Protein AF-A0A845U582-F1 (afdb_monomer_lite)

pLDDT: mean 78.58, std 17.5, range [29.16, 97.06]

Foldseek 3Di:
DDDDDDDDPDDQPVDPVLLQVLLVLLVVLVVLVVVLVVLLVVLLVVLVVVVVDDPPDDDDPVSVVCSVVSLVQVVVFLCVQCPPPPDDDDQVRDDATDSRRHVVSSVSNVSSVVSVVVSVVSQVVLQVSCVSPCLVVPPQVPAQLRDSSNVSLCSSQDDQAQFAFDQPPVRATDHGDDPPDPRGDGDRDALVNVCQQLQLDQDPVRHGQDPDQVNWDWHWDQDPVRDTDIDTDHRYDVVSNCCLLVRRLVSQQVRFKDWDFDDPVVQVPDDPLQWDFDFDADPVRHGTDTGITGIDTRGPLNVLLSVQLVCQCPPPVLHQDDLVRVVVVVVVVVVVVVVVVVPDDDDPDDDDDDDDDPDPVVVVSVVVSVVVSVVSSVRSSSNSSSRSSSVVSNVSSQSVCVSVVHDHDDHCCCVPVVDDDD

Structure (mmCIF, N/CA/C/O backbone):
data_AF-A0A845U582-F1
#
_entry.id   AF-A0A845U582-F1
#
loop_
_atom_site.group_PDB
_atom_site.id
_atom_site.type_symbol
_atom_site.label_atom_id
_atom_site.label_alt_id
_atom_site.label_comp_id
_atom_site.label_asym_id
_atom_site.label_entity_id
_atom_site.label_seq_id
_atom_site.pdbx_PDB_ins_code
_atom_site.Cartn_x
_atom_site.Cartn_y
_atom_site.Cartn_z
_atom_site.occupancy
_atom_site.B_iso_or_equiv
_atom_site.auth_seq_id
_atom_site.auth_comp_id
_atom_site.auth_asym_id
_atom_site.auth_atom_id
_atom_site.pdbx_PDB_model_num
ATOM 1 N N . MET A 1 1 ? -33.604 -33.352 -33.952 1.00 34.06 1 MET A N 1
ATOM 2 C CA . MET A 1 1 ? -32.662 -34.425 -33.578 1.00 34.06 1 MET A CA 1
ATOM 3 C C . MET A 1 1 ? -31.256 -33.858 -33.660 1.00 34.06 1 MET A C 1
ATOM 5 O O . MET A 1 1 ? -30.927 -33.343 -34.713 1.00 34.06 1 MET A O 1
ATOM 9 N N . VAL A 1 2 ? -30.521 -33.950 -32.542 1.00 32.34 2 VAL A N 1
ATOM 10 C CA . VAL A 1 2 ? -29.047 -33.913 -32.387 1.00 32.34 2 VAL A CA 1
ATOM 11 C C . VAL A 1 2 ? -28.350 -32.605 -32.817 1.00 32.34 2 VAL A C 1
ATOM 13 O O . VAL A 1 2 ? -28.302 -32.277 -33.992 1.00 32.34 2 VAL A O 1
ATOM 16 N N . SER A 1 3 ? -28.036 -31.706 -31.874 1.00 29.16 3 SER A N 1
ATOM 17 C CA . SER A 1 3 ? -26.790 -31.623 -31.065 1.00 29.16 3 SER A CA 1
ATOM 18 C C . SER A 1 3 ? -25.578 -31.179 -31.908 1.00 29.16 3 SER A C 1
ATOM 20 O O . SER A 1 3 ? -25.230 -31.793 -32.903 1.00 29.16 3 SER A O 1
ATOM 22 N N . SER A 1 4 ? -25.067 -29.967 -31.690 1.00 33.59 4 SER A N 1
ATOM 23 C CA . SER A 1 4 ? -24.079 -29.575 -30.669 1.00 33.59 4 SER A CA 1
ATOM 24 C C . SER A 1 4 ? -22.667 -29.539 -31.253 1.00 33.59 4 SER A C 1
ATOM 26 O O . SER A 1 4 ? -22.035 -30.582 -31.377 1.00 33.59 4 SER A O 1
ATOM 28 N N . VAL A 1 5 ? -22.137 -28.338 -31.468 1.00 31.39 5 VAL A N 1
ATOM 29 C CA . VAL A 1 5 ? -20.762 -28.026 -31.069 1.00 31.39 5 VAL A CA 1
ATOM 30 C C . VAL A 1 5 ? -20.796 -26.616 -30.487 1.00 31.39 5 VAL A C 1
ATOM 32 O O . VAL A 1 5 ? -20.926 -25.631 -31.204 1.00 31.39 5 VAL A O 1
ATOM 35 N N . ASN A 1 6 ? -20.771 -26.546 -29.156 1.00 33.72 6 ASN A N 1
ATOM 36 C CA . ASN A 1 6 ? -20.372 -25.341 -28.446 1.00 33.72 6 ASN A CA 1
ATOM 37 C C . ASN A 1 6 ? -18.894 -25.124 -28.767 1.00 33.72 6 ASN A C 1
ATOM 39 O O . ASN A 1 6 ? -18.046 -25.865 -28.268 1.00 33.72 6 ASN A O 1
ATOM 43 N N . GLU A 1 7 ? -18.590 -24.137 -29.601 1.00 29.42 7 GLU A N 1
ATOM 44 C CA . GLU A 1 7 ? -17.230 -23.627 -29.709 1.00 29.42 7 GLU A CA 1
ATOM 45 C C . GLU A 1 7 ? -16.875 -22.946 -28.385 1.00 29.42 7 GLU A C 1
ATOM 47 O O . GLU A 1 7 ? -17.523 -22.002 -27.932 1.00 29.42 7 GLU A O 1
ATOM 52 N N . ILE A 1 8 ? -15.867 -23.501 -27.721 1.00 33.78 8 ILE A N 1
ATOM 53 C CA . ILE A 1 8 ? -15.236 -22.926 -26.540 1.00 33.78 8 ILE A CA 1
ATOM 54 C C . ILE A 1 8 ? -14.456 -21.699 -27.034 1.00 33.78 8 ILE A C 1
ATOM 56 O O . ILE A 1 8 ? -13.541 -21.886 -27.837 1.00 33.78 8 ILE A O 1
ATOM 60 N N . PRO A 1 9 ? -14.751 -20.460 -26.595 1.00 33.69 9 PRO A N 1
ATOM 61 C CA . PRO A 1 9 ? -13.971 -19.312 -27.026 1.00 33.69 9 PRO A CA 1
ATOM 62 C C . PRO A 1 9 ? -12.655 -19.305 -26.246 1.00 33.69 9 PRO A C 1
ATOM 64 O O . PRO A 1 9 ? -12.564 -18.803 -25.126 1.00 33.69 9 PRO A O 1
ATOM 67 N N . GLY A 1 10 ? -11.644 -19.930 -26.841 1.00 39.19 10 GLY A N 1
ATOM 68 C CA . GLY A 1 10 ? -10.267 -19.939 -26.382 1.00 39.19 10 GLY A CA 1
ATOM 69 C C . GLY A 1 10 ? -9.347 -19.422 -27.477 1.00 39.19 10 GLY A C 1
ATOM 70 O O . GLY A 1 10 ? -8.819 -20.215 -28.235 1.00 39.19 10 GLY A O 1
ATOM 71 N N . GLU A 1 11 ? -9.150 -18.104 -27.523 1.00 32.94 11 GLU A N 1
ATOM 72 C CA . GLU A 1 11 ? -7.884 -17.463 -27.901 1.00 32.94 11 GLU A CA 1
ATOM 73 C C . GLU A 1 11 ? -7.946 -15.991 -27.467 1.00 32.94 11 GLU A C 1
ATOM 75 O O . GLU A 1 11 ? -8.769 -15.198 -27.924 1.00 32.94 11 GLU A O 1
ATOM 80 N N . ALA A 1 12 ? -7.143 -15.650 -26.460 1.00 39.28 12 ALA A N 1
ATOM 81 C CA . ALA A 1 12 ? -7.207 -14.377 -25.760 1.00 39.28 12 ALA A CA 1
ATOM 82 C C . ALA A 1 12 ? -6.540 -13.262 -26.575 1.00 39.28 12 ALA A C 1
ATOM 84 O O . ALA A 1 12 ? -5.388 -12.910 -26.337 1.00 39.28 12 ALA A O 1
ATOM 85 N N . VAL A 1 13 ? -7.291 -12.639 -27.483 1.00 41.00 13 VAL A N 1
ATOM 86 C CA . VAL A 1 13 ? -6.974 -11.280 -27.935 1.00 41.00 13 VAL A CA 1
ATOM 87 C C . VAL A 1 13 ? -7.420 -10.332 -26.824 1.00 41.00 13 VAL A C 1
ATOM 89 O O . VAL A 1 13 ? -8.566 -9.880 -26.780 1.00 41.00 13 VAL A O 1
ATOM 92 N N . VAL A 1 14 ? -6.534 -10.046 -25.866 1.00 45.84 14 VAL A N 1
ATOM 93 C CA . VAL A 1 14 ? -6.767 -8.956 -24.910 1.00 45.84 14 VAL A CA 1
ATOM 94 C C . VAL A 1 14 ? -6.616 -7.646 -25.681 1.00 45.84 14 VAL A C 1
ATOM 96 O O . VAL A 1 14 ? -5.551 -7.037 -25.682 1.00 45.84 14 VAL A O 1
ATOM 99 N N . HIS A 1 15 ? -7.680 -7.231 -26.375 1.00 52.16 15 HIS A N 1
ATOM 100 C CA . HIS A 1 15 ? -7.737 -5.947 -27.068 1.00 52.16 15 HIS A CA 1
ATOM 101 C C . HIS A 1 15 ? -7.297 -4.828 -26.113 1.00 52.16 15 HIS A C 1
ATOM 103 O O . HIS A 1 15 ? -7.729 -4.781 -24.958 1.00 52.16 15 HIS A O 1
ATOM 109 N N . GLU A 1 16 ? -6.456 -3.911 -26.595 1.00 53.25 16 GLU A N 1
ATOM 110 C CA . GLU A 1 16 ? -5.956 -2.754 -25.840 1.00 53.25 16 GLU A CA 1
ATOM 111 C C . GLU A 1 16 ? -7.089 -1.937 -25.174 1.00 53.25 16 GLU A C 1
ATOM 113 O O . GLU A 1 16 ? -6.919 -1.394 -24.077 1.00 53.25 16 GLU A O 1
ATOM 118 N N . ASP A 1 17 ? -8.280 -1.973 -25.776 1.00 59.66 17 ASP A N 1
ATOM 119 C CA . ASP A 1 17 ? -9.541 -1.422 -25.269 1.00 59.66 17 ASP A CA 1
ATOM 120 C C . ASP A 1 17 ? -9.938 -1.983 -23.879 1.00 59.66 17 ASP A C 1
ATOM 122 O O . ASP A 1 17 ? -10.326 -1.248 -22.965 1.00 59.66 17 ASP A O 1
ATOM 126 N N . MET A 1 18 ? -9.703 -3.276 -23.622 1.00 72.50 18 MET A N 1
ATOM 127 C CA . MET A 1 18 ? -10.060 -3.913 -22.347 1.00 72.50 18 MET A CA 1
ATOM 128 C C . MET A 1 18 ? -9.206 -3.434 -21.165 1.00 72.50 18 MET A C 1
ATOM 130 O O . MET A 1 18 ? -9.697 -3.366 -20.035 1.00 72.50 18 MET A O 1
ATOM 134 N N . ARG A 1 19 ? -7.935 -3.056 -21.376 1.00 78.06 19 ARG A N 1
ATOM 135 C CA . ARG A 1 19 ? -7.091 -2.508 -20.290 1.00 78.06 19 ARG A CA 1
ATOM 136 C C . ARG A 1 19 ? -7.520 -1.096 -19.895 1.00 78.06 19 ARG A C 1
ATOM 138 O O . ARG A 1 19 ? -7.453 -0.754 -18.712 1.00 78.06 19 ARG A O 1
ATOM 145 N N . GLY A 1 20 ? -7.979 -0.293 -20.858 1.00 83.88 20 GLY A N 1
ATOM 146 C CA . GLY A 1 20 ? -8.562 1.025 -20.601 1.00 83.88 20 GLY A CA 1
ATOM 147 C C . GLY A 1 20 ? -9.798 0.928 -19.705 1.00 83.88 20 GLY A C 1
ATOM 148 O O . GLY A 1 20 ? -9.878 1.612 -18.680 1.00 83.88 20 GLY A O 1
ATOM 149 N N . ILE A 1 21 ? -10.697 -0.005 -20.027 1.00 89.12 21 ILE A N 1
ATOM 150 C CA . ILE A 1 21 ? -11.889 -0.307 -19.223 1.00 89.12 21 ILE A CA 1
ATOM 151 C C . ILE A 1 21 ? -11.496 -0.805 -17.824 1.00 89.12 21 ILE A C 1
ATOM 153 O O . ILE A 1 21 ? -12.000 -0.288 -16.824 1.00 89.12 21 ILE A O 1
ATOM 157 N N . LEU A 1 22 ? -10.544 -1.742 -17.718 1.00 91.38 22 LEU A N 1
ATOM 158 C CA . LEU A 1 22 ? -10.053 -2.220 -16.420 1.00 91.38 22 LEU A CA 1
ATOM 159 C C . LEU A 1 22 ? -9.498 -1.070 -15.570 1.00 91.38 22 LEU A C 1
ATOM 161 O O . LEU A 1 22 ? -9.798 -0.983 -14.379 1.00 91.38 22 LEU A O 1
ATOM 165 N N . ARG A 1 23 ? -8.722 -0.157 -16.168 1.00 91.25 23 ARG A N 1
ATOM 166 C CA . ARG A 1 23 ? -8.194 1.027 -15.475 1.00 91.25 23 ARG A CA 1
ATOM 167 C C . ARG A 1 23 ? -9.311 1.917 -14.948 1.00 91.25 23 ARG A C 1
ATOM 169 O O . ARG A 1 23 ? -9.229 2.353 -13.800 1.00 91.25 23 ARG A O 1
ATOM 176 N N . ALA A 1 24 ? -10.348 2.164 -15.748 1.00 92.00 24 ALA A N 1
ATOM 177 C CA . ALA A 1 24 ? -11.504 2.949 -15.325 1.00 92.00 24 ALA A CA 1
ATOM 178 C C . ALA A 1 24 ? -12.217 2.301 -14.126 1.00 92.00 24 ALA A C 1
ATOM 180 O O . ALA A 1 24 ? -12.477 2.976 -13.130 1.00 92.00 24 ALA A O 1
ATOM 181 N N . ILE A 1 25 ? -12.441 0.983 -14.167 1.00 92.81 25 ILE A N 1
ATOM 182 C CA . ILE A 1 25 ? -13.074 0.227 -13.075 1.00 92.81 25 ILE A CA 1
ATOM 183 C C . ILE A 1 25 ? -12.220 0.269 -11.803 1.00 92.81 25 ILE A C 1
ATOM 185 O O . ILE A 1 25 ? -12.724 0.570 -10.717 1.00 92.81 25 ILE A O 1
ATOM 189 N N . VAL A 1 26 ? -10.920 -0.012 -11.921 1.00 94.44 26 VAL A N 1
ATOM 190 C CA . VAL A 1 26 ? -9.996 -0.028 -10.781 1.00 94.44 26 VAL A CA 1
ATOM 191 C C . VAL A 1 26 ? -9.922 1.358 -10.144 1.00 94.44 26 VAL A C 1
ATOM 193 O O . VAL A 1 26 ? -10.087 1.476 -8.927 1.00 94.44 26 VAL A O 1
ATOM 196 N N . ARG A 1 27 ? -9.709 2.417 -10.937 1.00 93.81 27 ARG A N 1
ATOM 197 C CA . ARG A 1 27 ? -9.632 3.788 -10.411 1.00 93.81 27 ARG A CA 1
ATOM 198 C C . ARG A 1 27 ? -10.957 4.237 -9.804 1.00 93.81 27 ARG A C 1
ATOM 200 O O . ARG A 1 27 ? -10.939 4.687 -8.664 1.00 93.81 27 ARG A O 1
ATOM 207 N N . GLY A 1 28 ? -12.082 3.989 -10.476 1.00 93.88 28 GLY A N 1
ATOM 208 C CA . GLY A 1 28 ? -13.412 4.308 -9.953 1.00 93.88 28 GLY A CA 1
ATOM 209 C C . GLY A 1 28 ? -13.705 3.620 -8.616 1.00 93.88 28 GLY A C 1
ATOM 210 O O . GLY A 1 28 ? -14.186 4.254 -7.680 1.00 93.88 28 GLY A O 1
ATOM 211 N N . THR A 1 29 ? -13.318 2.351 -8.460 1.00 93.69 29 THR A N 1
ATOM 212 C CA . THR A 1 29 ? -13.487 1.633 -7.183 1.00 93.69 29 THR A CA 1
ATOM 213 C C . THR A 1 29 ? -12.600 2.222 -6.076 1.00 93.69 29 THR A C 1
ATOM 215 O O . THR A 1 29 ? -13.022 2.347 -4.925 1.00 93.69 29 THR A O 1
ATOM 218 N N . TYR A 1 30 ? -11.375 2.645 -6.402 1.00 94.75 30 TYR A N 1
ATOM 219 C CA . TYR A 1 30 ? -10.512 3.346 -5.446 1.00 94.75 30 TYR A CA 1
ATOM 220 C C . TYR A 1 30 ? -10.984 4.770 -5.123 1.00 94.75 30 TYR A C 1
ATOM 222 O O . TYR A 1 30 ? -10.719 5.248 -4.017 1.00 94.75 30 TYR A O 1
ATOM 230 N N . ASP A 1 31 ? -11.686 5.437 -6.035 1.00 94.38 31 ASP A N 1
ATOM 231 C CA . ASP A 1 31 ? -12.311 6.734 -5.777 1.00 94.38 31 ASP A CA 1
ATOM 232 C C . ASP A 1 31 ? -13.492 6.592 -4.806 1.00 94.38 31 ASP A C 1
ATOM 234 O O . ASP A 1 31 ? -13.591 7.378 -3.861 1.00 94.38 31 ASP A O 1
ATOM 238 N N . LEU A 1 32 ? -14.302 5.529 -4.929 1.00 94.56 32 LEU A N 1
ATOM 239 C CA . LEU A 1 32 ? -15.316 5.175 -3.922 1.00 94.56 32 LEU A CA 1
ATOM 240 C C . LEU A 1 32 ? -14.685 4.947 -2.544 1.00 94.56 32 LEU A C 1
ATOM 242 O O . LEU A 1 32 ? -15.136 5.520 -1.552 1.00 94.56 32 LEU A O 1
ATOM 246 N N . GLN A 1 33 ? -13.585 4.187 -2.481 1.00 93.50 33 GLN A N 1
ATOM 247 C CA . GLN A 1 33 ? -12.838 3.991 -1.235 1.00 93.50 33 GLN A CA 1
ATOM 248 C C . GLN A 1 33 ? -12.341 5.322 -0.653 1.00 93.50 33 GLN A C 1
ATOM 250 O O . GLN A 1 33 ? -12.413 5.543 0.558 1.00 93.50 33 GLN A O 1
ATOM 255 N N . LYS A 1 34 ? -11.835 6.226 -1.498 1.00 94.06 34 LYS A N 1
ATOM 256 C CA . LYS A 1 34 ? -11.371 7.551 -1.071 1.00 94.06 34 LYS A CA 1
ATOM 257 C C . LYS A 1 34 ? -12.519 8.372 -0.485 1.00 94.06 34 LYS A C 1
ATOM 259 O O . LYS A 1 34 ? -12.344 8.951 0.587 1.00 94.06 34 LYS A O 1
ATOM 264 N N . LEU A 1 35 ? -13.680 8.394 -1.139 1.00 95.25 35 LEU A N 1
ATOM 265 C CA . LEU A 1 35 ? -14.878 9.065 -0.630 1.00 95.25 35 LEU A CA 1
ATOM 266 C C . LEU A 1 35 ? -15.332 8.461 0.703 1.00 95.25 35 LEU A C 1
ATOM 268 O O . LEU A 1 35 ? -15.565 9.207 1.653 1.00 95.25 35 LEU A O 1
ATOM 272 N N . ARG A 1 36 ? -15.358 7.127 0.824 1.00 94.44 36 ARG A N 1
ATOM 273 C CA . ARG A 1 36 ? -15.706 6.443 2.078 1.00 94.44 36 ARG A CA 1
ATOM 274 C C . ARG A 1 36 ? -14.771 6.840 3.216 1.00 94.44 36 ARG A C 1
ATOM 276 O O . ARG A 1 36 ? -15.239 7.166 4.302 1.00 94.44 36 ARG A O 1
ATOM 283 N N . ILE A 1 37 ? -13.457 6.848 2.978 1.00 92.12 37 ILE A N 1
ATOM 284 C CA . ILE A 1 37 ? -12.464 7.265 3.981 1.00 92.12 37 ILE A CA 1
ATOM 285 C C . ILE A 1 37 ? -12.693 8.725 4.389 1.00 92.12 37 ILE A C 1
ATOM 287 O O . ILE A 1 37 ? -12.657 9.039 5.575 1.00 92.12 37 ILE A O 1
ATOM 291 N N . GLN A 1 38 ? -12.981 9.616 3.435 1.00 92.25 38 GLN A N 1
ATOM 292 C CA . GLN A 1 38 ? -13.287 11.013 3.743 1.00 92.25 38 GLN A CA 1
ATOM 293 C C . GLN A 1 38 ? -14.552 11.157 4.597 1.00 92.25 38 GLN A C 1
ATOM 295 O O . GLN A 1 38 ? -14.546 11.930 5.550 1.00 92.25 38 GLN A O 1
ATOM 300 N N . ILE A 1 39 ? -15.625 10.419 4.294 1.00 91.88 39 ILE A N 1
ATOM 301 C CA . ILE A 1 39 ? -16.837 10.413 5.128 1.00 91.88 39 ILE A CA 1
ATOM 302 C C . ILE A 1 39 ? -16.541 9.825 6.512 1.00 91.88 39 ILE A C 1
ATOM 304 O O . ILE A 1 39 ? -16.935 10.416 7.511 1.00 91.88 39 ILE A O 1
ATOM 308 N N . GLY A 1 40 ? -15.778 8.733 6.598 1.00 90.25 40 GLY A N 1
ATOM 309 C CA . GLY A 1 40 ? -15.359 8.150 7.876 1.00 90.25 40 GLY A CA 1
ATOM 310 C C . GLY A 1 40 ? -14.594 9.145 8.749 1.00 90.25 40 GLY A C 1
ATOM 311 O O . GLY A 1 40 ? -14.907 9.301 9.926 1.00 90.25 40 GLY A O 1
ATOM 312 N N . ASN A 1 41 ? -13.660 9.895 8.160 1.00 89.94 41 ASN A N 1
ATOM 313 C CA . ASN A 1 41 ? -12.930 10.946 8.869 1.00 89.94 41 ASN A CA 1
ATOM 314 C C . ASN A 1 41 ? -13.857 12.077 9.347 1.00 89.94 41 ASN A C 1
ATOM 316 O O . ASN A 1 41 ? -13.635 12.617 10.428 1.00 89.94 41 ASN A O 1
ATOM 320 N N . ARG A 1 42 ? -14.913 12.414 8.590 1.00 89.56 42 ARG A N 1
ATOM 321 C CA . ARG A 1 42 ? -15.941 13.379 9.027 1.00 89.56 42 ARG A CA 1
ATOM 322 C C . ARG A 1 42 ? -16.757 12.845 10.209 1.00 89.56 42 ARG A C 1
ATOM 324 O O . ARG A 1 42 ? -16.983 13.590 11.154 1.00 89.56 42 ARG A O 1
ATOM 331 N N . ILE A 1 43 ? -17.143 11.567 10.193 1.00 88.88 43 ILE A N 1
ATOM 332 C CA . ILE A 1 43 ? -17.864 10.917 11.304 1.00 88.88 43 ILE A CA 1
ATOM 333 C C . ILE A 1 43 ? -17.014 10.940 12.579 1.00 88.88 43 ILE A C 1
ATOM 335 O O . ILE A 1 43 ? -17.475 11.400 13.622 1.00 88.88 43 ILE A O 1
ATOM 339 N N . VAL A 1 44 ? -15.752 10.509 12.485 1.00 87.56 44 VAL A N 1
ATOM 340 C CA . VAL A 1 44 ? -14.816 10.523 13.621 1.00 87.56 44 VAL A CA 1
ATOM 341 C C . VAL A 1 44 ? -14.576 11.953 14.114 1.00 87.56 44 VAL A C 1
ATOM 343 O O . VAL A 1 44 ? -14.570 12.187 15.319 1.00 87.56 44 VAL A O 1
ATOM 346 N N . GLY A 1 45 ? -14.437 12.923 13.205 1.00 85.81 45 GLY A N 1
ATOM 347 C CA . GLY A 1 45 ? -14.315 14.341 13.550 1.00 85.81 45 GLY A CA 1
ATOM 348 C C . GLY A 1 45 ? -15.520 14.873 14.331 1.00 85.81 45 GLY A C 1
ATOM 349 O O . GLY A 1 45 ? -15.341 15.502 15.371 1.00 85.81 45 GLY A O 1
ATOM 350 N N . ASN A 1 46 ? -16.742 14.560 13.892 1.00 85.62 46 ASN A N 1
ATOM 351 C CA . ASN A 1 46 ? -17.964 14.948 14.603 1.00 85.62 46 ASN A CA 1
ATOM 352 C C . ASN A 1 46 ? -18.039 14.313 15.996 1.00 85.62 46 ASN A C 1
ATOM 354 O O . ASN A 1 46 ? -18.404 14.980 16.961 1.00 85.62 46 ASN A O 1
ATOM 358 N N . PHE A 1 47 ? -17.657 13.042 16.122 1.00 84.50 47 PHE A N 1
ATOM 359 C CA . PHE A 1 47 ? -17.632 12.363 17.416 1.00 84.50 47 PHE A CA 1
ATOM 360 C C . PHE A 1 47 ? -16.600 12.970 18.374 1.00 84.50 47 PHE A C 1
ATOM 362 O O . PHE A 1 47 ? -16.893 13.185 19.546 1.00 84.50 47 PHE A O 1
ATOM 369 N N . ARG A 1 48 ? -15.417 13.333 17.873 1.00 83.19 48 ARG A N 1
ATOM 370 C CA . ARG A 1 48 ? -14.387 14.029 18.657 1.00 83.19 48 ARG A CA 1
ATOM 371 C C . ARG A 1 48 ? -14.877 15.368 19.205 1.00 83.19 48 ARG A C 1
ATOM 373 O O . ARG A 1 48 ? -14.614 15.682 20.362 1.00 83.19 48 ARG A O 1
ATOM 380 N N . ILE A 1 49 ? -15.641 16.121 18.412 1.00 84.56 49 ILE A N 1
ATOM 381 C CA . ILE A 1 49 ? -16.264 17.372 18.868 1.00 84.56 49 ILE A CA 1
ATOM 382 C C . ILE A 1 49 ? -17.237 17.107 20.024 1.00 84.56 49 ILE A C 1
ATOM 384 O O . ILE A 1 49 ? -17.229 17.850 21.003 1.00 84.56 49 ILE A O 1
ATOM 388 N N . LYS A 1 50 ? -18.021 16.020 19.969 1.00 83.06 50 LYS A N 1
ATOM 389 C CA . LYS A 1 50 ? -18.908 15.632 21.082 1.00 83.06 50 LYS A CA 1
ATOM 390 C C . LYS A 1 50 ? -18.153 15.281 22.362 1.00 83.06 50 LYS A C 1
ATOM 392 O O . LYS A 1 50 ? -18.651 15.563 23.444 1.00 83.06 50 LYS A O 1
ATOM 397 N N . LEU A 1 51 ? -16.960 14.701 22.243 1.00 82.00 51 LEU A N 1
ATOM 398 C CA . LEU A 1 51 ? -16.067 14.438 23.377 1.00 82.00 51 LEU A CA 1
ATOM 399 C C . LEU A 1 51 ? -15.347 15.702 23.887 1.00 82.00 51 LEU A C 1
ATOM 401 O O . LEU A 1 51 ? -14.483 15.609 24.753 1.00 82.00 51 LEU A O 1
ATOM 405 N N . GLY A 1 52 ? -15.684 16.885 23.363 1.00 79.75 52 GLY A N 1
ATOM 406 C CA . GLY A 1 52 ? -15.137 18.166 23.806 1.00 79.75 52 GLY A CA 1
ATOM 407 C C . GLY A 1 52 ? -13.876 18.615 23.063 1.00 79.75 52 GLY A C 1
ATOM 408 O O . GLY A 1 52 ? -13.298 19.646 23.416 1.00 79.75 52 GLY A O 1
ATOM 409 N N . GLN A 1 53 ? -13.438 17.903 22.016 1.00 80.06 53 GLN A N 1
ATOM 410 C CA . GLN A 1 53 ? -12.300 18.349 21.212 1.00 80.06 53 GLN A CA 1
ATOM 411 C C . GLN A 1 53 ? -12.684 19.579 20.380 1.00 80.06 53 GLN A C 1
ATOM 413 O O . GLN A 1 53 ? -13.615 19.550 19.573 1.00 80.06 53 GLN A O 1
ATOM 418 N N . ARG A 1 54 ? -11.929 20.672 20.536 1.00 75.62 54 ARG A N 1
ATOM 419 C CA . ARG A 1 54 ? -12.133 21.879 19.726 1.00 75.62 54 ARG A CA 1
ATOM 420 C C . ARG A 1 54 ? -11.788 21.616 18.250 1.00 75.62 54 ARG A C 1
ATOM 422 O O . ARG A 1 54 ? -10.763 20.979 17.981 1.00 75.62 54 ARG A O 1
ATOM 429 N N . PRO A 1 55 ? -12.571 22.149 17.293 1.00 74.38 55 PRO A N 1
ATOM 430 C CA . PRO A 1 55 ? -12.244 22.074 15.873 1.00 74.38 55 PRO A CA 1
ATOM 431 C C . PRO A 1 55 ? -10.837 22.613 15.579 1.00 74.38 55 PRO A C 1
ATOM 433 O O . PRO A 1 55 ? -10.420 23.622 16.143 1.00 74.38 55 PRO A O 1
ATOM 436 N N . GLY A 1 56 ? -10.101 21.939 14.693 1.00 71.50 56 GLY A N 1
ATOM 437 C CA . GLY A 1 56 ? -8.787 22.389 14.217 1.00 71.50 56 GLY A CA 1
ATOM 438 C C . GLY A 1 56 ? -7.589 22.043 15.108 1.00 71.50 56 GLY A C 1
ATOM 439 O O . GLY A 1 56 ? -6.460 22.177 14.644 1.00 71.50 56 GLY A O 1
ATOM 440 N N . LYS A 1 57 ? -7.784 21.545 16.339 1.00 71.00 57 LYS A N 1
ATOM 441 C CA . LYS A 1 57 ? -6.666 21.025 17.143 1.00 71.00 57 LYS A CA 1
ATOM 442 C C . LYS A 1 57 ? -6.314 19.588 16.737 1.00 71.00 57 LYS A C 1
ATOM 444 O O . LYS A 1 57 ? -7.237 18.778 16.592 1.00 71.00 57 LYS A O 1
ATOM 449 N N . PRO A 1 58 ? -5.018 19.242 16.593 1.00 64.25 58 PRO A N 1
ATOM 450 C CA . PRO A 1 58 ? -4.611 17.853 16.420 1.00 64.25 58 PRO A CA 1
ATOM 451 C C . PRO A 1 58 ? -5.120 17.019 17.601 1.00 64.25 58 PRO A C 1
ATOM 453 O O . PRO A 1 58 ? -5.189 17.497 18.734 1.00 64.25 58 PRO A O 1
ATOM 456 N N . ALA A 1 59 ? -5.547 15.793 17.313 1.00 59.16 59 ALA A N 1
ATOM 457 C CA . ALA A 1 59 ? -5.958 14.852 18.345 1.00 59.16 59 ALA A CA 1
ATOM 458 C C . ALA A 1 59 ? -4.736 14.412 19.165 1.00 59.16 59 ALA A C 1
ATOM 460 O O . ALA A 1 59 ? -3.634 14.325 18.621 1.00 59.16 59 ALA A O 1
ATOM 461 N N . SER A 1 60 ? -4.925 14.142 20.460 1.00 58.19 60 SER A N 1
ATOM 462 C CA . SER A 1 60 ? -3.903 13.460 21.261 1.00 58.19 60 SER A CA 1
ATOM 463 C C . SER A 1 60 ? -3.634 12.063 20.684 1.00 58.19 60 SER A C 1
ATOM 465 O O . SER A 1 60 ? -4.497 11.491 20.012 1.00 58.19 60 SER A O 1
ATOM 467 N N . GLU A 1 61 ? -2.452 11.492 20.945 1.00 57.66 61 GLU A N 1
ATOM 468 C CA . GLU A 1 61 ? -2.092 10.153 20.443 1.00 57.66 61 GLU A CA 1
ATOM 469 C C . GLU A 1 61 ? -3.115 9.072 20.857 1.00 57.66 61 GLU A C 1
ATOM 471 O O . GLU A 1 61 ? -3.406 8.161 20.079 1.00 57.66 61 GLU A O 1
ATOM 476 N N . GLU A 1 62 ? -3.735 9.218 22.032 1.00 56.38 62 GLU A N 1
ATOM 477 C CA . GLU A 1 62 ? -4.808 8.343 22.524 1.00 56.38 62 GLU A CA 1
ATOM 478 C C . GLU A 1 62 ? -6.083 8.428 21.664 1.00 56.38 62 GLU A C 1
ATOM 480 O O . GLU A 1 62 ? -6.645 7.405 21.272 1.00 56.38 62 GLU A O 1
ATOM 485 N N . LEU A 1 63 ? -6.500 9.638 21.273 1.00 56.41 63 LEU A N 1
ATOM 486 C CA . LEU A 1 63 ? -7.696 9.872 20.449 1.00 56.41 63 LEU A CA 1
ATOM 487 C C . LEU A 1 63 ? -7.536 9.388 18.994 1.00 56.41 63 LEU A C 1
ATOM 489 O O . LEU A 1 63 ? -8.533 9.172 18.293 1.00 56.41 63 LEU A O 1
ATOM 493 N N . ASP A 1 64 ? -6.302 9.224 18.512 1.00 58.75 64 ASP A N 1
ATOM 494 C CA . ASP A 1 64 ? -5.995 8.704 17.173 1.00 58.75 64 ASP A CA 1
ATOM 495 C C . ASP A 1 64 ? -5.996 7.167 17.105 1.00 58.75 64 ASP A C 1
ATOM 497 O O . ASP A 1 64 ? -6.377 6.598 16.075 1.00 58.75 64 ASP A O 1
ATOM 501 N N . ALA A 1 65 ? -5.677 6.478 18.206 1.00 58.50 65 ALA A N 1
ATOM 502 C CA . ALA A 1 65 ? -5.738 5.017 18.289 1.00 58.50 65 ALA A CA 1
ATOM 503 C C . ALA A 1 65 ? -7.180 4.458 18.253 1.00 58.50 65 ALA A C 1
ATOM 505 O O . ALA A 1 65 ? -7.388 3.302 17.866 1.00 58.50 65 ALA A O 1
ATOM 506 N N . ASP A 1 66 ? -8.182 5.281 18.579 1.00 68.75 66 ASP A N 1
ATOM 507 C CA . ASP A 1 66 ? -9.579 4.858 18.747 1.00 68.75 66 ASP A CA 1
ATOM 508 C C . ASP A 1 66 ? -10.490 5.080 17.528 1.00 68.75 66 ASP A C 1
ATOM 510 O O . ASP A 1 66 ? -11.612 4.574 17.497 1.00 68.75 66 ASP A O 1
ATOM 514 N N . GLY A 1 67 ? -10.024 5.748 16.466 1.00 72.12 67 GLY A N 1
ATOM 515 C CA . GLY A 1 67 ? -10.866 6.094 15.307 1.00 72.12 67 GLY A CA 1
ATOM 516 C C . GLY A 1 67 ? -11.570 4.902 14.637 1.00 72.12 67 GLY A C 1
ATOM 517 O O . GLY A 1 67 ? -12.721 5.011 14.215 1.00 72.12 67 GLY A O 1
ATOM 518 N N . LYS A 1 68 ? -10.911 3.737 14.566 1.00 77.56 68 LYS A N 1
ATOM 519 C CA . LYS A 1 68 ? -11.527 2.510 14.024 1.00 77.56 68 LYS A CA 1
ATOM 520 C C . LYS A 1 68 ? -12.598 1.937 14.943 1.00 77.56 68 LYS A C 1
ATOM 522 O O . LYS A 1 68 ? -13.656 1.568 14.445 1.00 77.56 68 LYS A O 1
ATOM 527 N N . LYS A 1 69 ? -12.336 1.908 16.254 1.00 84.75 69 LYS A N 1
ATOM 528 C CA . LYS A 1 69 ? -13.299 1.425 17.250 1.00 84.75 69 LYS A CA 1
ATOM 529 C C . LYS A 1 69 ? -14.547 2.297 17.243 1.00 84.75 69 LYS A C 1
ATOM 531 O O . LYS A 1 69 ? -15.647 1.773 17.215 1.00 84.75 69 LYS A O 1
ATOM 536 N N . ILE A 1 70 ? -14.367 3.618 17.154 1.00 84.12 70 ILE A N 1
ATOM 537 C CA . ILE A 1 70 ? -15.466 4.580 17.028 1.00 84.12 70 ILE A CA 1
ATOM 538 C C . ILE A 1 70 ? -16.347 4.220 15.828 1.00 84.12 70 ILE A C 1
ATOM 540 O O . ILE A 1 70 ? -17.553 4.051 15.982 1.00 84.12 70 ILE A O 1
ATOM 544 N N . ILE A 1 71 ? -15.758 4.053 14.638 1.00 84.81 71 ILE A N 1
ATOM 545 C CA . ILE A 1 71 ? -16.515 3.674 13.435 1.00 84.81 71 ILE A CA 1
ATOM 546 C C . ILE A 1 71 ? -17.233 2.329 13.626 1.00 84.81 71 ILE A C 1
ATOM 548 O O . ILE A 1 71 ? -18.377 2.201 13.201 1.00 84.81 71 ILE A O 1
ATOM 552 N N . GLU A 1 72 ? -16.597 1.335 14.247 1.00 88.62 72 GLU A N 1
ATOM 553 C CA . GLU A 1 72 ? -17.223 0.039 14.546 1.00 88.62 72 GLU A CA 1
ATOM 554 C C . GLU A 1 72 ? -18.433 0.190 15.478 1.00 88.62 72 GLU A C 1
ATOM 556 O O . GLU A 1 72 ? -19.504 -0.316 15.151 1.00 88.62 72 GLU A O 1
ATOM 561 N N . THR A 1 73 ? -18.319 0.976 16.551 1.00 88.69 73 THR A N 1
ATOM 562 C CA . THR A 1 73 ? -19.443 1.291 17.447 1.00 88.69 73 THR A CA 1
ATOM 563 C C . THR A 1 73 ? -20.585 1.982 16.700 1.00 88.69 73 THR A C 1
ATOM 565 O O . THR A 1 73 ? -21.737 1.569 16.813 1.00 88.69 73 THR A O 1
ATOM 568 N N . PHE A 1 74 ? -20.278 2.977 15.859 1.00 87.62 74 PHE A N 1
ATOM 569 C CA . PHE A 1 74 ? -21.284 3.627 15.014 1.00 87.62 74 PHE A CA 1
ATOM 570 C C . PHE A 1 74 ? -21.988 2.620 14.097 1.00 87.62 74 PHE A C 1
ATOM 572 O O . PHE A 1 74 ? -23.211 2.643 13.983 1.00 87.62 74 PHE A O 1
ATOM 579 N N . LYS A 1 75 ? -21.246 1.710 13.458 1.00 89.94 75 LYS A N 1
ATOM 580 C CA . LYS A 1 75 ? -21.826 0.673 12.592 1.00 89.94 75 LYS A CA 1
ATOM 581 C C . LYS A 1 75 ? -22.743 -0.278 13.349 1.00 89.94 75 LYS A C 1
ATOM 583 O O . LYS A 1 75 ? -23.766 -0.682 12.803 1.00 89.94 75 LYS A O 1
ATOM 588 N N . GLU A 1 76 ? -22.369 -0.678 14.558 1.00 90.44 76 GLU A N 1
ATOM 589 C CA . GLU A 1 76 ? -23.200 -1.538 15.402 1.00 90.44 76 GLU A CA 1
ATOM 590 C C . GLU A 1 76 ? -24.504 -0.845 15.779 1.00 90.44 76 GLU A C 1
ATOM 592 O O . GLU A 1 76 ? -25.574 -1.427 15.606 1.00 90.44 76 GLU A O 1
ATOM 597 N N . ASP A 1 77 ? -24.436 0.410 16.217 1.00 87.44 77 ASP A N 1
ATOM 598 C CA . ASP A 1 77 ? -25.630 1.175 16.567 1.00 87.44 77 ASP A CA 1
ATOM 599 C C . ASP A 1 77 ? -26.504 1.448 15.340 1.00 87.44 77 ASP A C 1
ATOM 601 O O . ASP A 1 77 ? -27.718 1.272 15.406 1.00 87.44 77 ASP A O 1
ATOM 605 N N . TYR A 1 78 ? -25.907 1.740 14.180 1.00 88.50 78 TYR A N 1
ATOM 606 C CA . TYR A 1 78 ? -26.636 1.830 12.914 1.00 88.50 78 TYR A CA 1
ATOM 607 C C . TYR A 1 78 ? -27.370 0.534 12.576 1.00 88.50 78 TYR A C 1
ATOM 609 O O . TYR A 1 78 ? -28.544 0.569 12.217 1.00 88.50 78 TYR A O 1
ATOM 617 N N . LYS A 1 79 ? -26.706 -0.621 12.710 1.00 88.88 79 LYS A N 1
ATOM 618 C CA . LYS A 1 79 ? -27.336 -1.925 12.466 1.00 88.88 79 LYS A CA 1
ATOM 619 C C . LYS A 1 79 ? -28.515 -2.159 13.404 1.00 88.88 79 LYS A C 1
ATOM 621 O O . LYS A 1 79 ? -29.560 -2.568 12.921 1.00 88.88 79 LYS A O 1
ATOM 626 N N . LYS A 1 80 ? -28.376 -1.850 14.699 1.00 87.75 80 LYS A N 1
ATOM 627 C CA . LYS A 1 80 ? -29.479 -1.948 15.673 1.00 87.75 80 LYS A CA 1
ATOM 628 C C . LYS A 1 80 ? -30.643 -1.025 15.306 1.00 87.75 80 LYS A C 1
ATOM 630 O O . LYS A 1 80 ? -31.792 -1.421 15.429 1.00 87.75 80 LYS A O 1
ATOM 635 N N . MET A 1 81 ? -30.356 0.195 14.845 1.00 84.31 81 MET A N 1
ATOM 636 C CA . MET A 1 81 ? -31.390 1.144 14.414 1.00 84.31 81 MET A CA 1
ATOM 637 C C . MET A 1 81 ? -32.127 0.690 13.153 1.00 84.31 81 MET A C 1
ATOM 639 O O . MET A 1 81 ? -33.306 0.994 13.002 1.00 84.31 81 MET A O 1
ATOM 643 N N . MET A 1 82 ? -31.431 -0.003 12.252 1.00 83.62 82 MET A N 1
ATOM 644 C CA . MET A 1 82 ? -31.978 -0.508 10.990 1.00 83.62 82 MET A CA 1
ATOM 645 C C . MET A 1 82 ? -32.590 -1.909 11.105 1.00 83.62 82 MET A C 1
ATOM 647 O O . MET A 1 82 ? -33.168 -2.395 10.132 1.00 83.62 82 MET A O 1
ATOM 651 N N . ASP A 1 83 ? -32.461 -2.567 12.256 1.00 84.12 83 ASP A N 1
ATOM 652 C CA . ASP A 1 83 ? -32.944 -3.928 12.453 1.00 84.12 83 ASP A CA 1
ATOM 653 C C . ASP A 1 83 ? -34.472 -3.998 12.284 1.00 84.12 83 ASP A C 1
ATOM 655 O O . ASP A 1 83 ? -35.219 -3.179 12.820 1.00 84.12 83 ASP A O 1
ATOM 659 N N . GLY A 1 84 ? -34.940 -4.943 11.468 1.00 72.00 84 GLY A N 1
ATOM 660 C CA . GLY A 1 84 ? -36.357 -5.087 11.116 1.00 72.00 84 GLY A CA 1
ATOM 661 C C . GLY A 1 84 ? -36.934 -4.035 10.151 1.00 72.00 84 GLY A C 1
ATOM 662 O O . GLY A 1 84 ? -38.131 -4.084 9.861 1.00 72.00 84 GLY A O 1
ATOM 663 N N . LEU A 1 85 ? -36.131 -3.104 9.614 1.00 78.38 85 LEU A N 1
ATOM 664 C CA . LEU A 1 85 ? -36.581 -2.102 8.637 1.00 78.38 85 LEU A CA 1
ATOM 665 C C . LEU A 1 85 ? -36.205 -2.486 7.196 1.00 78.38 85 LEU A C 1
ATOM 667 O O . LEU A 1 85 ? -35.056 -2.784 6.887 1.00 78.38 85 LEU A O 1
ATOM 671 N N . LEU A 1 86 ? -37.172 -2.401 6.276 1.00 63.91 86 LEU A N 1
ATOM 672 C CA . LEU A 1 86 ? -36.990 -2.691 4.841 1.00 63.91 86 LEU A CA 1
ATOM 673 C C . LEU A 1 86 ? -36.556 -1.467 3.999 1.00 63.91 86 LEU A C 1
ATOM 675 O O . LEU A 1 86 ? -36.670 -1.487 2.776 1.00 63.91 86 LEU A O 1
ATOM 679 N N . GLY A 1 87 ? -36.062 -0.387 4.616 1.00 72.19 87 GLY A N 1
ATOM 680 C CA . GLY A 1 87 ? -35.671 0.837 3.905 1.00 72.19 87 GLY A CA 1
ATOM 681 C C . GLY A 1 87 ? -35.131 1.938 4.820 1.00 72.19 87 GLY A C 1
ATOM 682 O O . GLY A 1 87 ? -34.874 1.700 5.996 1.00 72.19 87 GLY A O 1
ATOM 683 N N . THR A 1 88 ? -34.963 3.148 4.283 1.00 75.94 88 THR A N 1
ATOM 684 C CA . THR A 1 88 ? -34.390 4.296 5.006 1.00 75.94 88 THR A CA 1
ATOM 685 C C . THR A 1 88 ? -35.324 4.836 6.094 1.00 75.94 88 THR A C 1
ATOM 687 O O . THR A 1 88 ? -36.543 4.940 5.921 1.00 75.94 88 THR A O 1
ATOM 690 N N . ILE A 1 89 ? -34.743 5.239 7.225 1.00 82.81 89 ILE A N 1
ATOM 691 C CA . ILE A 1 89 ? -35.458 5.919 8.306 1.00 82.81 89 ILE A CA 1
ATOM 692 C C . ILE A 1 89 ? -35.722 7.369 7.896 1.00 82.81 89 ILE A C 1
ATOM 694 O O . ILE A 1 89 ? -34.798 8.126 7.633 1.00 82.81 89 ILE A O 1
ATOM 698 N N . SER A 1 90 ? -36.987 7.791 7.892 1.00 84.62 90 SER A N 1
ATOM 699 C CA . SER A 1 90 ? -37.343 9.209 7.728 1.00 84.62 90 SER A CA 1
ATOM 700 C C . SER A 1 90 ? -37.086 10.008 9.011 1.00 84.62 90 SER A C 1
ATOM 702 O O . SER A 1 90 ? -37.283 9.468 10.101 1.00 84.62 90 SER A O 1
ATOM 704 N N . TYR A 1 91 ? -36.833 11.316 8.898 1.00 87.75 91 TYR A N 1
ATOM 705 C CA . TYR A 1 91 ? -36.659 12.227 10.043 1.00 87.75 91 TYR A CA 1
ATOM 706 C C . TYR A 1 91 ? -37.715 12.058 11.152 1.00 87.75 91 TYR A C 1
ATOM 708 O O . TYR A 1 91 ? -37.378 11.956 12.325 1.00 87.75 91 TYR A O 1
ATOM 716 N N . LYS A 1 92 ? -39.004 11.941 10.799 1.00 88.25 92 LYS A N 1
ATOM 717 C CA . LYS A 1 92 ? -40.105 11.803 11.779 1.00 88.25 92 LYS A CA 1
ATOM 718 C C . LYS A 1 92 ? -40.039 10.504 12.597 1.00 88.25 92 LYS A C 1
ATOM 720 O O . LYS A 1 92 ? -40.471 10.458 13.751 1.00 88.25 92 LYS A O 1
ATOM 725 N N . LYS A 1 93 ? -39.522 9.440 11.982 1.00 86.19 93 LYS A N 1
ATOM 726 C CA . LYS A 1 93 ? -39.402 8.099 12.574 1.00 86.19 93 LYS A CA 1
ATOM 727 C C . LYS A 1 93 ? -38.061 7.888 13.273 1.00 86.19 93 LYS A C 1
ATOM 729 O O . LYS A 1 93 ? -37.905 6.898 13.976 1.00 86.19 93 LYS A O 1
ATOM 734 N N . PHE A 1 94 ? -37.117 8.811 13.104 1.00 89.50 94 PHE A N 1
ATOM 735 C CA . PHE A 1 94 ? -35.820 8.733 13.752 1.00 89.50 94 PHE A CA 1
ATOM 736 C C . PHE A 1 94 ? -35.963 8.786 15.274 1.00 89.50 94 PHE A C 1
ATOM 738 O O . PHE A 1 94 ? -36.713 9.597 15.828 1.00 89.50 94 PHE A O 1
ATOM 745 N N . ARG A 1 95 ? -35.226 7.908 15.947 1.00 86.88 95 ARG A N 1
ATOM 746 C CA . ARG A 1 95 ? -35.057 7.882 17.397 1.00 86.88 95 ARG A CA 1
ATOM 747 C C . ARG A 1 95 ? -33.569 7.726 17.667 1.00 86.88 95 ARG A C 1
ATOM 749 O O . ARG A 1 95 ? -32.943 6.858 17.070 1.00 86.88 95 ARG A O 1
ATOM 756 N N . ALA A 1 96 ? -33.016 8.588 18.515 1.00 87.38 96 ALA A N 1
ATOM 757 C CA . ALA A 1 96 ? -31.614 8.503 18.902 1.00 87.38 96 ALA A CA 1
ATOM 758 C C . ALA A 1 96 ? -31.320 7.141 19.550 1.00 87.38 96 ALA A C 1
ATOM 760 O O . ALA A 1 96 ? -32.158 6.607 20.279 1.00 87.38 96 ALA A O 1
ATOM 761 N N . SER A 1 97 ? -30.141 6.588 19.275 1.00 83.38 97 SER A N 1
ATOM 762 C CA . SER A 1 97 ? -29.711 5.295 19.805 1.00 83.38 97 SER A CA 1
ATOM 763 C C . SER A 1 97 ? -28.192 5.258 19.936 1.00 83.38 97 SER A C 1
ATOM 765 O O . SER A 1 97 ? -27.473 5.574 18.986 1.00 83.38 97 SER A O 1
ATOM 767 N N . GLY A 1 98 ? -27.713 4.876 21.122 1.00 85.69 98 GLY A N 1
ATOM 768 C CA . GLY A 1 98 ? -26.286 4.761 21.416 1.00 85.69 98 GLY A CA 1
ATOM 769 C C . GLY A 1 98 ? -25.518 6.049 21.107 1.00 85.69 98 GLY A C 1
ATOM 770 O O . GLY A 1 98 ? -25.870 7.121 21.602 1.00 85.69 98 GLY A O 1
ATOM 771 N N . VAL A 1 99 ? -24.474 5.954 20.279 1.00 85.06 99 VAL A N 1
ATOM 772 C CA . VAL A 1 99 ? -23.643 7.118 19.903 1.00 85.06 99 VAL A CA 1
ATOM 773 C C . VAL A 1 99 ? -24.281 8.032 18.845 1.00 85.06 99 VAL A C 1
ATOM 775 O O . VAL A 1 99 ? -23.823 9.166 18.644 1.00 85.06 99 VAL A O 1
ATOM 778 N N . ILE A 1 100 ? -25.338 7.561 18.174 1.00 87.94 100 ILE A N 1
ATOM 779 C CA . ILE A 1 100 ? -26.063 8.285 17.125 1.00 87.94 100 ILE A CA 1
ATOM 780 C C . ILE A 1 100 ? -27.171 9.108 17.786 1.00 87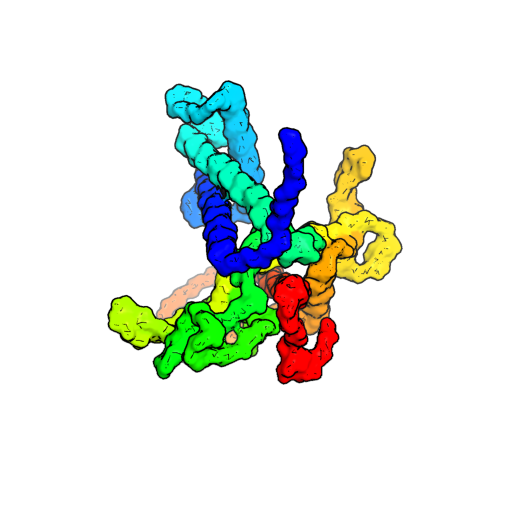.94 100 ILE A C 1
ATOM 782 O O . ILE A 1 100 ? -28.255 8.608 18.097 1.00 87.94 100 ILE A O 1
ATOM 786 N N . SER A 1 101 ? -26.904 10.396 17.994 1.00 89.88 101 SER A N 1
ATOM 787 C CA . SER A 1 101 ? -27.802 11.285 18.742 1.00 89.88 101 SER A CA 1
ATOM 788 C C . SER A 1 101 ? -28.620 12.221 17.855 1.00 89.88 101 SER A C 1
ATOM 790 O O . SER A 1 101 ? -29.585 12.814 18.331 1.00 89.88 101 SER A O 1
ATOM 792 N N . SER A 1 102 ? -28.267 12.372 16.575 1.00 90.69 102 SER A N 1
ATOM 793 C CA . SER A 1 102 ? -28.990 13.241 15.640 1.00 90.69 102 SER A CA 1
ATOM 794 C C . SER A 1 102 ? -29.265 12.564 14.298 1.00 90.69 102 SER A C 1
ATOM 796 O O . SER A 1 102 ? -28.504 11.717 13.830 1.00 90.69 102 SER A O 1
ATOM 798 N N . TYR A 1 103 ? -30.343 12.984 13.632 1.00 89.00 103 TYR A N 1
ATOM 799 C CA . TYR A 1 103 ? -30.668 12.492 12.290 1.00 89.00 103 TYR A CA 1
ATOM 800 C C . TYR A 1 103 ? -29.585 12.844 11.256 1.00 89.00 103 TYR A C 1
ATOM 802 O O . TYR A 1 103 ? -29.365 12.102 10.299 1.00 89.00 103 TYR A O 1
ATOM 810 N N . ALA A 1 104 ? -28.877 13.959 11.457 1.00 89.44 104 ALA A N 1
ATOM 811 C CA . ALA A 1 104 ? -27.765 14.361 10.601 1.00 89.44 104 ALA A CA 1
ATOM 812 C C . ALA A 1 104 ? -26.604 13.352 10.666 1.00 89.44 104 ALA A C 1
ATOM 814 O O . ALA A 1 104 ? -26.055 12.974 9.633 1.00 89.44 104 ALA A O 1
ATOM 815 N N . GLU A 1 105 ? -26.266 12.861 11.861 1.00 88.62 105 GLU A N 1
ATOM 816 C CA . GLU A 1 105 ? -25.258 11.806 12.035 1.00 88.62 105 GLU A CA 1
ATOM 817 C C . GLU A 1 105 ? -25.702 10.487 11.425 1.00 88.62 105 GLU A C 1
ATOM 819 O O . GLU A 1 105 ? -24.912 9.833 10.747 1.00 88.62 105 GLU A O 1
ATOM 824 N N . PHE A 1 106 ? -26.970 10.126 11.628 1.00 90.38 106 PHE A N 1
ATOM 825 C CA . PHE A 1 106 ? -27.552 8.943 11.009 1.00 90.38 106 PHE A CA 1
ATOM 826 C C . PHE A 1 106 ? -27.444 9.002 9.482 1.00 90.38 106 PHE A C 1
ATOM 828 O O . PHE A 1 106 ? -26.973 8.052 8.866 1.00 90.38 106 PHE A O 1
ATOM 835 N N . THR A 1 107 ? -27.788 10.142 8.878 1.00 90.06 107 THR A N 1
ATOM 836 C CA . THR A 1 107 ? -27.700 10.349 7.423 1.00 90.06 107 THR A CA 1
ATOM 837 C C . THR A 1 107 ? -26.255 10.235 6.925 1.00 90.06 107 THR A C 1
ATOM 839 O O . THR A 1 107 ? -25.988 9.602 5.904 1.00 90.06 107 THR A O 1
ATOM 842 N N . LEU A 1 108 ? -25.293 10.814 7.651 1.00 90.25 108 LEU A N 1
ATOM 843 C CA . LEU A 1 108 ? -23.873 10.718 7.300 1.00 90.25 108 LEU A CA 1
ATOM 844 C C . LEU A 1 108 ? -23.363 9.269 7.374 1.00 90.25 108 LEU A C 1
ATOM 846 O O . LEU A 1 108 ? -22.548 8.842 6.553 1.00 90.25 108 LEU A O 1
ATOM 850 N N . LEU A 1 109 ? -23.853 8.506 8.349 1.00 90.56 109 LEU A N 1
ATOM 851 C CA . LEU A 1 109 ? -23.510 7.103 8.522 1.00 90.56 109 LEU A CA 1
ATOM 852 C C . LEU A 1 109 ? -24.182 6.208 7.477 1.00 90.56 109 LEU A C 1
ATOM 854 O O . LEU A 1 109 ? -23.529 5.311 6.955 1.00 90.56 109 LEU A O 1
ATOM 858 N N . GLU A 1 110 ? -25.428 6.483 7.091 1.00 90.81 110 GLU A N 1
ATOM 859 C CA . GLU A 1 110 ? -26.092 5.809 5.970 1.00 90.81 110 GLU A CA 1
ATOM 860 C C . GLU A 1 110 ? -25.279 5.974 4.676 1.00 90.81 110 GLU A C 1
ATOM 862 O O . GLU A 1 110 ? -24.991 4.989 3.993 1.00 90.81 110 GLU A O 1
ATOM 867 N N . GLN A 1 111 ? -24.804 7.192 4.383 1.00 91.88 111 GLN A N 1
ATOM 868 C CA . GLN A 1 111 ? -23.910 7.446 3.244 1.00 91.88 111 GLN A CA 1
ATOM 869 C C . GLN A 1 111 ? -22.609 6.639 3.340 1.00 91.88 111 GLN A C 1
ATOM 871 O O . GLN A 1 111 ? -22.158 6.061 2.349 1.00 91.88 111 GLN A O 1
ATOM 876 N N . TYR A 1 112 ? -22.006 6.573 4.530 1.00 93.62 112 TYR A N 1
ATOM 877 C CA . TYR A 1 112 ? -20.816 5.759 4.764 1.00 93.62 112 TYR A CA 1
ATOM 878 C C . TYR A 1 112 ? -21.078 4.272 4.479 1.00 93.62 112 TYR A C 1
ATOM 880 O O . TYR A 1 112 ? -20.295 3.638 3.771 1.00 93.62 112 TYR A O 1
ATOM 888 N N . MET A 1 113 ? -22.179 3.725 5.002 1.00 92.50 113 MET A N 1
ATOM 889 C CA . MET A 1 113 ? -22.566 2.321 4.831 1.00 92.50 113 MET A CA 1
ATOM 890 C C . MET A 1 113 ? -22.864 1.994 3.363 1.00 92.50 113 MET A C 1
ATOM 892 O O . MET A 1 113 ? -22.455 0.944 2.865 1.00 92.50 113 MET A O 1
ATOM 896 N N . ALA A 1 114 ? -23.517 2.910 2.643 1.00 92.62 114 ALA A N 1
ATOM 897 C CA . ALA A 1 114 ? -23.772 2.773 1.214 1.00 92.62 114 ALA A CA 1
ATOM 898 C C . ALA A 1 114 ? -22.467 2.724 0.400 1.00 92.62 114 ALA A C 1
ATOM 900 O O . ALA A 1 114 ? -22.300 1.830 -0.433 1.00 92.62 114 ALA A O 1
ATOM 901 N N . LEU A 1 115 ? -21.519 3.630 0.672 1.00 94.62 115 LEU A N 1
ATOM 902 C CA . LEU A 1 115 ? -20.207 3.627 0.016 1.00 94.62 115 LEU A CA 1
ATOM 903 C C . LEU A 1 115 ? -19.394 2.375 0.349 1.00 94.62 115 LEU A C 1
ATOM 905 O O . LEU A 1 115 ? -18.734 1.834 -0.532 1.00 94.62 115 LEU A O 1
ATOM 909 N N . GLU A 1 116 ? -19.438 1.901 1.595 1.00 93.62 116 GLU A N 1
ATOM 910 C CA . GLU A 1 116 ? -18.762 0.664 1.996 1.00 93.62 116 GLU A CA 1
ATOM 911 C C . GLU A 1 116 ? -19.285 -0.547 1.224 1.00 93.62 116 GLU A C 1
ATOM 913 O O . GLU A 1 116 ? -18.491 -1.301 0.658 1.00 93.62 116 GLU A O 1
ATOM 918 N N . LYS A 1 117 ? -20.610 -0.681 1.112 1.00 93.56 117 LYS A N 1
ATOM 919 C CA . LYS A 1 117 ? -21.239 -1.744 0.322 1.00 93.56 117 LYS A CA 1
ATOM 920 C C . LYS A 1 117 ? -20.862 -1.652 -1.159 1.00 93.56 117 LYS A C 1
ATOM 922 O O . LYS A 1 117 ? -20.560 -2.667 -1.782 1.00 93.56 117 LYS A O 1
ATOM 927 N N . GLN A 1 118 ? -20.869 -0.452 -1.742 1.00 93.50 118 GLN A N 1
ATOM 928 C CA . GLN A 1 118 ? -20.480 -0.255 -3.143 1.00 93.50 118 GLN A CA 1
ATOM 929 C C . GLN A 1 118 ? -18.996 -0.562 -3.387 1.00 93.50 118 GLN A C 1
ATOM 931 O O . GLN A 1 118 ? -18.667 -1.204 -4.384 1.00 93.50 118 GLN A O 1
ATOM 936 N N . GLU A 1 119 ? -18.107 -0.150 -2.477 1.00 93.19 119 GLU A N 1
ATOM 937 C CA . GLU A 1 119 ? -16.677 -0.477 -2.519 1.00 93.19 119 GLU A CA 1
ATOM 938 C C . GLU A 1 119 ? -16.462 -1.999 -2.485 1.00 93.19 119 GLU A C 1
ATOM 940 O O . GLU A 1 119 ? -15.695 -2.536 -3.288 1.00 93.19 119 GLU A O 1
ATOM 945 N N . GLU A 1 120 ? -17.146 -2.701 -1.577 1.00 91.94 120 GLU A N 1
ATOM 946 C CA . GLU A 1 120 ? -17.058 -4.156 -1.443 1.00 91.94 120 GLU A CA 1
ATOM 947 C C . GLU A 1 120 ? -17.514 -4.872 -2.718 1.00 91.94 120 GLU A C 1
ATOM 949 O O . GLU A 1 120 ? -16.780 -5.709 -3.248 1.00 91.94 120 GLU A O 1
ATOM 954 N N . VAL A 1 121 ? -18.673 -4.488 -3.264 1.00 92.38 121 VAL A N 1
ATOM 955 C CA . VAL A 1 121 ? -19.191 -5.039 -4.526 1.00 92.38 121 VAL A CA 1
ATOM 956 C C . VAL A 1 121 ? -18.233 -4.757 -5.687 1.00 92.38 121 VAL A C 1
ATOM 958 O O . VAL A 1 121 ? -17.953 -5.658 -6.481 1.00 92.38 121 VAL A O 1
ATOM 961 N N . GLY A 1 122 ? -17.702 -3.535 -5.783 1.00 90.19 122 GLY A N 1
ATOM 962 C CA . GLY A 1 122 ? -16.756 -3.144 -6.831 1.00 90.19 122 GLY A CA 1
ATOM 963 C C . GLY A 1 122 ? -15.483 -3.990 -6.808 1.00 90.19 122 GLY A C 1
ATOM 964 O O . GLY A 1 122 ? -15.096 -4.568 -7.826 1.00 90.19 122 GLY A O 1
ATOM 965 N N . PHE A 1 123 ? -14.865 -4.151 -5.634 1.00 89.75 123 PHE A N 1
ATOM 966 C CA . PHE A 1 123 ? -13.673 -4.990 -5.501 1.00 89.75 123 PHE A CA 1
ATOM 967 C C . PHE A 1 123 ? -13.960 -6.491 -5.619 1.00 89.75 123 PHE A C 1
ATOM 969 O O . PHE A 1 123 ? -13.077 -7.222 -6.066 1.00 89.75 123 PHE A O 1
ATOM 976 N N . GLY A 1 124 ? -15.153 -6.957 -5.240 1.00 89.69 124 GLY A N 1
ATOM 977 C CA . GLY A 1 124 ? -15.566 -8.349 -5.428 1.00 89.69 124 GLY A CA 1
ATOM 978 C C . GLY A 1 124 ? -15.635 -8.727 -6.908 1.00 89.69 124 GLY A C 1
ATOM 979 O O . GLY A 1 124 ? -15.053 -9.728 -7.320 1.00 89.69 124 GLY A O 1
ATOM 980 N N . ARG A 1 125 ? -16.253 -7.871 -7.734 1.00 90.31 125 ARG A N 1
ATOM 981 C CA . ARG A 1 125 ? -16.355 -8.071 -9.193 1.00 90.31 125 ARG A CA 1
ATOM 982 C C . ARG A 1 125 ? -15.003 -8.053 -9.901 1.00 90.31 125 ARG A C 1
ATOM 984 O O . ARG A 1 125 ? -14.830 -8.747 -10.899 1.00 90.31 125 ARG A O 1
ATOM 991 N N . LEU A 1 126 ? -14.036 -7.297 -9.376 1.00 90.31 126 LEU A N 1
ATOM 992 C CA . LEU A 1 126 ? -12.696 -7.212 -9.954 1.00 90.31 126 LEU A CA 1
ATOM 993 C C . LEU A 1 126 ? -12.026 -8.592 -10.052 1.00 90.31 126 LEU A C 1
ATOM 995 O O . LEU A 1 126 ? -11.373 -8.864 -11.048 1.00 90.31 126 LEU A O 1
ATOM 999 N N . GLY A 1 127 ? -12.230 -9.488 -9.079 1.00 87.44 127 GLY A N 1
ATOM 1000 C CA . GLY A 1 127 ? -11.680 -10.849 -9.138 1.00 87.44 127 GLY A CA 1
ATOM 1001 C C . GLY A 1 127 ? -12.137 -11.630 -10.370 1.00 87.44 127 GLY A C 1
ATOM 1002 O O . GLY A 1 127 ? -11.304 -12.218 -11.053 1.00 87.44 127 GLY A O 1
ATOM 1003 N N . SER A 1 128 ? -13.429 -11.572 -10.694 1.00 89.88 128 SER A N 1
ATOM 1004 C CA . SER A 1 128 ? -13.995 -12.248 -11.866 1.00 89.88 128 SER A CA 1
ATOM 1005 C C . SER A 1 128 ? -13.574 -11.606 -13.185 1.00 89.88 128 SER A C 1
ATOM 1007 O O . SER A 1 128 ? -13.427 -12.306 -14.172 1.00 89.88 128 SER A O 1
ATOM 1009 N N . ILE A 1 129 ? -13.358 -10.288 -13.220 1.00 91.62 129 ILE A N 1
ATOM 1010 C CA . ILE A 1 129 ? -12.840 -9.615 -14.425 1.00 91.62 129 ILE A CA 1
ATOM 1011 C C . ILE A 1 129 ? -11.398 -10.058 -14.694 1.00 91.62 129 ILE A C 1
ATOM 1013 O O . ILE A 1 129 ? -10.998 -10.278 -15.835 1.00 91.62 129 ILE A O 1
ATOM 1017 N N . LEU A 1 130 ? -10.604 -10.200 -13.632 1.00 93.31 130 LEU A N 1
ATOM 1018 C CA . LEU A 1 130 ? -9.189 -10.517 -13.753 1.00 93.31 130 LEU A CA 1
ATOM 1019 C C . LEU A 1 130 ? -8.910 -11.942 -14.231 1.00 93.31 130 LEU A C 1
ATOM 1021 O O . LEU A 1 130 ? -7.825 -12.177 -14.756 1.00 93.31 130 LEU A O 1
ATOM 1025 N N . THR A 1 131 ? -9.858 -12.877 -14.121 1.00 91.62 131 THR A N 1
ATOM 1026 C CA . THR A 1 131 ? -9.680 -14.234 -14.668 1.00 91.62 131 THR A CA 1
ATOM 1027 C C . THR A 1 131 ? -9.500 -14.238 -16.187 1.00 91.62 131 THR A C 1
ATOM 1029 O O . THR A 1 131 ? -8.869 -15.154 -16.706 1.00 91.62 131 THR A O 1
ATOM 1032 N N . GLY A 1 132 ? -9.962 -13.194 -16.885 1.00 90.25 132 GLY A N 1
ATOM 1033 C CA . GLY A 1 132 ? -9.720 -12.993 -18.315 1.00 90.25 132 GLY A CA 1
ATOM 1034 C C . GLY A 1 132 ? -8.283 -12.596 -18.678 1.00 90.25 132 GLY A C 1
ATOM 1035 O O . GLY A 1 132 ? -7.965 -12.510 -19.859 1.00 90.25 132 GLY A O 1
ATOM 1036 N N . TYR A 1 133 ? -7.404 -12.350 -17.698 1.00 91.69 133 TYR A N 1
ATOM 1037 C CA . TYR A 1 133 ? -6.012 -11.961 -17.934 1.00 91.69 133 TYR A CA 1
ATOM 1038 C C . TYR A 1 133 ? -5.057 -13.111 -17.565 1.00 91.69 133 TYR A C 1
ATOM 1040 O O . TYR A 1 133 ? -4.939 -13.440 -16.381 1.00 91.69 133 TYR A O 1
ATOM 1048 N N . PRO A 1 134 ? -4.306 -13.685 -18.527 1.00 93.56 134 PRO A N 1
ATOM 1049 C CA . PRO A 1 134 ? -3.379 -14.796 -18.275 1.00 93.56 134 PRO A CA 1
ATOM 1050 C C . PRO A 1 134 ? -2.345 -14.517 -17.176 1.00 93.56 134 PRO A C 1
ATOM 1052 O O . PRO A 1 134 ? -2.087 -15.360 -16.322 1.00 93.56 134 PRO A O 1
ATOM 1055 N N . ILE A 1 135 ? -1.811 -13.293 -17.115 1.00 94.50 135 ILE A N 1
ATOM 1056 C CA . ILE A 1 135 ? -0.880 -12.888 -16.051 1.00 94.50 135 ILE A CA 1
ATOM 1057 C C . ILE A 1 135 ? -1.493 -12.983 -14.645 1.00 94.50 135 ILE A C 1
ATOM 1059 O O . ILE A 1 135 ? -0.786 -13.237 -13.665 1.00 94.50 135 ILE A O 1
ATOM 1063 N N . PHE A 1 136 ? -2.808 -12.785 -14.520 1.00 95.62 136 PHE A N 1
ATOM 1064 C CA . PHE A 1 136 ? -3.483 -12.936 -13.241 1.00 95.62 136 PHE A CA 1
ATOM 1065 C C . PHE A 1 136 ? -3.578 -14.402 -12.847 1.00 95.62 136 PHE A C 1
ATOM 1067 O O . PHE A 1 136 ? -3.168 -14.765 -11.747 1.00 95.62 136 PHE A O 1
ATOM 1074 N N . THR A 1 137 ? -4.103 -15.231 -13.747 1.00 95.56 137 THR A N 1
ATOM 1075 C CA . THR A 1 137 ? -4.391 -16.642 -13.476 1.00 95.56 137 THR A CA 1
ATOM 1076 C C . THR A 1 137 ? -3.122 -17.468 -13.298 1.00 95.56 137 THR A C 1
ATOM 1078 O O . THR A 1 137 ? -3.090 -18.309 -12.404 1.00 95.56 137 THR A O 1
ATOM 1081 N N . GLN A 1 138 ? -2.072 -17.189 -14.074 1.00 96.44 138 GLN A N 1
ATOM 1082 C CA . GLN A 1 138 ? -0.842 -17.985 -14.097 1.00 96.44 138 GLN A CA 1
ATOM 1083 C C . GLN A 1 138 ? 0.247 -17.505 -13.125 1.00 96.44 138 GLN A C 1
ATOM 1085 O O . GLN A 1 138 ? 1.125 -18.287 -12.773 1.00 96.44 138 GLN A O 1
ATOM 1090 N N . PHE A 1 139 ? 0.221 -16.239 -12.686 1.00 96.81 139 PHE A N 1
ATOM 1091 C CA . PHE A 1 139 ? 1.265 -15.686 -11.812 1.00 96.81 139 PHE A CA 1
ATOM 1092 C C . PHE A 1 139 ? 0.701 -14.945 -10.599 1.00 96.81 139 PHE A C 1
ATOM 1094 O O . PHE A 1 139 ? 0.918 -15.369 -9.466 1.00 96.81 139 PHE A O 1
ATOM 1101 N N . LEU A 1 140 ? -0.025 -13.838 -10.802 1.00 96.94 140 LEU A N 1
ATOM 1102 C CA . LEU A 1 140 ? -0.376 -12.933 -9.696 1.00 96.94 140 LEU A CA 1
ATOM 1103 C C . LEU A 1 140 ? -1.269 -13.588 -8.634 1.00 96.94 140 LEU A C 1
ATOM 1105 O O . LEU A 1 140 ? -1.110 -13.277 -7.457 1.00 96.94 140 LEU A O 1
ATOM 1109 N N . SER A 1 141 ? -2.177 -14.485 -9.029 1.00 95.38 141 SER A N 1
ATOM 1110 C CA . SER A 1 141 ? -3.069 -15.221 -8.121 1.00 95.38 141 SER A CA 1
ATOM 1111 C C . SER A 1 141 ? -2.309 -16.092 -7.108 1.00 95.38 141 SER A C 1
ATOM 1113 O O . SER A 1 141 ? -2.763 -16.252 -5.976 1.00 95.38 141 SER A O 1
ATOM 1115 N N . GLY A 1 142 ? -1.139 -16.614 -7.494 1.00 95.12 142 GLY A N 1
ATOM 1116 C CA . GLY A 1 142 ? -0.267 -17.433 -6.649 1.00 95.12 142 GLY A CA 1
ATOM 1117 C C . GLY A 1 142 ? 0.664 -16.621 -5.746 1.00 95.12 142 GLY A C 1
ATOM 1118 O O . GLY A 1 142 ? 1.301 -17.176 -4.850 1.00 95.12 142 GLY A O 1
ATOM 1119 N N . VAL A 1 143 ? 0.752 -15.302 -5.939 1.00 96.62 143 VAL A N 1
ATOM 1120 C CA . VAL A 1 143 ? 1.641 -14.450 -5.146 1.00 96.62 143 VAL A CA 1
ATOM 1121 C C . VAL A 1 143 ? 0.992 -14.108 -3.805 1.00 96.62 143 VAL A C 1
ATOM 1123 O O . VAL A 1 143 ? 0.077 -13.286 -3.711 1.00 96.62 143 VAL A O 1
ATOM 1126 N N . LEU A 1 144 ? 1.525 -14.684 -2.724 1.00 95.44 144 LEU A N 1
ATOM 1127 C CA . LEU A 1 144 ? 1.048 -14.439 -1.363 1.00 95.44 144 LEU A CA 1
ATOM 1128 C C . LEU A 1 144 ? 1.120 -12.945 -0.998 1.00 95.44 144 LEU A C 1
ATOM 1130 O O . LEU A 1 144 ? 2.197 -12.358 -0.894 1.00 95.44 144 LEU A O 1
ATOM 1134 N N . GLY A 1 145 ? -0.050 -12.341 -0.770 1.00 93.31 145 GLY A N 1
ATOM 1135 C CA . GLY A 1 145 ? -0.213 -10.911 -0.487 1.00 93.31 145 GLY A CA 1
ATOM 1136 C C . GLY A 1 145 ? -0.558 -10.047 -1.711 1.00 93.31 145 GLY A C 1
ATOM 1137 O O . GLY A 1 145 ? -0.838 -8.859 -1.531 1.00 93.31 145 GLY A O 1
ATOM 1138 N N . CYS A 1 146 ? -0.618 -10.610 -2.924 1.00 95.62 146 CYS A N 1
ATOM 1139 C CA . CYS A 1 146 ? -1.134 -9.951 -4.129 1.00 95.62 146 CYS A CA 1
ATOM 1140 C C . CYS A 1 146 ? -2.549 -10.456 -4.465 1.00 95.62 146 CYS A C 1
ATOM 1142 O O . CYS A 1 146 ? -2.736 -11.372 -5.252 1.00 95.62 146 CYS A O 1
ATOM 1144 N N . GLY A 1 147 ? -3.571 -9.871 -3.837 1.00 92.88 147 GLY A N 1
ATOM 1145 C CA . GLY A 1 147 ? -4.965 -10.209 -4.150 1.00 92.88 147 GLY A CA 1
ATOM 1146 C C . GLY A 1 147 ? -5.509 -9.473 -5.386 1.00 92.88 147 GLY A C 1
ATOM 1147 O O . GLY A 1 147 ? -4.873 -8.525 -5.859 1.00 92.88 147 GLY A O 1
ATOM 1148 N N . PRO A 1 148 ? -6.748 -9.786 -5.821 1.00 94.06 148 PRO A N 1
ATOM 1149 C CA . PRO A 1 148 ? -7.391 -9.187 -6.997 1.00 94.06 148 PRO A CA 1
ATOM 1150 C C . PRO A 1 148 ? -7.324 -7.657 -7.058 1.00 94.06 148 PRO A C 1
ATOM 1152 O O . PRO A 1 148 ? -7.098 -7.076 -8.113 1.00 94.06 148 PRO A O 1
ATOM 1155 N N . ARG A 1 149 ? -7.448 -6.976 -5.911 1.00 94.31 149 ARG A N 1
ATOM 1156 C CA . ARG A 1 149 ? -7.348 -5.508 -5.836 1.00 94.31 149 ARG A CA 1
ATOM 1157 C C . ARG A 1 149 ? -6.003 -4.994 -6.345 1.00 94.31 149 ARG A C 1
ATOM 1159 O O . ARG A 1 149 ? -5.962 -4.062 -7.141 1.00 94.31 149 ARG A O 1
ATOM 1166 N N . MET A 1 150 ? -4.909 -5.609 -5.896 1.00 95.50 150 MET A N 1
ATOM 1167 C CA . MET A 1 150 ? -3.566 -5.209 -6.310 1.00 95.50 150 MET A CA 1
ATOM 1168 C C . MET A 1 150 ? -3.220 -5.719 -7.702 1.00 95.50 150 MET A C 1
ATOM 1170 O O . MET A 1 150 ? -2.592 -4.988 -8.465 1.00 95.50 150 MET A O 1
ATOM 1174 N N . SER A 1 151 ? -3.672 -6.919 -8.060 1.00 95.94 151 SER A N 1
ATOM 1175 C CA . SER A 1 151 ? -3.524 -7.440 -9.416 1.00 95.94 151 SER A CA 1
ATOM 1176 C C . SER A 1 151 ? -4.200 -6.527 -10.442 1.00 95.94 151 SER A C 1
ATOM 1178 O O . SER A 1 151 ? -3.597 -6.219 -11.463 1.00 95.94 151 SER A O 1
ATOM 1180 N N . GLY A 1 152 ? -5.388 -5.992 -10.139 1.00 95.06 152 GLY A N 1
ATOM 1181 C CA . GLY A 1 152 ? -6.073 -5.028 -11.001 1.00 95.06 152 GLY A CA 1
ATOM 1182 C C . GLY A 1 152 ? -5.300 -3.726 -11.190 1.00 95.06 152 GLY A C 1
ATOM 1183 O O . GLY A 1 152 ? -5.200 -3.233 -12.310 1.00 95.06 152 GLY A O 1
ATOM 1184 N N . VAL A 1 153 ? -4.677 -3.195 -10.131 1.00 94.94 153 VAL A N 1
ATOM 1185 C CA . VAL A 1 153 ? -3.774 -2.032 -10.243 1.00 94.94 153 VAL A CA 1
ATOM 1186 C C . VAL A 1 153 ? -2.602 -2.341 -11.174 1.00 94.94 153 VAL A C 1
ATOM 1188 O O . VAL A 1 153 ? -2.287 -1.546 -12.051 1.00 94.94 153 VAL A O 1
ATOM 1191 N N . ILE A 1 154 ? -1.964 -3.496 -10.990 1.00 94.38 154 ILE A N 1
ATOM 1192 C CA . ILE A 1 154 ? -0.803 -3.911 -11.783 1.00 94.38 154 ILE A CA 1
ATOM 1193 C C . ILE A 1 154 ? -1.191 -4.054 -13.257 1.00 94.38 154 ILE A C 1
ATOM 1195 O O . ILE A 1 154 ? -0.546 -3.458 -14.111 1.00 94.38 154 ILE A O 1
ATOM 1199 N N . ILE A 1 155 ? -2.267 -4.786 -13.546 1.00 92.69 155 ILE A N 1
ATOM 1200 C CA . ILE A 1 155 ? -2.706 -5.090 -14.913 1.00 92.69 155 ILE A CA 1
ATOM 1201 C C . ILE A 1 155 ? -3.202 -3.842 -15.651 1.00 92.69 155 ILE A C 1
ATOM 1203 O O . ILE A 1 155 ? -2.966 -3.699 -16.849 1.00 92.69 155 ILE A O 1
ATOM 1207 N N . SER A 1 156 ? -3.856 -2.919 -14.943 1.00 91.19 156 SER A N 1
ATOM 1208 C CA . SER A 1 156 ? -4.371 -1.687 -15.551 1.00 91.19 156 SER A CA 1
ATOM 1209 C C . SER A 1 156 ? -3.315 -0.608 -15.784 1.00 91.19 156 SER A C 1
ATOM 1211 O O . SER A 1 156 ? -3.492 0.232 -16.670 1.00 91.19 156 SER A O 1
ATOM 1213 N N . GLU A 1 157 ? -2.241 -0.572 -14.996 1.00 88.19 157 GLU A N 1
ATOM 1214 C CA . GLU A 1 157 ? -1.234 0.493 -15.078 1.00 88.19 157 GLU A CA 1
ATOM 1215 C C . GLU A 1 157 ? 0.060 0.048 -15.765 1.00 88.19 157 GLU A C 1
ATOM 1217 O O . GLU A 1 157 ? 0.750 0.895 -16.325 1.00 88.19 157 GLU A O 1
ATOM 1222 N N . PHE A 1 158 ? 0.393 -1.246 -15.746 1.00 86.75 158 PHE A N 1
ATOM 1223 C CA . PHE A 1 158 ? 1.543 -1.773 -16.474 1.00 86.75 158 PHE A CA 1
ATOM 1224 C C . PHE A 1 158 ? 1.136 -2.423 -17.792 1.00 86.75 158 PHE A C 1
ATOM 1226 O O . PHE A 1 158 ? 0.108 -3.094 -17.904 1.00 86.75 158 PHE A O 1
ATOM 1233 N N . ASN A 1 159 ? 2.017 -2.281 -18.774 1.00 78.19 159 ASN A N 1
ATOM 1234 C CA . ASN A 1 159 ? 1.949 -2.994 -20.032 1.00 78.19 159 ASN A CA 1
ATOM 1235 C C . ASN A 1 159 ? 3.331 -3.612 -20.320 1.00 78.19 159 ASN A C 1
ATOM 1237 O O . ASN A 1 159 ? 4.323 -2.877 -20.310 1.00 78.19 159 ASN A O 1
ATOM 1241 N N . PRO A 1 160 ? 3.430 -4.936 -20.539 1.00 72.38 160 PRO A N 1
ATOM 1242 C CA . PRO A 1 160 ? 4.692 -5.581 -20.915 1.00 72.38 160 PRO A CA 1
ATOM 1243 C C . PRO A 1 160 ? 5.197 -5.156 -22.304 1.00 72.38 160 PRO A C 1
ATOM 1245 O O . PRO A 1 160 ? 6.395 -5.299 -22.576 1.00 72.38 160 PRO A O 1
ATOM 1248 N N . GLU A 1 161 ? 4.305 -4.631 -23.149 1.00 65.88 161 GLU A N 1
ATOM 1249 C CA . GLU A 1 161 ? 4.597 -4.193 -24.512 1.00 65.88 161 GLU A CA 1
ATOM 1250 C C . GLU A 1 161 ? 4.857 -2.694 -24.636 1.00 65.88 161 GLU A C 1
ATOM 1252 O O . GLU A 1 161 ? 5.578 -2.341 -25.562 1.00 65.88 161 GLU A O 1
ATOM 1257 N N . ASP A 1 162 ? 4.312 -1.845 -23.735 1.00 60.66 162 ASP A N 1
ATOM 1258 C CA . ASP A 1 162 ? 4.152 -0.385 -23.936 1.00 60.66 162 ASP A CA 1
ATOM 1259 C C . ASP A 1 162 ? 5.326 0.210 -24.729 1.00 60.66 162 ASP A C 1
ATOM 1261 O O . ASP A 1 162 ? 6.447 0.384 -24.241 1.00 60.66 162 ASP A O 1
ATOM 1265 N N . TYR A 1 163 ? 5.038 0.488 -25.996 1.00 51.81 163 TYR A N 1
ATOM 1266 C CA . TYR A 1 163 ? 5.996 0.969 -26.965 1.00 51.81 163 TYR A CA 1
ATOM 1267 C C . TYR A 1 163 ? 6.065 2.504 -26.905 1.00 51.81 163 TYR A C 1
ATOM 1269 O O . TYR A 1 163 ? 5.064 3.204 -26.987 1.00 51.81 163 TYR A O 1
ATOM 1277 N N . TYR A 1 164 ? 7.291 2.988 -26.719 1.00 48.09 164 TYR A N 1
ATOM 1278 C CA . TYR A 1 164 ? 7.851 4.305 -27.051 1.00 48.09 164 TYR A CA 1
ATOM 1279 C C . TYR A 1 164 ? 7.162 5.579 -26.556 1.00 48.09 164 TYR A C 1
ATOM 1281 O O . TYR A 1 164 ? 6.024 5.917 -26.857 1.00 48.09 164 TYR A O 1
ATOM 1289 N N . TRP A 1 165 ? 7.984 6.393 -25.898 1.00 48.88 165 TRP A N 1
ATOM 1290 C CA . TRP A 1 165 ? 7.841 7.837 -25.943 1.00 48.88 165 TRP A CA 1
ATOM 1291 C C . TRP A 1 165 ? 8.402 8.315 -27.278 1.00 48.88 165 TRP A C 1
ATOM 1293 O O . TRP A 1 165 ? 9.579 8.084 -27.562 1.00 48.88 165 TRP A O 1
ATOM 1303 N N . THR A 1 166 ? 7.599 9.004 -28.080 1.00 45.78 166 THR A N 1
ATOM 1304 C CA . THR A 1 166 ? 8.129 9.773 -29.209 1.00 45.78 166 THR A CA 1
ATOM 1305 C C . THR A 1 166 ? 8.203 11.229 -28.781 1.00 45.78 166 THR A C 1
ATOM 1307 O O . THR A 1 166 ? 7.195 11.802 -28.357 1.00 45.78 166 THR A O 1
ATOM 1310 N N . ALA A 1 167 ? 9.380 11.833 -28.883 1.00 52.97 167 ALA A N 1
ATOM 1311 C CA . ALA A 1 167 ? 9.471 13.281 -28.899 1.00 52.97 167 ALA A CA 1
ATOM 1312 C C . ALA A 1 167 ? 9.195 13.740 -30.331 1.00 52.97 167 ALA A C 1
ATOM 1314 O O . ALA A 1 167 ? 9.728 13.155 -31.273 1.00 52.97 167 ALA A O 1
ATOM 1315 N N . ASP A 1 168 ? 8.361 14.757 -30.509 1.00 60.81 168 ASP A N 1
ATOM 1316 C CA . ASP A 1 168 ? 8.304 15.413 -31.811 1.00 60.81 168 ASP A CA 1
ATOM 1317 C C . ASP A 1 168 ? 9.591 16.212 -32.091 1.00 60.81 168 ASP A C 1
ATOM 1319 O O . ASP A 1 168 ? 10.485 16.317 -31.246 1.00 60.81 168 ASP A O 1
ATOM 1323 N N . LYS A 1 169 ? 9.677 16.813 -33.283 1.00 62.88 169 LYS A N 1
ATOM 1324 C CA . LYS A 1 169 ? 10.808 17.655 -33.712 1.00 62.88 169 LYS A CA 1
ATOM 1325 C C . LYS A 1 169 ? 11.153 18.808 -32.753 1.00 62.88 169 LYS A C 1
ATOM 1327 O O . LYS A 1 169 ? 12.252 19.341 -32.832 1.00 62.88 169 LYS A O 1
ATOM 1332 N N . ASN A 1 170 ? 10.243 19.177 -31.849 1.00 56.56 170 ASN A N 1
ATOM 1333 C CA . ASN A 1 170 ? 10.419 20.251 -30.872 1.00 56.56 170 ASN A CA 1
ATOM 1334 C C . ASN A 1 170 ? 10.784 19.727 -29.467 1.00 56.56 170 ASN A C 1
ATOM 1336 O O . ASN A 1 170 ? 10.905 20.512 -28.522 1.00 56.56 170 ASN A O 1
ATOM 1340 N N . GLY A 1 171 ? 10.956 18.410 -29.306 1.00 58.47 171 GLY A N 1
ATOM 1341 C CA . GLY A 1 171 ? 11.256 17.775 -28.025 1.00 58.47 171 GLY A CA 1
ATOM 1342 C C . GLY A 1 171 ? 10.033 17.573 -27.125 1.00 58.47 171 GLY A C 1
ATOM 1343 O O . GLY A 1 171 ? 10.204 17.241 -25.952 1.00 58.47 171 GLY A O 1
ATOM 1344 N N . VAL A 1 172 ? 8.807 17.774 -27.628 1.00 61.31 172 VAL A N 1
ATOM 1345 C CA . VAL A 1 172 ? 7.586 17.538 -26.845 1.00 61.31 172 VAL A CA 1
ATOM 1346 C C . VAL A 1 172 ? 7.293 16.046 -26.826 1.00 61.31 172 VAL A C 1
ATOM 1348 O O . VAL A 1 172 ? 7.091 15.416 -27.865 1.00 61.31 172 VAL A O 1
ATOM 1351 N N . ILE A 1 173 ? 7.261 15.481 -25.621 1.00 57.44 173 ILE A N 1
ATOM 1352 C CA . ILE A 1 173 ? 6.975 14.069 -25.398 1.00 57.44 173 ILE A CA 1
ATOM 1353 C C . ILE A 1 173 ? 5.485 13.804 -25.665 1.00 57.44 173 ILE A C 1
ATOM 1355 O O . ILE A 1 173 ? 4.622 14.255 -24.909 1.00 57.44 173 ILE A O 1
ATOM 1359 N N . LYS A 1 174 ? 5.179 13.036 -26.714 1.00 52.47 174 LYS A N 1
ATOM 1360 C CA . LYS A 1 174 ? 3.835 12.507 -26.976 1.00 52.47 174 LYS A CA 1
ATOM 1361 C C . LYS A 1 174 ? 3.702 11.131 -26.313 1.00 52.47 174 LYS A C 1
ATOM 1363 O O . LYS A 1 174 ? 4.569 10.271 -26.464 1.00 52.47 174 LYS A O 1
ATOM 1368 N N . ASN A 1 175 ? 2.643 10.947 -25.522 1.00 46.91 175 ASN A N 1
ATOM 1369 C CA . ASN A 1 175 ? 2.311 9.657 -24.912 1.00 46.91 175 ASN A CA 1
ATOM 1370 C C . ASN A 1 175 ? 1.736 8.717 -25.973 1.00 46.91 175 ASN A C 1
ATOM 1372 O O . ASN A 1 175 ? 0.824 9.142 -26.674 1.00 46.91 175 ASN A O 1
ATOM 1376 N N . ARG A 1 176 ? 2.203 7.457 -25.981 1.00 47.91 176 ARG A N 1
ATOM 1377 C CA . ARG A 1 176 ? 1.675 6.320 -26.759 1.00 47.91 176 ARG A CA 1
ATOM 1378 C C . ARG A 1 176 ? 1.519 6.607 -28.249 1.00 47.91 176 ARG A C 1
ATOM 1380 O O . ARG A 1 176 ? 0.510 7.154 -28.683 1.00 47.91 176 ARG A O 1
ATOM 1387 N N . VAL A 1 177 ? 2.490 6.169 -29.038 1.00 39.66 177 VAL A N 1
ATOM 1388 C CA . VAL A 1 177 ? 2.345 6.146 -30.496 1.00 39.66 177 VAL A CA 1
ATOM 1389 C C . VAL A 1 177 ? 2.565 4.728 -30.992 1.00 39.66 177 VAL A C 1
ATOM 1391 O O . VAL A 1 177 ? 3.334 3.978 -30.390 1.00 39.66 177 VAL A O 1
ATOM 1394 N N . SER A 1 178 ? 1.859 4.372 -32.067 1.00 38.78 178 SER A N 1
ATOM 1395 C CA . SER A 1 178 ? 1.993 3.076 -32.730 1.00 38.78 178 SER A CA 1
ATOM 1396 C C . SER A 1 178 ? 3.467 2.781 -33.055 1.00 38.78 178 SER A C 1
ATOM 1398 O O . SER A 1 178 ? 4.197 3.720 -33.398 1.00 38.78 178 SER A O 1
ATOM 1400 N N . PRO A 1 179 ? 3.928 1.517 -32.992 1.00 42.53 179 PRO A N 1
ATOM 1401 C CA . PRO A 1 179 ? 5.291 1.130 -33.363 1.00 42.53 179 PRO A CA 1
ATOM 1402 C C . PRO A 1 179 ? 5.712 1.573 -34.772 1.00 42.53 179 PRO A C 1
ATOM 1404 O O . PRO A 1 179 ? 6.910 1.664 -35.032 1.00 42.53 179 PRO A O 1
ATOM 1407 N N . GLU A 1 180 ? 4.754 1.866 -35.660 1.00 45.12 180 GLU A N 1
ATOM 1408 C CA . GLU A 1 180 ? 5.007 2.359 -37.020 1.00 45.12 180 GLU A CA 1
ATOM 1409 C C . GLU A 1 180 ? 5.235 3.882 -37.117 1.00 45.12 180 GLU A C 1
ATOM 1411 O O . GLU A 1 180 ? 5.444 4.400 -38.212 1.00 45.12 180 GLU A O 1
ATOM 1416 N N . ALA A 1 181 ? 5.188 4.629 -36.008 1.00 50.88 181 ALA A N 1
ATOM 1417 C CA . ALA A 1 181 ? 5.364 6.078 -36.044 1.00 50.88 181 ALA A CA 1
ATOM 1418 C C . ALA A 1 181 ? 6.797 6.481 -36.431 1.00 50.88 181 ALA A C 1
ATOM 1420 O O . ALA A 1 181 ? 7.780 6.073 -35.807 1.00 50.88 181 ALA A O 1
ATOM 1421 N N . GLU A 1 182 ? 6.907 7.340 -37.443 1.00 40.44 182 GLU A N 1
ATOM 1422 C CA . GLU A 1 182 ? 8.174 7.848 -37.968 1.00 40.44 182 GLU A CA 1
ATOM 1423 C C . GLU A 1 182 ? 9.014 8.509 -36.853 1.00 40.44 182 GLU A C 1
ATOM 1425 O O . GLU A 1 182 ? 8.575 9.447 -36.184 1.00 40.44 182 GLU A O 1
ATOM 1430 N N . GLY A 1 183 ? 10.225 7.992 -36.609 1.00 49.31 183 GLY A N 1
ATOM 1431 C CA . GLY A 1 183 ? 11.125 8.468 -35.546 1.00 49.31 183 GLY A CA 1
ATOM 1432 C C . GLY A 1 183 ? 10.958 7.797 -34.171 1.00 49.31 183 GLY A C 1
ATOM 1433 O O . GLY A 1 183 ? 11.689 8.143 -33.236 1.00 49.31 183 GLY A O 1
ATOM 1434 N N . ALA A 1 184 ? 10.056 6.818 -34.018 1.00 44.47 184 ALA A N 1
ATOM 1435 C CA . ALA A 1 184 ? 9.928 6.044 -32.784 1.00 44.47 184 ALA A CA 1
ATOM 1436 C C . ALA A 1 184 ? 11.170 5.163 -32.540 1.00 44.47 184 ALA A C 1
ATOM 1438 O O . ALA A 1 184 ? 11.425 4.180 -33.235 1.00 44.47 184 ALA A O 1
ATOM 1439 N N . LYS A 1 185 ? 11.974 5.495 -31.520 1.00 47.34 185 LYS A N 1
ATOM 1440 C CA . LYS A 1 185 ? 13.112 4.654 -31.115 1.00 47.34 185 LYS A CA 1
ATOM 1441 C C . LYS A 1 185 ? 12.623 3.429 -30.367 1.00 47.34 185 LYS A C 1
ATOM 1443 O O . LYS A 1 185 ? 12.075 3.591 -29.281 1.00 47.34 185 LYS A O 1
ATOM 1448 N N . LYS A 1 186 ? 12.946 2.235 -30.882 1.00 47.09 186 LYS A N 1
ATOM 1449 C CA . LYS A 1 186 ? 12.558 0.925 -30.339 1.00 47.09 186 LYS A CA 1
ATOM 1450 C C . LYS A 1 186 ? 13.137 0.612 -28.927 1.00 47.09 186 LYS A C 1
ATOM 1452 O O . LYS A 1 186 ? 13.933 -0.300 -28.766 1.00 47.09 186 LYS A O 1
ATOM 1457 N N . HIS A 1 187 ? 12.782 1.355 -27.877 1.00 53.09 187 HIS A N 1
ATOM 1458 C CA . HIS A 1 187 ? 13.084 1.077 -26.461 1.00 53.09 187 HIS A CA 1
ATOM 1459 C C . HIS A 1 187 ? 12.235 -0.055 -25.828 1.00 53.09 187 HIS A C 1
ATOM 1461 O O . HIS A 1 187 ? 11.247 0.183 -25.137 1.00 53.09 187 HIS A O 1
ATOM 1467 N N . THR A 1 188 ? 12.594 -1.311 -26.046 1.00 54.38 188 THR A N 1
ATOM 1468 C CA . THR A 1 188 ? 12.054 -2.449 -25.269 1.00 54.38 188 THR A CA 1
ATOM 1469 C C . THR A 1 188 ? 12.188 -2.221 -23.759 1.00 54.38 188 THR A C 1
ATOM 1471 O O . THR A 1 188 ? 13.280 -1.901 -23.280 1.00 54.38 188 THR A O 1
ATOM 1474 N N . LEU A 1 189 ? 11.093 -2.383 -23.007 1.00 65.25 189 LEU A N 1
ATOM 1475 C CA . LEU A 1 189 ? 11.110 -2.244 -21.549 1.00 65.25 189 LEU A CA 1
ATOM 1476 C C . LEU A 1 189 ? 12.019 -3.295 -20.907 1.00 65.25 189 LEU A C 1
ATOM 1478 O O . LEU A 1 189 ? 11.972 -4.474 -21.257 1.00 65.25 189 LEU A O 1
ATOM 1482 N N . SER A 1 190 ? 12.795 -2.860 -19.920 1.00 76.31 190 SER A N 1
ATOM 1483 C CA . SER A 1 190 ? 13.478 -3.716 -18.951 1.00 76.31 190 SER A CA 1
ATOM 1484 C C . SER A 1 190 ? 12.781 -3.596 -17.585 1.00 76.31 190 SER A C 1
ATOM 1486 O O . SER A 1 190 ? 11.985 -2.669 -17.375 1.00 76.31 190 SER A O 1
ATOM 1488 N N . PRO A 1 191 ? 13.097 -4.458 -16.602 1.00 81.25 191 PRO A N 1
ATOM 1489 C CA . PRO A 1 191 ? 12.569 -4.307 -15.244 1.00 81.25 191 PRO A CA 1
ATOM 1490 C C . PRO A 1 191 ? 12.835 -2.921 -14.628 1.00 81.25 191 PRO A C 1
ATOM 1492 O O . PRO A 1 191 ? 12.013 -2.394 -13.878 1.00 81.25 191 PRO A O 1
ATOM 1495 N N . SER A 1 192 ? 13.950 -2.267 -14.978 1.00 80.44 192 SER A N 1
ATOM 1496 C CA . SER A 1 192 ? 14.258 -0.924 -14.472 1.00 80.44 192 SER A CA 1
ATOM 1497 C C . SER A 1 192 ? 13.343 0.161 -15.049 1.00 80.44 192 SER A C 1
ATOM 1499 O O . SER A 1 192 ? 13.076 1.155 -14.367 1.00 80.44 192 SER A O 1
ATOM 1501 N N . SER A 1 193 ? 12.780 -0.045 -16.245 1.00 78.12 193 SER A N 1
ATOM 1502 C CA . SER A 1 193 ? 11.731 0.818 -16.799 1.00 78.12 193 SER A CA 1
ATOM 1503 C C . SER A 1 193 ? 10.461 0.770 -15.942 1.00 78.12 193 SER A C 1
ATOM 1505 O O . SER A 1 193 ? 9.914 1.828 -15.622 1.00 78.12 193 SER A O 1
ATOM 1507 N N . PHE A 1 194 ? 10.051 -0.422 -15.479 1.00 82.06 194 PHE A N 1
ATOM 1508 C CA . PHE A 1 194 ? 8.933 -0.575 -14.536 1.00 82.06 194 PHE A CA 1
ATOM 1509 C C . PHE A 1 194 ? 9.214 0.193 -13.245 1.00 82.06 194 PHE A C 1
ATOM 1511 O O . PHE A 1 194 ? 8.350 0.913 -12.751 1.00 82.06 194 PHE A O 1
ATOM 1518 N N . TRP A 1 195 ? 10.436 0.097 -12.714 1.00 87.88 195 TRP A N 1
ATOM 1519 C CA . TRP A 1 195 ? 10.813 0.804 -11.490 1.00 87.88 195 TRP A CA 1
ATOM 1520 C C . TRP A 1 195 ? 10.758 2.319 -11.644 1.00 87.88 195 TRP A C 1
ATOM 1522 O O . TRP A 1 195 ? 10.237 2.993 -10.757 1.00 87.88 195 TRP A O 1
ATOM 1532 N N . LYS A 1 196 ? 11.280 2.859 -12.751 1.00 83.50 196 LYS A N 1
ATOM 1533 C CA . LYS A 1 196 ? 11.257 4.301 -13.024 1.00 83.50 196 LYS A CA 1
ATOM 1534 C C . LYS A 1 196 ? 9.823 4.802 -13.181 1.00 83.50 196 LYS A C 1
ATOM 1536 O O . LYS A 1 196 ? 9.454 5.786 -12.547 1.00 83.50 196 LYS A O 1
ATOM 1541 N N . TYR A 1 197 ? 8.994 4.086 -13.943 1.00 84.75 197 TYR A N 1
ATOM 1542 C CA . TYR A 1 197 ? 7.582 4.430 -14.119 1.00 84.75 197 TYR A CA 1
ATOM 1543 C C . TYR A 1 197 ? 6.789 4.347 -12.805 1.00 84.75 197 TYR A C 1
ATOM 1545 O O . TYR A 1 197 ? 5.962 5.211 -12.515 1.00 84.75 197 TYR A O 1
ATOM 1553 N N . ALA A 1 198 ? 7.082 3.354 -11.965 1.00 87.56 198 ALA A N 1
ATOM 1554 C CA . ALA A 1 198 ? 6.456 3.154 -10.660 1.00 87.56 198 ALA A CA 1
ATOM 1555 C C . ALA A 1 198 ? 7.017 4.050 -9.540 1.00 87.56 198 ALA A C 1
ATOM 1557 O O . ALA A 1 198 ? 6.562 3.956 -8.399 1.00 87.56 198 ALA A O 1
ATOM 1558 N N . GLY A 1 199 ? 8.016 4.896 -9.813 1.00 87.69 199 GLY A N 1
ATOM 1559 C CA . GLY A 1 199 ? 8.601 5.786 -8.806 1.00 87.69 199 GLY A CA 1
ATOM 1560 C C . GLY A 1 199 ? 9.461 5.070 -7.759 1.00 87.69 199 GLY A C 1
ATOM 1561 O O . GLY A 1 199 ? 9.556 5.521 -6.613 1.00 87.69 199 GLY A O 1
ATOM 1562 N N . LEU A 1 200 ? 10.029 3.919 -8.123 1.00 90.56 200 LEU A N 1
ATOM 1563 C CA . LEU A 1 200 ? 10.888 3.075 -7.287 1.00 90.56 200 LEU A CA 1
ATOM 1564 C C . LEU A 1 200 ? 12.379 3.305 -7.557 1.00 90.56 200 LEU A C 1
ATOM 1566 O O . LEU A 1 200 ? 13.215 2.744 -6.842 1.00 90.56 200 LEU A O 1
ATOM 1570 N N . ALA A 1 201 ? 12.732 4.091 -8.576 1.00 86.62 201 ALA A N 1
ATOM 1571 C CA . ALA A 1 201 ? 14.121 4.415 -8.874 1.00 86.62 201 ALA A CA 1
ATOM 1572 C C . ALA A 1 201 ? 14.798 5.136 -7.694 1.00 86.62 201 ALA A C 1
ATOM 1574 O O . ALA A 1 201 ? 14.141 5.745 -6.846 1.00 86.62 201 ALA A O 1
ATOM 1575 N N . VAL A 1 202 ? 16.121 5.008 -7.630 1.00 86.50 202 VAL A N 1
ATOM 1576 C CA . VAL A 1 202 ? 16.969 5.797 -6.731 1.00 86.50 202 VAL A CA 1
ATOM 1577 C C . VAL A 1 202 ? 17.586 6.899 -7.583 1.00 86.50 202 VAL A C 1
ATOM 1579 O O . VAL A 1 202 ? 18.012 6.622 -8.703 1.00 86.50 202 VAL A O 1
ATOM 1582 N N . MET A 1 203 ? 17.539 8.128 -7.090 1.00 85.44 203 MET A N 1
ATOM 1583 C CA . MET A 1 203 ? 18.030 9.316 -7.779 1.00 85.44 203 MET A CA 1
ATOM 1584 C C . MET A 1 203 ? 19.516 9.547 -7.440 1.00 85.44 203 MET A C 1
ATOM 1586 O O . MET A 1 203 ? 20.044 8.854 -6.565 1.00 85.44 203 MET A O 1
ATOM 1590 N N . PRO A 1 204 ? 20.230 10.442 -8.152 1.00 82.12 204 PRO A N 1
ATOM 1591 C CA . PRO A 1 204 ? 21.672 10.649 -7.955 1.00 82.12 204 PRO A CA 1
ATOM 1592 C C . PRO A 1 204 ? 22.078 11.047 -6.528 1.00 82.12 204 PRO A C 1
ATOM 1594 O O . PRO A 1 204 ? 23.181 10.733 -6.097 1.00 82.12 204 PRO A O 1
ATOM 1597 N N . ASP A 1 205 ? 21.168 11.672 -5.781 1.00 81.62 205 ASP A N 1
ATOM 1598 C CA . ASP A 1 205 ? 21.304 12.018 -4.360 1.00 81.62 205 ASP A CA 1
ATOM 1599 C C . ASP A 1 205 ? 21.262 10.794 -3.413 1.00 81.62 205 ASP A C 1
ATOM 1601 O O . ASP A 1 205 ? 21.440 10.910 -2.200 1.00 81.62 205 ASP A O 1
ATOM 1605 N N . GLY A 1 206 ? 21.009 9.596 -3.949 1.00 79.56 206 GLY A N 1
ATOM 1606 C CA . GLY A 1 206 ? 20.849 8.360 -3.188 1.00 79.56 206 GLY A CA 1
ATOM 1607 C C . GLY A 1 206 ? 19.462 8.188 -2.558 1.00 79.56 206 GLY A C 1
ATOM 1608 O O . GLY A 1 206 ? 19.209 7.165 -1.909 1.00 79.56 206 GLY A O 1
ATOM 1609 N N . LEU A 1 207 ? 18.534 9.129 -2.760 1.00 82.25 207 LEU A N 1
ATOM 1610 C CA . LEU A 1 207 ? 17.169 9.044 -2.256 1.00 82.25 207 LEU A CA 1
ATOM 1611 C C . LEU A 1 207 ? 16.249 8.336 -3.254 1.00 82.25 207 LEU A C 1
ATOM 1613 O O . LEU A 1 207 ? 16.501 8.206 -4.450 1.00 82.25 207 LEU A O 1
ATOM 1617 N N . GLY A 1 208 ? 15.128 7.822 -2.746 1.00 84.38 208 GLY A N 1
ATOM 1618 C CA . GLY A 1 208 ? 14.089 7.283 -3.619 1.00 84.38 208 GLY A CA 1
ATOM 1619 C C . GLY A 1 208 ? 13.419 8.408 -4.411 1.00 84.38 208 GLY A C 1
ATOM 1620 O O . GLY A 1 208 ? 13.002 9.401 -3.817 1.00 84.38 208 GLY A O 1
ATOM 1621 N N . GLN A 1 209 ? 13.232 8.203 -5.715 1.00 85.06 209 GLN A N 1
ATOM 1622 C CA . GLN A 1 209 ? 12.551 9.124 -6.630 1.00 85.06 209 GLN A CA 1
ATOM 1623 C C . GLN A 1 209 ? 11.255 9.659 -6.018 1.00 85.06 209 GLN A C 1
ATOM 1625 O O . GLN A 1 209 ? 10.402 8.888 -5.582 1.00 85.06 209 GLN A O 1
ATOM 1630 N N . SER A 1 210 ? 11.091 10.974 -5.948 1.00 87.69 210 SER A N 1
ATOM 1631 C CA . SER A 1 210 ? 10.028 11.626 -5.172 1.00 87.69 210 SER A CA 1
ATOM 1632 C C . SER A 1 210 ? 9.565 12.923 -5.846 1.00 87.69 210 SER A C 1
ATOM 1634 O O . SER A 1 210 ? 9.834 13.137 -7.022 1.00 87.69 210 SER A O 1
ATOM 1636 N N . ARG A 1 211 ? 8.821 13.764 -5.119 1.00 88.19 211 ARG A N 1
ATOM 1637 C CA . ARG A 1 211 ? 8.365 15.086 -5.581 1.00 88.19 211 ARG A CA 1
ATOM 1638 C C . ARG A 1 211 ? 9.306 16.224 -5.159 1.00 88.19 211 ARG A C 1
ATOM 1640 O O . ARG A 1 211 ? 8.890 17.376 -5.175 1.00 88.19 211 ARG A O 1
ATOM 1647 N N . LEU A 1 212 ? 10.528 15.901 -4.731 1.00 86.19 212 LEU A N 1
ATOM 1648 C CA . LEU A 1 212 ? 11.555 16.903 -4.445 1.00 86.19 212 LEU A CA 1
ATOM 1649 C C . LEU A 1 212 ? 11.892 17.677 -5.719 1.00 86.19 212 LEU A C 1
ATOM 1651 O O . LEU A 1 212 ? 11.871 17.099 -6.805 1.00 86.19 212 LEU A O 1
ATOM 1655 N N . ALA A 1 213 ? 12.214 18.962 -5.575 1.00 85.88 213 ALA A N 1
ATOM 1656 C CA . ALA A 1 213 ? 12.527 19.836 -6.703 1.00 85.88 213 ALA A CA 1
ATOM 1657 C C . ALA A 1 213 ? 13.675 19.282 -7.567 1.00 85.88 213 ALA A C 1
ATOM 1659 O O . ALA A 1 213 ? 13.595 19.343 -8.789 1.00 85.88 213 ALA A O 1
ATOM 1660 N N . GLU A 1 214 ? 14.673 18.664 -6.931 1.00 87.25 214 GLU A N 1
ATOM 1661 C CA . GLU A 1 214 ? 15.834 18.014 -7.559 1.00 87.25 214 GLU A CA 1
ATOM 1662 C C . GLU A 1 214 ? 15.472 16.777 -8.398 1.00 87.25 214 GLU A C 1
ATOM 1664 O O . GLU A 1 214 ? 16.229 16.355 -9.266 1.00 87.25 214 GLU A O 1
ATOM 1669 N N . HIS A 1 215 ? 14.303 16.179 -8.156 1.00 83.81 215 HIS A N 1
ATOM 1670 C CA . HIS A 1 215 ? 13.825 15.000 -8.882 1.00 83.81 215 HIS A CA 1
ATOM 1671 C C . HIS A 1 215 ? 12.921 15.341 -10.069 1.00 83.81 215 HIS A C 1
ATOM 1673 O O . HIS A 1 215 ? 12.533 14.442 -10.826 1.00 83.81 215 HIS A O 1
ATOM 1679 N N . LEU A 1 216 ? 12.523 16.608 -10.199 1.00 85.25 216 LEU A N 1
ATOM 1680 C CA . LEU A 1 216 ? 11.668 17.065 -11.284 1.00 85.25 216 LEU A CA 1
ATOM 1681 C C . LEU A 1 216 ? 12.497 17.247 -12.551 1.00 85.25 216 LEU A C 1
ATOM 1683 O O . LEU A 1 216 ? 13.642 17.684 -12.498 1.00 85.25 216 LEU A O 1
ATOM 1687 N N . ILE A 1 217 ? 1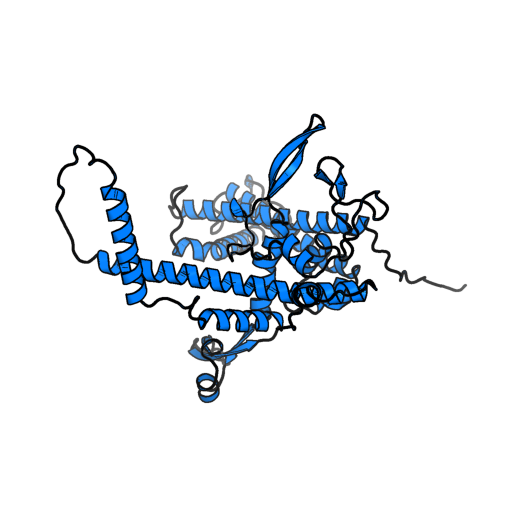1.890 16.930 -13.690 1.00 81.25 217 ILE A N 1
ATOM 1688 C CA . ILE A 1 217 ? 12.468 17.232 -15.000 1.00 81.25 217 ILE A CA 1
ATOM 1689 C C . ILE A 1 217 ? 11.660 18.336 -15.665 1.00 81.25 217 ILE A C 1
ATOM 1691 O O . ILE A 1 217 ? 10.444 18.435 -15.453 1.00 81.25 217 ILE A O 1
ATOM 1695 N N . ASP A 1 218 ? 12.318 19.113 -16.512 1.00 81.31 218 ASP A N 1
ATOM 1696 C CA . ASP A 1 218 ? 11.642 20.070 -17.372 1.00 81.31 218 ASP A CA 1
ATOM 1697 C C . ASP A 1 218 ? 10.997 19.321 -18.547 1.00 81.31 218 ASP A C 1
ATOM 1699 O O . ASP A 1 218 ? 11.660 18.649 -19.338 1.00 81.31 218 ASP A O 1
ATOM 1703 N N . LEU A 1 219 ? 9.665 19.381 -18.622 1.00 75.81 219 LEU A N 1
ATOM 1704 C CA . LEU A 1 219 ? 8.875 18.829 -19.719 1.00 75.81 219 LEU A CA 1
ATOM 1705 C C . LEU A 1 219 ? 8.336 19.956 -20.589 1.00 75.81 219 LEU A C 1
ATOM 1707 O O . LEU A 1 219 ? 7.611 20.832 -20.109 1.00 75.81 219 LEU A O 1
ATOM 1711 N N . LYS A 1 220 ? 8.622 19.858 -21.887 1.00 79.94 220 LYS A N 1
ATOM 1712 C CA . LYS A 1 220 ? 7.980 20.665 -22.922 1.00 79.94 220 LYS A CA 1
ATOM 1713 C C . LYS A 1 220 ? 6.584 20.121 -23.213 1.00 79.94 220 LYS A C 1
ATOM 1715 O O . LYS A 1 220 ? 6.413 18.912 -23.370 1.00 79.94 220 LYS A O 1
ATOM 1720 N N . TYR A 1 221 ? 5.594 21.002 -23.291 1.00 78.94 221 TYR A N 1
ATOM 1721 C CA . TYR A 1 221 ? 4.218 20.674 -23.658 1.00 78.94 221 TYR A CA 1
ATOM 1722 C C . TYR A 1 221 ? 3.611 21.769 -24.540 1.00 78.94 221 TYR A C 1
ATOM 1724 O O . TYR A 1 221 ? 4.085 22.906 -24.549 1.00 78.94 221 TYR A O 1
ATOM 1732 N N . TYR A 1 222 ? 2.572 21.410 -25.294 1.00 80.69 222 TYR A N 1
ATOM 1733 C CA . TYR A 1 222 ? 1.758 22.373 -26.031 1.00 80.69 222 TYR A CA 1
ATOM 1734 C C . TYR A 1 222 ? 0.700 22.959 -25.099 1.00 80.69 222 TYR A C 1
ATOM 1736 O O . TYR A 1 222 ? -0.053 22.212 -24.468 1.00 80.69 222 TYR A O 1
ATOM 1744 N N . ASP A 1 223 ? 0.652 24.284 -25.000 1.00 81.62 223 ASP A N 1
ATOM 1745 C CA . ASP A 1 223 ? -0.436 24.976 -24.315 1.00 81.62 223 ASP A CA 1
ATOM 1746 C C . ASP A 1 223 ? -1.729 24.960 -25.156 1.00 81.62 223 ASP A C 1
ATOM 1748 O O . ASP A 1 223 ? -1.757 24.495 -26.298 1.00 81.62 223 ASP A O 1
ATOM 1752 N N . ALA A 1 224 ? -2.823 25.496 -24.607 1.00 84.44 224 ALA A N 1
ATOM 1753 C CA . ALA A 1 224 ? -4.105 25.595 -25.315 1.00 84.44 224 ALA A CA 1
ATOM 1754 C C . ALA A 1 224 ? -4.036 26.419 -26.622 1.00 84.44 224 ALA A C 1
ATOM 1756 O O . ALA A 1 224 ? -4.971 26.384 -27.417 1.00 84.44 224 ALA A O 1
ATOM 1757 N N . LYS A 1 225 ? -2.945 27.163 -26.848 1.00 87.69 225 LYS A N 1
ATOM 1758 C CA . LYS A 1 225 ? -2.679 27.978 -28.039 1.00 87.69 225 LYS A CA 1
ATOM 1759 C C . LYS A 1 225 ? -1.654 27.314 -28.974 1.00 87.69 225 LYS A C 1
ATOM 1761 O O . LYS A 1 225 ? -1.135 27.981 -29.865 1.00 87.69 225 LYS A O 1
ATOM 1766 N N . ASN A 1 226 ? -1.360 26.021 -28.786 1.00 81.69 226 ASN A N 1
ATOM 1767 C CA . ASN A 1 226 ? -0.347 25.253 -29.521 1.00 81.69 226 ASN A CA 1
ATOM 1768 C C . ASN A 1 226 ? 1.080 25.828 -29.437 1.00 81.69 226 ASN A C 1
ATOM 1770 O O . ASN A 1 226 ? 1.929 25.521 -30.276 1.00 81.69 226 ASN A O 1
ATOM 1774 N N . LYS A 1 227 ? 1.387 26.628 -28.412 1.00 85.31 227 LYS A N 1
ATOM 1775 C CA . LYS A 1 227 ? 2.738 27.129 -28.157 1.00 85.31 227 LYS A CA 1
ATOM 1776 C C . LYS A 1 227 ? 3.493 26.161 -27.250 1.00 85.31 227 LYS A C 1
ATOM 1778 O O . LYS A 1 227 ? 2.959 25.664 -26.258 1.00 85.31 227 LYS A O 1
ATOM 1783 N N . VAL A 1 228 ? 4.762 25.918 -27.577 1.00 84.81 228 VAL A N 1
ATOM 1784 C CA . VAL A 1 228 ? 5.658 25.115 -26.738 1.00 84.81 228 VAL A CA 1
ATOM 1785 C C . VAL A 1 228 ? 5.991 25.901 -25.471 1.00 84.81 228 VAL A C 1
ATOM 1787 O O . VAL A 1 228 ? 6.525 27.009 -25.536 1.00 84.81 228 VAL A O 1
ATOM 1790 N N . THR A 1 229 ? 5.667 25.324 -24.322 1.00 83.62 229 THR A N 1
ATOM 1791 C CA . THR A 1 229 ? 5.986 25.848 -22.989 1.00 83.62 229 THR A CA 1
ATOM 1792 C C . THR A 1 229 ? 6.634 24.765 -22.138 1.00 83.62 229 THR A C 1
ATOM 1794 O O . THR A 1 229 ? 6.483 23.574 -22.408 1.00 83.62 229 THR A O 1
ATOM 1797 N N . GLU A 1 230 ? 7.386 25.174 -21.118 1.00 86.38 230 GLU A N 1
ATOM 1798 C CA . GLU A 1 230 ? 8.103 24.273 -20.214 1.00 86.38 230 GLU A CA 1
ATOM 1799 C C . GLU A 1 230 ? 7.454 24.263 -18.831 1.00 86.38 230 GLU A C 1
ATOM 1801 O O . GLU A 1 230 ? 6.973 25.283 -18.336 1.00 86.38 230 GLU A O 1
ATOM 1806 N N . ARG A 1 231 ? 7.423 23.089 -18.199 1.00 84.31 231 ARG A N 1
ATOM 1807 C CA . ARG A 1 231 ? 7.035 22.942 -16.794 1.00 84.31 231 ARG A CA 1
ATOM 1808 C C . ARG A 1 231 ? 7.890 21.891 -16.106 1.00 84.31 231 ARG A C 1
ATOM 1810 O O . ARG A 1 231 ? 8.164 20.839 -16.682 1.00 84.31 231 ARG A O 1
ATOM 1817 N N . LYS A 1 232 ? 8.188 22.116 -14.828 1.00 84.38 232 LYS A N 1
ATOM 1818 C CA . LYS A 1 232 ? 8.737 21.072 -13.960 1.00 84.38 232 LYS A CA 1
ATOM 1819 C C . LYS A 1 232 ? 7.680 20.007 -13.701 1.00 84.38 232 LYS A C 1
ATOM 1821 O O . LYS A 1 232 ? 6.565 20.315 -13.278 1.00 84.38 232 LYS A O 1
ATOM 1826 N N . SER A 1 233 ? 8.020 18.749 -13.950 1.00 80.00 233 SER A N 1
ATOM 1827 C CA . SER A 1 233 ? 7.099 17.626 -13.800 1.00 80.00 233 SER A CA 1
ATOM 1828 C C . SER A 1 233 ? 7.774 16.407 -13.190 1.00 80.00 233 SER A C 1
ATOM 1830 O O . SER A 1 233 ? 8.975 16.176 -13.329 1.00 80.00 233 SER A O 1
ATOM 1832 N N . ILE A 1 234 ? 6.957 15.584 -12.536 1.00 84.12 234 ILE A N 1
ATOM 1833 C CA . ILE A 1 234 ? 7.357 14.253 -12.088 1.00 84.12 234 ILE A CA 1
ATOM 1834 C C . ILE A 1 234 ? 7.500 13.301 -13.279 1.00 84.12 234 ILE A C 1
ATOM 1836 O O . ILE A 1 234 ? 6.812 13.435 -14.291 1.00 84.12 234 ILE A O 1
ATOM 1840 N N . THR A 1 235 ? 8.364 12.303 -13.113 1.00 78.81 235 THR A N 1
ATOM 1841 C CA . THR A 1 235 ? 8.729 11.303 -14.134 1.00 78.81 235 THR A CA 1
ATOM 1842 C C . THR A 1 235 ? 8.139 9.915 -13.888 1.00 78.81 235 THR A C 1
ATOM 1844 O O . THR A 1 235 ? 8.517 8.951 -14.550 1.00 78.81 235 THR A O 1
ATOM 1847 N N . PHE A 1 236 ? 7.235 9.793 -12.917 1.00 82.56 236 PHE A N 1
ATOM 1848 C CA . PHE A 1 236 ? 6.642 8.528 -12.495 1.00 82.56 236 PHE A CA 1
ATOM 1849 C C . PHE A 1 236 ? 5.149 8.686 -12.221 1.00 82.56 236 PHE A C 1
ATOM 1851 O O . PHE A 1 236 ? 4.664 9.795 -11.997 1.00 82.56 236 PHE A O 1
ATOM 1858 N N . ASN A 1 237 ? 4.429 7.567 -12.182 1.00 86.31 237 ASN A N 1
ATOM 1859 C CA . ASN A 1 237 ? 3.022 7.514 -11.816 1.00 86.31 237 ASN A CA 1
ATOM 1860 C C . ASN A 1 237 ? 2.883 7.515 -10.278 1.00 86.31 237 ASN A C 1
ATOM 1862 O O . ASN A 1 237 ? 3.167 6.505 -9.620 1.00 86.31 237 ASN A O 1
ATOM 1866 N N . PRO A 1 238 ? 2.446 8.630 -9.660 1.00 89.44 238 PRO A N 1
ATOM 1867 C CA . PRO A 1 238 ? 2.426 8.751 -8.206 1.00 89.44 238 PRO A CA 1
ATOM 1868 C C . PRO A 1 238 ? 1.344 7.893 -7.553 1.00 89.44 238 PRO A C 1
ATOM 1870 O O . PRO A 1 238 ? 1.496 7.465 -6.405 1.00 89.44 238 PRO A O 1
ATOM 1873 N N . TRP A 1 239 ? 0.254 7.637 -8.274 1.00 90.94 239 TRP A N 1
ATOM 1874 C CA . TRP A 1 239 ? -0.824 6.791 -7.790 1.00 90.94 239 TRP A CA 1
ATOM 1875 C C . TRP A 1 239 ? -0.367 5.335 -7.735 1.00 90.94 239 TRP A C 1
ATOM 1877 O O . TRP A 1 239 ? -0.451 4.714 -6.675 1.00 90.94 239 TRP A O 1
ATOM 1887 N N . LEU A 1 240 ? 0.236 4.838 -8.819 1.00 91.06 240 LEU A N 1
ATOM 1888 C CA . LEU A 1 240 ? 0.825 3.502 -8.870 1.00 91.06 240 LEU A CA 1
ATOM 1889 C C . LEU A 1 240 ? 1.885 3.315 -7.780 1.00 91.06 240 LEU A C 1
ATOM 1891 O O . LEU A 1 240 ? 1.826 2.337 -7.035 1.00 91.06 240 LEU A O 1
ATOM 1895 N N . LYS A 1 241 ? 2.789 4.291 -7.601 1.00 92.50 241 LYS A N 1
ATOM 1896 C CA . LYS A 1 241 ? 3.774 4.268 -6.508 1.00 92.50 241 LYS A CA 1
ATOM 1897 C C . LYS A 1 241 ? 3.106 4.087 -5.144 1.00 92.50 241 LYS A C 1
ATOM 1899 O O . LYS A 1 241 ? 3.542 3.268 -4.337 1.00 92.50 241 LYS A O 1
ATOM 1904 N N . THR A 1 242 ? 2.042 4.848 -4.889 1.00 93.88 242 THR A N 1
ATOM 1905 C CA . THR A 1 242 ? 1.297 4.796 -3.623 1.00 93.88 242 THR A CA 1
ATOM 1906 C C . THR A 1 242 ? 0.644 3.431 -3.419 1.00 93.88 242 THR A C 1
ATOM 1908 O O . THR A 1 242 ? 0.652 2.922 -2.303 1.00 93.88 242 THR A O 1
ATOM 1911 N N . LYS A 1 243 ? 0.118 2.796 -4.471 1.00 95.50 243 LYS A N 1
ATOM 1912 C CA . LYS A 1 243 ? -0.451 1.443 -4.369 1.00 95.50 243 LYS A CA 1
ATOM 1913 C C . LYS A 1 243 ? 0.623 0.378 -4.156 1.00 95.50 243 LYS A C 1
ATOM 1915 O O . LYS A 1 243 ? 0.462 -0.473 -3.288 1.00 95.50 243 LYS A O 1
ATOM 1920 N N . LEU A 1 244 ? 1.747 0.450 -4.863 1.00 95.94 244 LEU A N 1
ATOM 1921 C CA . LEU A 1 244 ? 2.825 -0.529 -4.719 1.00 95.94 244 LEU A CA 1
ATOM 1922 C C . LEU A 1 244 ? 3.530 -0.4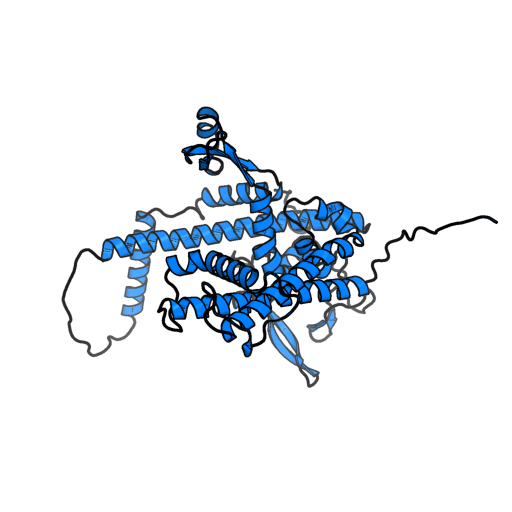33 -3.355 1.00 95.94 244 LEU A C 1
ATOM 1924 O O . LEU A 1 244 ? 3.734 -1.445 -2.690 1.00 95.94 244 LEU A O 1
ATOM 1928 N N . ILE A 1 245 ? 3.864 0.774 -2.896 1.00 94.88 245 ILE A N 1
ATOM 1929 C CA . ILE A 1 245 ? 4.569 0.964 -1.619 1.00 94.88 245 ILE A CA 1
ATOM 1930 C C . ILE A 1 245 ? 3.611 1.036 -0.430 1.00 94.88 245 ILE A C 1
ATOM 1932 O O . ILE A 1 245 ? 3.898 0.471 0.617 1.00 94.88 245 ILE A O 1
ATOM 1936 N N . GLY A 1 246 ? 2.483 1.727 -0.563 1.00 92.75 246 GLY A N 1
ATOM 1937 C CA . GLY A 1 246 ? 1.553 1.956 0.545 1.00 92.75 246 GLY A CA 1
ATOM 1938 C C . GLY A 1 246 ? 0.564 0.816 0.786 1.00 92.75 246 GLY A C 1
ATOM 1939 O O . GLY A 1 246 ? 0.019 0.723 1.883 1.00 92.75 246 GLY A O 1
ATOM 1940 N N . VAL A 1 247 ? 0.321 -0.049 -0.208 1.00 94.88 247 VAL A N 1
ATOM 1941 C CA . VAL A 1 247 ? -0.669 -1.137 -0.106 1.00 94.88 247 VAL A CA 1
ATOM 1942 C C . VAL A 1 247 ? -0.025 -2.505 -0.323 1.00 94.88 247 VAL A C 1
ATOM 1944 O O . VAL A 1 247 ? -0.068 -3.338 0.583 1.00 94.88 247 VAL A O 1
ATOM 1947 N N . LEU A 1 248 ? 0.608 -2.738 -1.478 1.00 97.06 248 LEU A N 1
ATOM 1948 C CA . LEU A 1 248 ? 1.167 -4.050 -1.827 1.00 97.06 248 LEU A CA 1
ATOM 1949 C C . LEU A 1 248 ? 2.315 -4.464 -0.903 1.00 97.06 248 LEU A C 1
ATOM 1951 O O . LEU A 1 248 ? 2.284 -5.565 -0.364 1.00 97.06 248 LEU A O 1
ATOM 1955 N N . ALA A 1 249 ? 3.296 -3.588 -0.668 1.00 96.88 249 ALA A N 1
ATOM 1956 C CA . ALA A 1 249 ? 4.429 -3.915 0.197 1.00 96.88 249 ALA A CA 1
ATOM 1957 C C . ALA A 1 249 ? 4.000 -4.309 1.630 1.00 96.88 249 ALA A C 1
ATOM 1959 O O . ALA A 1 249 ? 4.381 -5.389 2.090 1.00 96.88 249 ALA A O 1
ATOM 1960 N N . PRO A 1 250 ? 3.151 -3.533 2.335 1.00 96.38 250 PRO A N 1
ATOM 1961 C CA . PRO A 1 250 ? 2.596 -3.971 3.611 1.00 96.38 250 PRO A CA 1
ATOM 1962 C C . PRO A 1 250 ? 1.807 -5.280 3.519 1.00 96.38 250 PRO A C 1
ATOM 1964 O O . PRO A 1 250 ? 1.835 -6.056 4.471 1.00 96.38 250 PRO A O 1
ATOM 1967 N N . SER A 1 251 ? 1.107 -5.530 2.408 1.00 96.31 251 SER A N 1
ATOM 1968 C CA . SER A 1 251 ? 0.366 -6.777 2.184 1.00 96.31 251 SER A CA 1
ATOM 1969 C C . SER A 1 251 ? 1.298 -7.991 2.120 1.00 96.31 251 SER A C 1
ATOM 1971 O O . SER A 1 251 ? 1.054 -8.971 2.821 1.00 96.31 251 SER A O 1
ATOM 1973 N N . PHE A 1 252 ? 2.413 -7.902 1.384 1.00 96.69 252 PHE A N 1
ATOM 1974 C CA . PHE A 1 252 ? 3.438 -8.954 1.347 1.00 96.69 252 PHE A CA 1
ATOM 1975 C C . PHE A 1 252 ? 3.997 -9.271 2.726 1.00 96.69 252 PHE A C 1
ATOM 1977 O O . PHE A 1 252 ? 4.110 -10.438 3.086 1.00 96.69 252 PHE A O 1
ATOM 1984 N N . ILE A 1 253 ? 4.294 -8.247 3.525 1.00 95.00 253 ILE A N 1
ATOM 1985 C CA . ILE A 1 253 ? 4.824 -8.455 4.873 1.00 95.00 253 ILE A CA 1
ATOM 1986 C C . ILE A 1 253 ? 3.756 -9.108 5.756 1.00 95.00 253 ILE A C 1
ATOM 1988 O O . ILE A 1 253 ? 4.023 -10.124 6.384 1.00 95.00 253 ILE A O 1
ATOM 1992 N N . LYS A 1 254 ? 2.533 -8.564 5.788 1.00 94.00 254 LYS A N 1
ATOM 1993 C CA . LYS A 1 254 ? 1.454 -9.060 6.662 1.00 94.00 254 LYS A CA 1
ATOM 1994 C C . LYS A 1 254 ? 1.012 -10.481 6.322 1.00 94.00 254 LYS A C 1
ATOM 1996 O O . LYS A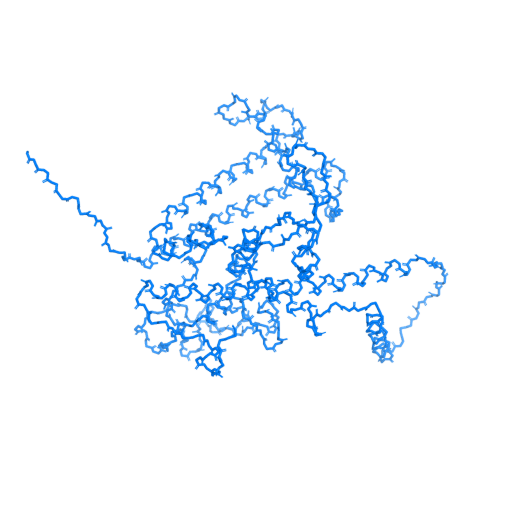 1 254 ? 0.718 -11.247 7.232 1.00 94.00 254 LYS A O 1
ATOM 2001 N N . ALA A 1 255 ? 0.943 -10.823 5.038 1.00 94.75 255 ALA A N 1
ATOM 2002 C CA . ALA A 1 255 ? 0.579 -12.165 4.596 1.00 94.75 255 ALA A CA 1
ATOM 2003 C C . ALA A 1 255 ? 1.762 -13.142 4.691 1.00 94.75 255 ALA A C 1
ATOM 2005 O O . ALA A 1 255 ? 1.573 -14.324 4.972 1.00 94.75 255 ALA A O 1
ATOM 2006 N N . GLY A 1 256 ? 2.976 -12.640 4.460 1.00 93.62 256 GLY A N 1
ATOM 2007 C CA . GLY A 1 256 ? 4.185 -13.431 4.290 1.00 93.62 256 GLY A CA 1
ATOM 2008 C C . GLY A 1 256 ? 4.995 -13.687 5.552 1.00 93.62 256 GLY A C 1
ATOM 2009 O O . GLY A 1 256 ? 5.997 -14.383 5.450 1.00 93.62 256 GLY A O 1
ATOM 2010 N N . VAL A 1 257 ? 4.618 -13.162 6.723 1.00 92.44 257 VAL A N 1
ATOM 2011 C CA . VAL A 1 257 ? 5.316 -13.473 7.982 1.00 92.44 257 VAL A CA 1
ATOM 2012 C C . VAL A 1 257 ? 4.356 -13.846 9.100 1.00 92.44 257 VAL A C 1
ATOM 2014 O O . VAL A 1 257 ? 3.285 -13.258 9.247 1.00 92.44 257 VAL A O 1
ATOM 2017 N N . ARG A 1 258 ? 4.752 -14.813 9.930 1.00 91.69 258 ARG A N 1
ATOM 2018 C CA . ARG A 1 258 ? 4.003 -15.235 11.118 1.00 91.69 258 ARG A CA 1
ATOM 2019 C C . ARG A 1 258 ? 4.941 -15.432 12.297 1.00 91.69 258 ARG A C 1
ATOM 2021 O O . ARG A 1 258 ? 6.039 -15.946 12.147 1.00 91.69 258 ARG A O 1
ATOM 2028 N N . TRP A 1 259 ? 4.480 -15.061 13.485 1.00 91.50 259 TRP A N 1
ATOM 2029 C CA . TRP A 1 259 ? 5.179 -15.370 14.730 1.00 91.50 259 TRP A CA 1
ATOM 2030 C C . TRP A 1 259 ? 4.671 -16.702 15.276 1.00 91.50 259 TRP A C 1
ATOM 2032 O O . TRP A 1 259 ? 3.488 -16.813 15.615 1.00 91.50 259 TRP A O 1
ATOM 2042 N N . GLN A 1 260 ? 5.545 -17.697 15.389 1.00 92.00 260 GLN A N 1
ATOM 2043 C CA . GLN A 1 260 ? 5.216 -19.020 15.924 1.00 92.00 260 GLN A CA 1
ATOM 2044 C C . GLN A 1 260 ? 5.902 -19.246 17.273 1.00 92.00 260 GLN A C 1
ATOM 2046 O O . GLN A 1 260 ? 7.044 -18.818 17.416 1.00 92.00 260 GLN A O 1
ATOM 2051 N N . PRO A 1 261 ? 5.229 -19.865 18.264 1.00 92.56 261 PRO A N 1
ATOM 2052 C CA . PRO A 1 261 ? 5.873 -20.236 19.523 1.00 92.56 261 PRO A CA 1
ATOM 2053 C C . PRO A 1 261 ? 7.053 -21.178 19.265 1.00 92.56 261 PRO A C 1
ATOM 2055 O O . PRO A 1 261 ? 6.981 -22.004 18.359 1.00 92.56 261 PRO A O 1
ATOM 2058 N N . CYS A 1 262 ? 8.117 -21.059 20.051 1.00 91.69 262 CYS A N 1
ATOM 2059 C CA . CYS A 1 262 ? 9.310 -21.896 19.930 1.00 91.69 262 CYS A CA 1
ATOM 2060 C C . CYS A 1 262 ? 9.864 -22.278 21.307 1.00 91.69 262 CYS A C 1
ATOM 2062 O O . CYS A 1 262 ? 9.521 -21.653 22.317 1.00 91.69 262 CYS A O 1
ATOM 2064 N N . SER A 1 263 ? 10.755 -23.273 21.345 1.00 91.88 263 SER A N 1
ATOM 2065 C CA . SER A 1 263 ? 11.501 -23.590 22.566 1.00 91.88 263 SER A CA 1
ATOM 2066 C C . SER A 1 263 ? 12.496 -22.474 22.917 1.00 91.88 263 SER A C 1
ATOM 2068 O O . SER A 1 263 ? 12.828 -21.619 22.089 1.00 91.88 263 SER A O 1
ATOM 2070 N N . THR A 1 264 ? 12.982 -22.475 24.160 1.00 91.75 264 THR A N 1
ATOM 2071 C CA . THR A 1 264 ? 14.039 -21.552 24.604 1.00 91.75 264 THR A CA 1
ATOM 2072 C C . THR A 1 264 ? 15.313 -21.722 23.778 1.00 91.75 264 THR A C 1
ATOM 2074 O O . THR A 1 264 ? 15.844 -20.732 23.291 1.00 91.75 264 THR A O 1
ATOM 2077 N N . GLU A 1 265 ? 15.736 -22.960 23.527 1.00 92.69 265 GLU A N 1
ATOM 2078 C CA . GLU A 1 265 ? 16.935 -23.267 22.737 1.00 92.69 265 GLU A CA 1
ATOM 2079 C C . GLU A 1 265 ? 16.840 -22.710 21.310 1.00 92.69 265 GLU A C 1
ATOM 2081 O O . GLU A 1 265 ? 17.748 -22.031 20.834 1.00 92.69 265 GLU A O 1
ATOM 2086 N N . GLN A 1 266 ? 15.697 -22.918 20.644 1.00 91.19 266 GLN A N 1
ATOM 2087 C CA . GLN A 1 266 ? 15.445 -22.379 19.306 1.00 91.19 266 GLN A CA 1
ATOM 2088 C C . GLN A 1 266 ? 15.428 -20.844 19.292 1.00 91.19 266 GLN A C 1
ATOM 2090 O O . GLN A 1 266 ? 15.887 -20.226 18.333 1.00 91.19 266 GLN A O 1
ATOM 2095 N N . TYR A 1 267 ? 14.891 -20.221 20.344 1.00 92.06 267 TYR A N 1
ATOM 2096 C CA . TYR A 1 267 ? 14.840 -18.766 20.481 1.00 92.06 267 TYR A CA 1
ATOM 2097 C C . TYR A 1 267 ? 16.235 -18.148 20.625 1.00 92.06 267 TYR A C 1
ATOM 2099 O O . TYR A 1 267 ? 16.525 -17.112 20.020 1.00 92.06 267 TYR A O 1
ATOM 2107 N N . ASP A 1 268 ? 17.088 -18.781 21.428 1.00 91.75 268 ASP A N 1
ATOM 2108 C CA . ASP A 1 268 ? 18.418 -18.270 21.748 1.00 91.75 268 ASP A CA 1
ATOM 2109 C C . ASP A 1 268 ? 19.400 -18.494 20.589 1.00 91.75 268 ASP A C 1
ATOM 2111 O O . ASP A 1 268 ? 20.218 -17.614 20.317 1.00 91.75 268 ASP A O 1
ATOM 2115 N N . ALA A 1 269 ? 19.247 -19.594 19.841 1.00 91.50 269 ALA A N 1
ATOM 2116 C CA . ALA A 1 269 ? 20.023 -19.884 18.633 1.00 91.50 269 ALA A CA 1
ATOM 2117 C C . ALA A 1 269 ? 19.635 -19.019 17.414 1.00 91.50 269 ALA A C 1
ATOM 2119 O O . ALA A 1 269 ? 20.426 -18.861 16.482 1.00 91.50 269 ALA A O 1
ATOM 2120 N N . ALA A 1 270 ? 18.417 -18.468 17.379 1.00 86.12 270 ALA A N 1
ATOM 2121 C CA . ALA A 1 270 ? 17.948 -17.684 16.241 1.00 86.12 270 ALA A CA 1
ATOM 2122 C C . ALA A 1 270 ? 18.530 -16.254 16.217 1.00 86.12 270 ALA A C 1
ATOM 2124 O O . ALA A 1 270 ? 18.692 -15.624 17.268 1.00 86.12 270 ALA A O 1
ATOM 2125 N N . PRO A 1 271 ? 18.748 -15.671 15.017 1.00 83.38 271 PRO A N 1
ATOM 2126 C CA . PRO A 1 271 ? 19.144 -14.273 14.879 1.00 83.38 271 PRO A CA 1
ATOM 2127 C C . PRO A 1 271 ? 18.190 -13.320 15.604 1.00 83.38 271 PRO A C 1
ATOM 2129 O O . PRO A 1 271 ? 16.973 -13.525 15.622 1.00 83.38 271 PRO A O 1
ATOM 2132 N N . THR A 1 272 ? 18.728 -12.219 16.128 1.00 80.94 272 THR A N 1
ATOM 2133 C CA . THR A 1 272 ? 17.976 -11.237 16.930 1.00 80.94 272 THR A CA 1
ATOM 2134 C C . THR A 1 272 ? 16.737 -10.690 16.220 1.00 80.94 272 THR A C 1
ATOM 2136 O O . THR A 1 272 ? 15.702 -10.508 16.854 1.00 80.94 272 THR A O 1
ATOM 2139 N N . TYR A 1 273 ? 16.789 -10.488 14.902 1.00 80.81 273 TYR A N 1
ATOM 2140 C CA . TYR A 1 273 ? 15.642 -10.003 14.126 1.00 80.81 273 TYR A CA 1
ATOM 2141 C C . TYR A 1 273 ? 14.543 -11.060 13.906 1.00 80.81 273 TYR A C 1
ATOM 2143 O O . TYR A 1 273 ? 13.408 -10.702 13.583 1.00 80.81 273 TYR A O 1
ATOM 2151 N N . LYS A 1 274 ? 14.855 -12.354 14.076 1.00 86.06 274 LYS A N 1
ATOM 2152 C CA . LYS A 1 274 ? 13.902 -13.468 13.939 1.00 86.06 274 LYS A CA 1
ATOM 2153 C C . LYS A 1 274 ? 13.243 -13.863 15.256 1.00 86.06 274 LYS A C 1
ATOM 2155 O O . LYS A 1 274 ? 12.366 -14.717 15.231 1.00 86.06 274 LYS A O 1
ATOM 2160 N N . ARG A 1 275 ? 13.612 -13.264 16.388 1.00 90.25 275 ARG A N 1
ATOM 2161 C CA . ARG A 1 275 ? 13.081 -13.631 17.707 1.00 90.25 275 ARG A CA 1
ATOM 2162 C C . ARG A 1 275 ? 12.301 -12.478 18.338 1.00 90.25 275 ARG A C 1
ATOM 2164 O O . ARG A 1 275 ? 12.698 -11.320 18.246 1.00 90.25 275 ARG A O 1
ATOM 2171 N N . SER A 1 276 ? 11.152 -12.772 18.941 1.00 90.50 276 SER A N 1
ATOM 2172 C CA . SER A 1 276 ? 10.332 -11.778 19.644 1.00 90.50 276 SER A CA 1
ATOM 2173 C C . SER A 1 276 ? 9.483 -12.435 20.727 1.00 90.50 276 SER A C 1
ATOM 2175 O O . SER A 1 276 ? 8.923 -13.513 20.526 1.00 90.50 276 SER A O 1
ATOM 2177 N N . LEU A 1 277 ? 9.346 -11.758 21.865 1.00 90.75 277 LEU A N 1
ATOM 2178 C CA . LEU A 1 277 ? 8.380 -12.112 22.899 1.00 90.75 277 LEU A CA 1
ATOM 2179 C C . LEU A 1 277 ? 7.001 -11.572 22.500 1.00 90.75 277 LEU A C 1
ATOM 2181 O O . LEU A 1 277 ? 6.847 -10.382 22.214 1.00 90.75 277 LEU A O 1
ATOM 2185 N N . LYS A 1 278 ? 5.993 -12.446 22.443 1.00 88.62 278 LYS A N 1
ATOM 2186 C CA . LYS A 1 278 ? 4.619 -12.081 22.069 1.00 88.62 278 LYS A CA 1
ATOM 2187 C C . LYS A 1 278 ? 3.644 -12.521 23.146 1.00 88.62 278 LYS A C 1
ATOM 2189 O O . LYS A 1 278 ? 3.724 -13.646 23.622 1.00 88.62 278 LYS A O 1
ATOM 2194 N N . MET A 1 279 ? 2.686 -11.657 23.468 1.00 88.12 279 MET A N 1
ATOM 2195 C CA . MET A 1 279 ? 1.532 -12.051 24.272 1.00 88.12 279 MET A CA 1
ATOM 2196 C C . MET A 1 279 ? 0.655 -12.984 23.438 1.00 88.12 279 MET A C 1
ATOM 2198 O O . MET A 1 279 ? 0.111 -12.571 22.411 1.00 88.12 279 MET A O 1
ATOM 2202 N N . LYS A 1 280 ? 0.535 -14.243 23.855 1.00 81.88 280 LYS A N 1
ATOM 2203 C CA . LYS A 1 280 ? -0.360 -15.224 23.237 1.00 81.88 280 LYS A CA 1
ATOM 2204 C C . LYS A 1 280 ? -1.294 -15.802 24.286 1.00 81.88 280 LYS A C 1
ATOM 2206 O O . LYS A 1 280 ? -0.905 -15.983 25.436 1.00 81.88 280 LYS A O 1
ATOM 2211 N N . LYS A 1 281 ? -2.544 -16.053 23.891 1.00 80.75 281 LYS A N 1
ATOM 2212 C CA . LYS A 1 281 ? -3.480 -16.815 24.724 1.00 80.75 281 LYS A CA 1
ATOM 2213 C C . LYS A 1 281 ? -2.974 -18.250 24.835 1.00 80.75 281 LYS A C 1
ATOM 2215 O O . LYS A 1 281 ? -2.453 -18.779 23.852 1.00 80.75 281 LYS A O 1
ATOM 2220 N N . ASP A 1 282 ? -3.125 -18.835 26.018 1.00 71.50 282 ASP A N 1
ATOM 2221 C CA . ASP A 1 282 ? -2.849 -20.257 26.213 1.00 71.50 282 ASP A CA 1
ATOM 2222 C C . ASP A 1 282 ? -3.749 -21.064 25.255 1.00 71.50 282 ASP A C 1
ATOM 2224 O O . ASP A 1 282 ? -4.921 -20.691 25.103 1.00 71.50 282 ASP A O 1
ATOM 2228 N N . PRO A 1 283 ? -3.257 -22.127 24.592 1.00 67.31 283 PRO A N 1
ATOM 2229 C CA . PRO A 1 283 ? -4.070 -22.952 23.696 1.00 67.31 283 PRO A CA 1
ATOM 2230 C C . PRO A 1 283 ? -5.340 -23.501 24.363 1.00 67.31 283 PRO A C 1
ATOM 2232 O O . PRO A 1 283 ? -6.348 -23.695 23.694 1.00 67.31 283 PRO A O 1
ATOM 2235 N N . GLU A 1 284 ? -5.318 -23.661 25.687 1.00 74.62 284 GLU A N 1
ATOM 2236 C CA . GLU A 1 284 ? -6.429 -24.136 26.523 1.00 74.62 284 GLU A CA 1
ATOM 2237 C C . GLU A 1 284 ? -7.392 -23.014 26.977 1.00 74.62 284 GLU A C 1
ATOM 2239 O O . GLU A 1 284 ? -8.214 -23.206 27.866 1.00 74.62 284 GLU A O 1
ATOM 2244 N N . GLY A 1 285 ? -7.310 -21.815 26.386 1.00 63.03 285 GLY A N 1
ATOM 2245 C CA . GLY A 1 285 ? -8.222 -20.699 26.685 1.00 63.03 285 GLY A CA 1
ATOM 2246 C C . GLY A 1 285 ? -7.830 -19.847 27.899 1.00 63.03 285 GLY A C 1
ATOM 2247 O O . GLY A 1 285 ? -8.622 -19.022 28.356 1.00 63.03 285 GLY A O 1
ATOM 2248 N N . GLY A 1 286 ? -6.605 -20.007 28.407 1.00 72.69 286 GLY A N 1
ATOM 2249 C CA . GLY A 1 286 ? -6.083 -19.282 29.568 1.00 72.69 286 GLY A CA 1
ATOM 2250 C C . GLY A 1 286 ? -5.708 -17.809 29.321 1.00 72.69 286 GLY A C 1
ATOM 2251 O O . GLY A 1 286 ? -5.746 -17.289 28.200 1.00 72.69 286 GLY A O 1
ATOM 2252 N N . LYS A 1 287 ? -5.301 -17.128 30.408 1.00 79.06 287 LYS A N 1
ATOM 2253 C CA . LYS A 1 287 ? -4.777 -15.746 30.388 1.00 79.06 287 LYS A CA 1
ATOM 2254 C C . LYS A 1 287 ? -3.617 -15.624 29.391 1.00 79.06 287 LYS A C 1
ATOM 2256 O O . LYS A 1 287 ? -2.814 -16.543 29.254 1.00 79.06 287 LYS A O 1
ATOM 2261 N N . ALA A 1 288 ? -3.516 -14.480 28.713 1.00 83.56 288 ALA A N 1
ATOM 2262 C CA . ALA A 1 288 ? -2.419 -14.235 27.784 1.00 83.56 288 ALA A CA 1
ATOM 2263 C C . ALA A 1 288 ? -1.073 -14.263 28.528 1.00 83.56 288 ALA A C 1
ATOM 2265 O O . ALA A 1 288 ? -0.892 -13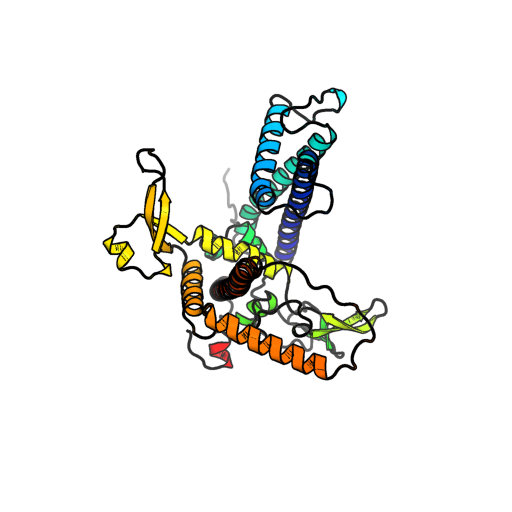.535 29.503 1.00 83.56 288 ALA A O 1
ATOM 2266 N N . LYS A 1 289 ? -0.142 -15.096 28.061 1.00 86.06 289 LYS A N 1
ATOM 2267 C CA . LYS A 1 289 ? 1.215 -15.223 28.602 1.00 86.06 289 LYS A CA 1
ATOM 2268 C C . LYS A 1 289 ? 2.227 -14.725 27.579 1.00 86.06 289 LYS A C 1
ATOM 2270 O O . LYS A 1 289 ? 1.985 -14.749 26.370 1.00 86.06 289 LYS A O 1
ATOM 2275 N N . LEU A 1 290 ? 3.368 -14.262 28.078 1.00 89.81 290 LEU A N 1
ATOM 2276 C CA . LEU A 1 290 ? 4.482 -13.850 27.241 1.00 89.81 290 LEU A CA 1
ATOM 2277 C C . LEU A 1 290 ? 5.201 -15.101 26.723 1.00 89.81 290 LEU A C 1
ATOM 2279 O O . LEU A 1 290 ? 5.804 -15.845 27.491 1.00 89.81 290 LEU A O 1
ATOM 2283 N N . THR A 1 291 ? 5.120 -15.348 25.420 1.00 89.50 291 THR A N 1
ATOM 2284 C CA . THR A 1 291 ? 5.652 -16.557 24.784 1.00 89.50 291 THR A CA 1
ATOM 2285 C C . THR A 1 291 ? 6.810 -16.209 23.855 1.00 89.50 291 THR A C 1
ATOM 2287 O O . THR A 1 291 ? 6.700 -15.305 23.017 1.00 89.50 291 THR A O 1
ATOM 2290 N N . LYS A 1 292 ? 7.912 -16.961 23.968 1.00 93.31 292 LYS A N 1
ATOM 2291 C CA . LYS A 1 292 ? 9.036 -16.921 23.024 1.00 93.31 292 LYS A CA 1
ATOM 2292 C C . LYS A 1 292 ? 8.555 -17.359 21.646 1.00 93.31 292 LYS A C 1
ATOM 2294 O O . LYS A 1 292 ? 7.997 -18.444 21.498 1.00 93.31 292 LYS A O 1
ATOM 2299 N N . CYS A 1 293 ? 8.712 -16.485 20.656 1.00 93.06 293 CYS A N 1
ATOM 2300 C CA . CYS A 1 293 ? 8.299 -16.761 19.291 1.00 93.06 293 CYS A CA 1
ATOM 2301 C C . CYS A 1 293 ? 9.431 -16.517 18.294 1.00 93.06 293 CYS A C 1
ATOM 2303 O O . CYS A 1 293 ? 10.185 -15.547 18.418 1.00 93.06 293 CYS A O 1
ATOM 2305 N N . LEU A 1 294 ? 9.455 -17.344 17.250 1.00 93.19 294 LEU A N 1
ATOM 2306 C CA . LEU A 1 294 ? 10.264 -17.140 16.057 1.00 93.19 294 LEU A CA 1
ATOM 2307 C C . LEU A 1 294 ? 9.432 -16.602 14.899 1.00 93.19 294 LEU A C 1
ATOM 2309 O O . LEU A 1 294 ? 8.245 -16.906 14.742 1.00 93.19 294 LEU A O 1
ATOM 2313 N N . LEU A 1 295 ? 10.082 -15.777 14.087 1.00 91.50 295 LEU A N 1
ATOM 2314 C CA . LEU A 1 295 ? 9.560 -15.251 12.844 1.00 91.50 295 LEU A CA 1
ATOM 2315 C C . LEU A 1 295 ? 9.689 -16.318 11.759 1.00 91.50 295 LEU A C 1
ATOM 2317 O O . LEU A 1 295 ? 10.786 -16.620 11.290 1.00 91.50 295 LEU A O 1
ATOM 2321 N N . VAL A 1 296 ? 8.550 -16.842 11.331 1.00 91.81 296 VAL A N 1
ATOM 2322 C CA . VAL A 1 296 ? 8.436 -17.735 10.184 1.00 91.81 296 VAL A CA 1
ATOM 2323 C C . VAL A 1 296 ? 8.061 -16.910 8.965 1.00 91.81 296 VAL A C 1
ATOM 2325 O O . VAL A 1 296 ? 7.091 -16.147 8.988 1.00 91.81 296 VAL A O 1
ATOM 2328 N N . ILE A 1 297 ? 8.847 -17.056 7.905 1.00 92.62 297 ILE A N 1
ATOM 2329 C CA . ILE A 1 297 ? 8.661 -16.354 6.639 1.00 92.62 297 ILE A CA 1
ATOM 2330 C C . ILE A 1 297 ? 8.036 -17.338 5.650 1.00 92.62 297 ILE A C 1
ATOM 2332 O O . ILE A 1 297 ? 8.540 -18.436 5.457 1.00 92.62 297 ILE A O 1
ATOM 2336 N N . LEU A 1 298 ? 6.906 -16.947 5.071 1.00 92.75 298 LEU A N 1
ATOM 2337 C CA . LEU A 1 298 ? 6.066 -17.753 4.182 1.00 92.75 298 LEU A CA 1
ATOM 2338 C C . LEU A 1 298 ? 6.074 -17.248 2.735 1.00 92.75 298 LEU A C 1
ATOM 2340 O O . LEU A 1 298 ? 5.577 -17.930 1.848 1.00 92.75 298 LEU A O 1
ATOM 2344 N N . SER A 1 299 ? 6.563 -16.028 2.501 1.00 92.88 299 SER A N 1
ATOM 2345 C CA . SER A 1 299 ? 6.607 -15.406 1.176 1.00 92.88 299 SER A CA 1
ATOM 2346 C C . SER A 1 299 ? 8.048 -15.071 0.799 1.00 92.88 299 SER A C 1
ATOM 2348 O O . SER A 1 299 ? 8.739 -14.454 1.619 1.00 92.88 299 SER A O 1
ATOM 2350 N N . PRO A 1 300 ? 8.478 -15.356 -0.445 1.00 94.94 300 PRO A N 1
ATOM 2351 C CA . PRO A 1 300 ? 9.808 -14.973 -0.916 1.00 94.94 300 PRO A CA 1
ATOM 2352 C C . PRO A 1 300 ? 10.010 -13.452 -0.863 1.00 94.94 300 PRO A C 1
ATOM 2354 O O . PRO A 1 300 ? 11.092 -12.967 -0.549 1.00 94.94 300 PRO A O 1
ATOM 2357 N N . TYR A 1 301 ? 8.959 -12.657 -1.078 1.00 96.19 301 TYR A N 1
ATOM 2358 C CA . TYR A 1 301 ? 9.066 -11.197 -1.011 1.00 96.19 301 TYR A CA 1
ATOM 2359 C C . TYR A 1 301 ? 9.221 -10.694 0.424 1.00 96.19 301 TYR A C 1
ATOM 2361 O O . TYR A 1 301 ? 10.020 -9.792 0.683 1.00 96.19 301 TYR A O 1
ATOM 2369 N N . ALA A 1 302 ? 8.520 -11.313 1.376 1.00 94.50 302 ALA A N 1
ATOM 2370 C CA . ALA A 1 302 ? 8.723 -11.011 2.787 1.00 94.50 302 ALA A CA 1
ATOM 2371 C C . ALA A 1 302 ? 10.149 -11.365 3.240 1.00 94.50 302 ALA A C 1
ATOM 2373 O O . ALA A 1 302 ? 10.733 -10.629 4.034 1.00 94.50 302 ALA A O 1
ATOM 2374 N N . GLU A 1 303 ? 10.738 -12.429 2.692 1.00 93.00 303 GLU A N 1
ATOM 2375 C CA . GLU A 1 303 ? 12.142 -12.773 2.920 1.00 93.00 303 GLU A CA 1
ATOM 2376 C C . GLU A 1 303 ? 13.086 -11.688 2.402 1.00 93.00 303 GLU A C 1
ATOM 2378 O O . GLU A 1 303 ? 13.891 -11.171 3.176 1.00 93.00 303 GLU A O 1
ATOM 2383 N N . LYS A 1 304 ? 12.928 -11.255 1.141 1.00 95.31 304 LYS A N 1
ATOM 2384 C CA . LYS A 1 304 ? 13.727 -10.156 0.564 1.00 95.31 304 LYS A CA 1
ATOM 2385 C C . LYS A 1 304 ? 13.629 -8.874 1.390 1.00 95.31 304 LYS A C 1
ATOM 2387 O O . LYS A 1 304 ? 14.613 -8.151 1.532 1.00 95.31 304 LYS A O 1
ATOM 2392 N N . TYR A 1 305 ? 12.454 -8.586 1.948 1.00 95.50 305 TYR A N 1
ATOM 2393 C CA . TYR A 1 305 ? 12.275 -7.466 2.866 1.00 95.50 305 TYR A CA 1
ATOM 2394 C C . TYR A 1 305 ? 13.063 -7.645 4.169 1.00 95.50 305 TYR A C 1
ATOM 2396 O O . TYR A 1 305 ? 13.757 -6.715 4.582 1.00 95.50 305 TYR A O 1
ATOM 2404 N N . MET A 1 306 ? 12.945 -8.805 4.824 1.00 92.25 306 MET A N 1
ATOM 2405 C CA . MET A 1 306 ? 13.595 -9.061 6.113 1.00 92.25 306 MET A CA 1
ATOM 2406 C C . MET A 1 306 ? 15.118 -9.086 5.981 1.00 92.25 306 MET A C 1
ATOM 2408 O O . MET A 1 306 ? 15.790 -8.450 6.789 1.00 92.25 306 MET A O 1
ATOM 2412 N N . ASP A 1 307 ? 15.646 -9.734 4.940 1.00 91.12 307 ASP A N 1
ATOM 2413 C CA . ASP A 1 307 ? 17.079 -9.741 4.631 1.00 91.12 307 ASP A CA 1
ATOM 2414 C C . ASP A 1 307 ? 17.614 -8.320 4.418 1.00 91.12 307 ASP A C 1
ATOM 2416 O O . ASP A 1 307 ? 18.541 -7.875 5.095 1.00 91.12 307 ASP A O 1
ATOM 2420 N N . TYR A 1 308 ? 16.994 -7.565 3.507 1.00 93.31 308 TYR A N 1
ATOM 2421 C CA . TYR A 1 308 ? 17.482 -6.232 3.172 1.00 93.31 308 TYR A CA 1
ATOM 2422 C C . TYR A 1 308 ? 17.378 -5.274 4.359 1.00 93.31 308 TYR A C 1
ATOM 2424 O O . TYR A 1 308 ? 18.270 -4.460 4.596 1.00 93.31 308 TYR A O 1
ATOM 2432 N N . ARG A 1 309 ? 16.298 -5.377 5.140 1.00 91.88 309 ARG A N 1
ATOM 2433 C CA . ARG A 1 309 ? 16.142 -4.593 6.363 1.00 91.88 309 ARG A CA 1
ATOM 2434 C C . ARG A 1 309 ? 17.220 -4.933 7.385 1.00 91.88 309 ARG A C 1
ATOM 2436 O O . ARG A 1 309 ? 17.806 -4.010 7.938 1.00 91.88 309 ARG A O 1
ATOM 2443 N N . TRP A 1 310 ? 17.498 -6.216 7.597 1.00 88.88 310 TRP A N 1
ATOM 2444 C CA . TRP A 1 310 ? 18.558 -6.653 8.498 1.00 88.88 310 TRP A CA 1
ATOM 2445 C C . TRP A 1 310 ? 19.917 -6.100 8.069 1.00 88.88 310 TRP A C 1
ATOM 2447 O O . TRP A 1 310 ? 20.612 -5.503 8.887 1.00 88.88 310 TRP A O 1
ATOM 2457 N N . ARG A 1 311 ? 20.255 -6.198 6.775 1.00 90.25 311 ARG A N 1
ATOM 2458 C CA . ARG A 1 311 ? 21.483 -5.603 6.231 1.00 90.25 311 ARG A CA 1
ATOM 2459 C C . ARG A 1 311 ? 21.576 -4.113 6.531 1.00 90.25 311 ARG A C 1
ATOM 2461 O O . ARG A 1 311 ? 22.634 -3.658 6.938 1.00 90.25 311 ARG A O 1
ATOM 2468 N N . LEU A 1 312 ? 20.487 -3.358 6.381 1.00 90.31 312 LEU A N 1
ATOM 2469 C CA . LEU A 1 312 ? 20.473 -1.936 6.734 1.00 90.31 312 LEU A CA 1
ATOM 2470 C C . LEU A 1 312 ? 20.614 -1.689 8.240 1.00 90.31 312 LEU A C 1
ATOM 2472 O O . LEU A 1 312 ? 21.260 -0.722 8.622 1.00 90.31 312 LEU A O 1
ATOM 2476 N N . ASP A 1 313 ? 20.008 -2.523 9.083 1.00 85.81 313 ASP A N 1
ATOM 2477 C CA . ASP A 1 313 ? 20.067 -2.363 10.539 1.00 85.81 313 ASP A CA 1
ATOM 2478 C C . ASP A 1 313 ? 21.498 -2.587 11.075 1.00 85.81 313 ASP A C 1
ATOM 2480 O O . ASP A 1 313 ? 21.913 -1.886 11.996 1.00 85.81 313 ASP A O 1
ATOM 2484 N N . VAL A 1 314 ? 22.278 -3.494 10.469 1.00 85.81 314 VAL A N 1
ATOM 2485 C CA . VAL A 1 314 ? 23.680 -3.759 10.863 1.00 85.81 314 VAL A CA 1
ATOM 2486 C C . VAL A 1 314 ? 24.713 -2.910 10.120 1.00 85.81 314 VAL A C 1
ATOM 2488 O O . VAL A 1 314 ? 25.873 -2.851 10.522 1.00 85.81 314 VAL A O 1
ATOM 2491 N N . HIS A 1 315 ? 24.330 -2.260 9.019 1.00 87.00 315 HIS A N 1
ATOM 2492 C CA . HIS A 1 315 ? 25.274 -1.519 8.191 1.00 87.00 315 HIS A CA 1
ATOM 2493 C C . HIS A 1 315 ? 25.760 -0.245 8.912 1.00 87.00 315 HIS A C 1
ATOM 2495 O O . HIS A 1 315 ? 24.927 0.584 9.291 1.00 87.00 315 HIS A O 1
ATOM 2501 N N . PRO A 1 316 ? 27.082 0.014 9.007 1.00 86.50 316 PRO A N 1
ATOM 2502 C CA . PRO A 1 316 ? 27.628 1.152 9.759 1.00 86.50 316 PRO A CA 1
ATOM 2503 C C . PRO A 1 316 ? 27.054 2.518 9.359 1.00 86.50 316 PRO A C 1
ATOM 2505 O O . PRO A 1 316 ? 26.819 3.369 10.206 1.00 86.50 316 PRO A O 1
ATOM 2508 N N . LYS A 1 317 ? 26.766 2.719 8.067 1.00 84.31 317 LYS A N 1
ATOM 2509 C CA . LYS A 1 317 ? 26.128 3.947 7.548 1.00 84.31 317 LYS A CA 1
ATOM 2510 C C . LYS A 1 317 ? 24.688 4.167 8.034 1.00 84.31 317 LYS A C 1
ATOM 2512 O O . LYS A 1 317 ? 24.237 5.306 8.095 1.00 84.31 317 LYS A O 1
ATOM 2517 N N . TYR A 1 318 ? 23.942 3.094 8.292 1.00 83.38 318 TYR A N 1
ATOM 2518 C CA . TYR A 1 318 ? 22.493 3.147 8.514 1.00 83.38 318 TYR A CA 1
ATOM 2519 C C . TYR A 1 318 ? 22.079 2.724 9.926 1.00 83.38 318 TYR A C 1
ATOM 2521 O O . TYR A 1 318 ? 20.890 2.828 10.247 1.00 83.38 318 TYR A O 1
ATOM 2529 N N . ARG A 1 319 ? 23.032 2.289 10.763 1.00 82.81 319 ARG A N 1
ATOM 2530 C CA . ARG A 1 319 ? 22.779 1.950 12.163 1.00 82.81 319 ARG A CA 1
ATOM 2531 C C . ARG A 1 319 ? 22.214 3.135 12.940 1.00 82.81 319 ARG A C 1
ATOM 2533 O O . ARG A 1 319 ? 22.380 4.305 12.574 1.00 82.81 319 ARG A O 1
ATOM 2540 N N . ASP A 1 320 ? 21.529 2.796 14.019 1.00 82.44 320 ASP A N 1
ATOM 2541 C CA . ASP A 1 320 ? 21.100 3.793 14.987 1.00 82.44 320 ASP A CA 1
ATOM 2542 C C . ASP A 1 320 ? 22.341 4.381 15.671 1.00 82.44 320 ASP A C 1
ATOM 2544 O O . ASP A 1 320 ? 23.354 3.696 15.871 1.00 82.44 320 ASP A O 1
ATOM 2548 N N . PHE A 1 321 ? 22.281 5.681 15.940 1.00 80.06 321 PHE A N 1
ATOM 2549 C CA . PHE A 1 321 ? 23.360 6.360 16.640 1.00 80.06 321 PHE A CA 1
ATOM 2550 C C . PHE A 1 321 ? 23.251 6.115 18.136 1.00 80.06 321 PHE A C 1
ATOM 2552 O O . PHE A 1 321 ? 22.144 5.988 18.669 1.00 80.06 321 PHE A O 1
ATOM 2559 N N . THR A 1 322 ? 24.402 6.080 18.799 1.00 82.50 322 THR A N 1
ATOM 2560 C CA . THR A 1 322 ? 24.453 6.131 20.259 1.00 82.50 322 THR A CA 1
ATOM 2561 C C . THR A 1 322 ? 24.103 7.538 20.745 1.00 82.50 322 THR A C 1
ATOM 2563 O O . THR A 1 322 ? 24.220 8.514 20.001 1.00 82.50 322 THR A O 1
ATOM 2566 N N . GLU A 1 323 ? 23.693 7.657 22.006 1.00 76.38 323 GLU A N 1
ATOM 2567 C CA . GLU A 1 323 ? 23.427 8.956 22.641 1.00 76.38 323 GLU A CA 1
ATOM 2568 C C . GLU A 1 323 ? 24.636 9.895 22.525 1.00 76.38 323 GLU A C 1
ATOM 2570 O O . GLU A 1 323 ? 24.494 11.037 22.091 1.00 76.38 323 GLU A O 1
ATOM 2575 N N . ALA A 1 324 ? 25.843 9.377 22.771 1.00 80.19 324 ALA A N 1
ATOM 2576 C CA . ALA A 1 324 ? 27.088 10.132 22.647 1.00 80.19 324 ALA A CA 1
ATOM 2577 C C . ALA A 1 324 ? 27.346 10.658 21.218 1.00 80.19 324 ALA A C 1
ATOM 2579 O O . ALA A 1 324 ? 27.810 11.785 21.041 1.00 80.19 324 ALA A O 1
ATOM 2580 N N . GLU A 1 325 ? 27.033 9.869 20.184 1.00 81.81 325 GLU A N 1
ATOM 2581 C CA . GLU A 1 325 ? 27.175 10.292 18.784 1.00 81.81 325 GLU A CA 1
ATOM 2582 C C . GLU A 1 325 ? 26.196 11.419 18.436 1.00 81.81 325 GLU A C 1
ATOM 2584 O O . GLU A 1 325 ? 26.581 12.380 17.768 1.00 81.81 325 GLU A O 1
ATOM 2589 N N . ILE A 1 326 ? 24.952 11.329 18.918 1.00 76.81 326 ILE A N 1
ATOM 2590 C CA . ILE A 1 326 ? 23.919 12.357 18.717 1.00 76.81 326 ILE A CA 1
ATOM 2591 C C . ILE A 1 326 ? 24.301 13.656 19.423 1.00 76.81 326 ILE A C 1
ATOM 2593 O O . ILE A 1 326 ? 24.263 14.716 18.796 1.00 76.81 326 ILE A O 1
ATOM 2597 N N . MET A 1 327 ? 24.732 13.579 20.684 1.00 76.31 327 MET A N 1
ATOM 2598 C CA . MET A 1 327 ? 25.204 14.744 21.437 1.00 76.31 327 MET A CA 1
ATOM 2599 C C . MET A 1 327 ? 26.362 15.446 20.718 1.00 76.31 327 MET A C 1
ATOM 2601 O O . MET A 1 327 ? 26.344 16.668 20.568 1.00 76.31 327 MET A O 1
ATOM 2605 N N . LYS A 1 328 ? 27.320 14.685 20.171 1.00 82.62 328 LYS A N 1
ATOM 2606 C CA . LYS A 1 328 ? 28.437 15.242 19.396 1.00 82.62 328 LYS A CA 1
ATOM 2607 C C . LYS A 1 328 ? 27.975 15.956 18.120 1.00 82.62 328 LYS A C 1
ATOM 2609 O O . LYS A 1 328 ? 28.366 17.098 17.895 1.00 82.62 328 LYS A O 1
ATOM 2614 N N . MET A 1 329 ? 27.107 15.337 17.315 1.00 76.44 329 MET A N 1
ATOM 2615 C CA . MET A 1 329 ? 26.583 15.979 16.097 1.00 76.44 329 MET A CA 1
ATOM 2616 C C . MET A 1 329 ? 25.780 17.248 16.403 1.00 76.44 329 MET A C 1
ATOM 2618 O O . MET A 1 329 ? 25.804 18.200 15.624 1.00 76.44 329 MET A O 1
ATOM 2622 N N . ARG A 1 330 ? 25.059 17.283 17.531 1.00 73.31 330 ARG A N 1
ATOM 2623 C CA . ARG A 1 330 ? 24.342 18.486 17.974 1.00 73.31 330 ARG A CA 1
ATOM 2624 C C . ARG A 1 330 ? 25.295 19.587 18.401 1.00 73.31 330 ARG A C 1
ATOM 2626 O O . ARG A 1 330 ? 25.079 20.724 18.000 1.00 73.31 330 ARG A O 1
ATOM 2633 N N . ALA A 1 331 ? 26.345 19.261 19.153 1.00 75.38 331 ALA A N 1
ATOM 2634 C CA . ALA A 1 331 ? 27.373 20.227 19.527 1.00 75.38 331 ALA A CA 1
ATOM 2635 C C . ALA A 1 331 ? 28.050 20.830 18.284 1.00 75.38 331 ALA A C 1
ATOM 2637 O O . ALA A 1 331 ? 28.183 22.047 18.183 1.00 75.38 331 ALA A O 1
ATOM 2638 N N . GLU A 1 332 ? 28.375 19.999 17.289 1.00 74.12 332 GLU A N 1
ATOM 2639 C CA . GLU A 1 332 ? 28.928 20.441 16.001 1.00 74.12 332 GLU A CA 1
ATOM 2640 C C . GLU A 1 332 ? 27.947 21.339 15.228 1.00 74.12 332 GLU A C 1
ATOM 2642 O O . GLU A 1 332 ? 28.339 22.371 14.677 1.00 74.12 332 GLU A O 1
ATOM 2647 N N . LYS A 1 333 ? 26.652 20.993 15.231 1.00 71.44 333 LYS A N 1
ATOM 2648 C CA . LYS A 1 333 ? 25.601 21.785 14.579 1.00 71.44 333 LYS A CA 1
ATOM 2649 C C . LYS A 1 333 ? 25.332 23.114 15.296 1.00 71.44 333 LYS A C 1
ATOM 2651 O O . LYS A 1 333 ? 25.120 24.128 14.643 1.00 71.44 333 LYS A O 1
ATOM 2656 N N . LYS A 1 334 ? 25.376 23.131 16.630 1.00 66.81 334 LYS A N 1
ATOM 2657 C CA . LYS A 1 334 ? 25.239 24.345 17.450 1.00 66.81 334 LYS A CA 1
ATOM 2658 C C . LYS A 1 334 ? 26.443 25.269 17.251 1.00 66.81 334 LYS A C 1
ATOM 2660 O O . LYS A 1 334 ? 26.258 26.466 17.080 1.00 66.81 334 LYS A O 1
ATOM 2665 N N . GLY A 1 335 ? 27.652 24.710 17.162 1.00 60.94 335 GLY A N 1
ATOM 2666 C CA . GLY A 1 335 ? 28.864 25.461 16.824 1.00 60.94 335 GLY A CA 1
ATOM 2667 C C . GLY A 1 335 ? 28.833 26.080 15.422 1.00 60.94 335 GLY A C 1
ATOM 2668 O O . GLY A 1 335 ? 29.299 27.198 15.243 1.00 60.94 335 GLY A O 1
ATOM 2669 N N . THR A 1 336 ? 28.232 25.405 14.435 1.00 60.34 336 THR A N 1
ATOM 2670 C CA . THR A 1 336 ? 28.068 25.958 13.074 1.00 60.34 336 THR A CA 1
ATOM 2671 C C . THR A 1 336 ? 26.973 27.019 12.977 1.00 60.34 336 THR A C 1
ATOM 2673 O O . THR A 1 336 ? 27.126 27.953 12.198 1.00 60.34 336 THR A O 1
ATOM 2676 N N . VAL A 1 337 ? 25.898 26.919 13.767 1.00 58.53 337 VAL A N 1
ATOM 2677 C CA . VAL A 1 337 ? 24.866 27.971 13.849 1.00 58.53 337 VAL A CA 1
ATOM 2678 C C . VAL A 1 337 ? 25.420 29.224 14.525 1.00 58.53 337 VAL A C 1
ATOM 2680 O O . VAL A 1 337 ? 25.285 30.302 13.965 1.00 58.53 337 VAL A O 1
ATOM 2683 N N . LEU A 1 338 ? 26.139 29.080 15.644 1.00 56.34 338 LEU A N 1
ATOM 2684 C CA . LEU A 1 338 ? 26.791 30.208 16.320 1.00 56.34 338 LEU A CA 1
ATOM 2685 C C . LEU A 1 338 ? 27.844 30.888 15.430 1.00 56.34 338 LEU A C 1
ATOM 2687 O O . LEU A 1 338 ? 27.972 32.107 15.450 1.00 56.34 338 LEU A O 1
ATOM 2691 N N . ALA A 1 339 ? 28.568 30.119 14.610 1.00 55.44 339 ALA A N 1
ATOM 2692 C CA . ALA A 1 339 ? 29.498 30.673 13.627 1.00 55.44 339 ALA A CA 1
ATOM 2693 C C . ALA A 1 339 ? 28.789 31.420 12.479 1.00 55.44 339 ALA A C 1
ATOM 2695 O O . ALA A 1 339 ? 29.335 32.391 11.972 1.00 55.44 339 ALA A O 1
ATOM 2696 N N . ALA A 1 340 ? 27.586 30.993 12.081 1.00 56.53 340 ALA A N 1
ATOM 2697 C CA . ALA A 1 340 ? 26.783 31.675 11.063 1.00 56.53 340 ALA A CA 1
ATOM 2698 C C . ALA A 1 340 ? 26.047 32.915 11.611 1.00 56.53 340 ALA A C 1
ATOM 2700 O O . ALA A 1 340 ? 25.818 33.866 10.870 1.00 56.53 340 ALA A O 1
ATOM 2701 N N . GLU A 1 341 ? 25.689 32.918 12.898 1.00 54.81 341 GLU A N 1
ATOM 2702 C CA . GLU A 1 341 ? 25.096 34.069 13.593 1.00 54.81 341 GLU A CA 1
ATOM 2703 C C . GLU A 1 341 ? 26.134 35.149 13.928 1.00 54.81 341 GLU A C 1
ATOM 2705 O O . GLU A 1 341 ? 25.794 36.327 13.929 1.00 54.81 341 GLU A O 1
ATOM 2710 N N . ALA A 1 342 ? 27.405 34.783 14.127 1.00 57.94 342 ALA A N 1
ATOM 2711 C CA . ALA A 1 342 ? 28.500 35.735 14.340 1.00 57.94 342 ALA A CA 1
ATOM 2712 C C . ALA A 1 342 ? 28.819 36.620 13.112 1.00 57.94 342 ALA A C 1
ATOM 2714 O O . ALA A 1 342 ? 29.472 37.650 13.266 1.00 57.94 342 ALA A O 1
ATOM 2715 N N . ASP A 1 343 ? 28.352 36.239 11.917 1.00 58.16 343 ASP A N 1
ATOM 2716 C CA . ASP A 1 343 ? 28.477 37.015 10.670 1.00 58.16 343 ASP A CA 1
ATOM 2717 C C . ASP A 1 343 ? 27.283 37.964 10.422 1.00 58.16 343 ASP A C 1
ATOM 2719 O O . ASP A 1 343 ? 27.256 38.695 9.427 1.00 58.16 343 ASP A O 1
ATOM 2723 N N . LEU A 1 344 ? 26.282 37.979 11.310 1.00 54.22 344 LEU A N 1
ATOM 2724 C CA . LEU A 1 344 ? 25.167 38.923 11.259 1.00 54.22 344 LEU A CA 1
ATOM 2725 C C . LEU A 1 344 ? 25.428 40.092 12.224 1.00 54.22 344 LEU A C 1
ATOM 2727 O O . LEU A 1 344 ? 25.865 39.865 13.354 1.00 54.22 344 LEU A O 1
ATOM 2731 N N . PRO A 1 345 ? 25.171 41.351 11.817 1.00 60.91 345 PRO A N 1
ATOM 2732 C CA . PRO A 1 345 ? 25.299 42.483 12.725 1.00 60.91 345 PRO A CA 1
ATOM 2733 C C . PRO A 1 345 ? 24.350 42.298 13.920 1.00 60.91 345 PRO A C 1
ATOM 2735 O O . PRO A 1 345 ? 23.230 41.809 13.731 1.00 60.91 345 PRO A O 1
ATOM 2738 N N . PRO A 1 346 ? 24.782 42.666 15.139 1.00 55.81 346 PRO A N 1
ATOM 2739 C CA . PRO A 1 346 ? 24.000 42.429 16.341 1.00 55.81 346 PRO A CA 1
ATOM 2740 C C . PRO A 1 346 ? 22.645 43.147 16.239 1.00 55.81 346 PRO A C 1
ATOM 2742 O O . PRO A 1 346 ? 22.614 44.320 15.855 1.00 55.81 346 PRO A O 1
ATOM 2745 N N . PRO A 1 347 ? 21.527 42.474 16.559 1.00 52.22 347 PRO A N 1
ATOM 2746 C CA . PRO A 1 347 ? 20.244 43.144 16.690 1.00 52.22 347 PRO A CA 1
ATOM 2747 C C . PRO A 1 347 ? 20.294 44.104 17.883 1.00 52.22 347 PRO A C 1
ATOM 2749 O O . PRO A 1 347 ? 20.721 43.731 18.977 1.00 52.22 347 PRO A O 1
ATOM 2752 N N . GLU A 1 348 ? 19.880 45.348 17.652 1.00 49.00 348 GLU A N 1
ATOM 2753 C CA . GLU A 1 348 ? 19.675 46.330 18.711 1.00 49.00 348 GLU A CA 1
ATOM 2754 C C . GLU A 1 348 ? 18.428 45.944 19.521 1.00 49.00 348 GLU A C 1
ATOM 2756 O O . GLU A 1 348 ? 17.356 45.719 18.960 1.00 49.00 348 GLU A O 1
ATOM 2761 N N . ASP A 1 349 ? 18.629 45.884 20.837 1.00 52.78 349 ASP A N 1
ATOM 2762 C CA . ASP A 1 349 ? 17.641 45.843 21.915 1.00 52.78 349 ASP A CA 1
ATOM 2763 C C . ASP A 1 349 ? 16.702 44.629 22.007 1.00 52.78 349 ASP A C 1
ATOM 2765 O O . ASP A 1 349 ? 15.627 44.627 21.423 1.00 52.78 349 ASP A O 1
ATOM 2769 N N . GLU A 1 350 ? 17.004 43.692 22.921 1.00 42.81 350 GLU A N 1
ATOM 2770 C CA . GLU A 1 350 ? 15.964 43.075 23.764 1.00 42.81 350 GLU A CA 1
ATOM 2771 C C . GLU A 1 350 ? 16.462 42.766 25.198 1.00 42.81 350 GLU A C 1
ATOM 2773 O O . GLU A 1 350 ? 17.642 42.468 25.407 1.00 42.81 350 GLU A O 1
ATOM 2778 N N . PRO A 1 351 ? 15.574 42.884 26.209 1.00 41.16 351 PRO A N 1
ATOM 2779 C CA . PRO A 1 351 ? 15.929 42.920 27.625 1.00 41.16 351 PRO A CA 1
ATOM 2780 C C . PRO A 1 351 ? 16.117 41.536 28.260 1.00 41.16 351 PRO A C 1
ATOM 2782 O O . PRO A 1 351 ? 15.513 40.538 27.871 1.00 41.16 351 PRO A O 1
ATOM 2785 N N . SER A 1 352 ? 16.924 41.513 29.321 1.00 48.16 352 SER A N 1
ATOM 2786 C CA . SER A 1 352 ? 17.255 40.330 30.114 1.00 48.16 352 SER A CA 1
ATOM 2787 C C . SER A 1 352 ? 16.046 39.738 30.843 1.00 48.16 352 SER A C 1
ATOM 2789 O O . SER A 1 352 ? 15.429 40.401 31.680 1.00 48.16 352 SER A O 1
ATOM 2791 N N . LEU A 1 353 ? 15.799 38.451 30.608 1.00 37.81 353 LEU A N 1
ATOM 2792 C CA . LEU A 1 353 ? 14.951 37.593 31.431 1.00 37.81 353 LEU A CA 1
ATOM 2793 C C . LEU A 1 353 ? 15.768 36.374 31.871 1.00 37.81 353 LEU A C 1
ATOM 2795 O O . LEU A 1 353 ? 15.860 35.371 31.170 1.00 37.81 353 LEU A O 1
ATOM 2799 N N . GLU A 1 354 ? 16.367 36.478 33.054 1.00 42.03 354 GLU A N 1
ATOM 2800 C CA . GLU A 1 354 ? 16.717 35.308 33.856 1.00 42.03 354 GLU A CA 1
ATOM 2801 C C . GLU A 1 354 ? 15.462 34.840 34.596 1.00 42.03 354 GLU A C 1
ATOM 2803 O O . GLU A 1 354 ? 14.824 35.635 35.287 1.00 42.03 354 GLU A O 1
ATOM 2808 N N . SER A 1 355 ? 15.111 33.556 34.478 1.00 35.34 355 SER A N 1
ATOM 2809 C CA . SER A 1 355 ? 14.661 32.721 35.607 1.00 35.34 355 SER A CA 1
ATOM 2810 C C . SER A 1 355 ? 14.190 31.326 35.162 1.00 35.34 355 SER A C 1
ATOM 2812 O O . SER A 1 355 ? 13.332 31.234 34.294 1.00 35.34 355 SER A O 1
ATOM 2814 N N . ILE A 1 356 ? 14.677 30.294 35.888 1.00 36.47 356 ILE A N 1
ATOM 2815 C CA . ILE A 1 356 ? 13.988 29.019 36.245 1.00 36.47 356 ILE A CA 1
ATOM 2816 C C . ILE A 1 356 ? 13.825 28.029 35.055 1.00 36.47 356 ILE A C 1
ATOM 2818 O O . ILE A 1 356 ? 13.341 28.414 34.008 1.00 36.47 356 ILE A O 1
ATOM 2822 N N . THR A 1 357 ? 14.201 26.742 35.061 1.00 36.16 357 THR A N 1
ATOM 2823 C CA . THR A 1 357 ? 14.486 25.718 36.089 1.00 36.16 357 THR A CA 1
ATOM 2824 C C . THR A 1 357 ? 15.302 24.579 35.466 1.00 36.16 357 THR A C 1
ATOM 2826 O O . THR A 1 357 ? 15.096 24.239 34.306 1.00 36.16 357 THR A O 1
ATOM 2829 N N . ALA A 1 358 ? 16.156 23.929 36.261 1.00 46.44 358 ALA A N 1
ATOM 2830 C CA . ALA A 1 358 ? 16.670 22.595 35.953 1.00 46.44 358 ALA A CA 1
ATOM 2831 C C . ALA A 1 358 ? 15.541 21.541 36.037 1.00 46.44 358 ALA A C 1
ATOM 2833 O O . ALA A 1 358 ? 14.644 21.695 36.864 1.00 46.44 358 ALA A O 1
ATOM 2834 N N . ASP A 1 359 ? 15.648 20.496 35.204 1.00 43.03 359 ASP A N 1
ATOM 2835 C CA . ASP A 1 359 ? 14.819 19.271 35.067 1.00 43.03 359 ASP A CA 1
ATOM 2836 C C . ASP A 1 359 ? 13.878 19.153 33.840 1.00 43.03 359 ASP A C 1
ATOM 2838 O O . ASP A 1 359 ? 13.266 18.099 33.660 1.00 43.03 359 ASP A O 1
ATOM 2842 N N . GLU A 1 360 ? 13.825 20.129 32.921 1.00 41.19 360 GLU A N 1
ATOM 2843 C CA . GLU A 1 360 ? 13.152 19.955 31.606 1.00 41.19 360 GLU A CA 1
ATOM 2844 C C . GLU A 1 360 ? 14.108 19.504 30.479 1.00 41.19 360 GLU A C 1
ATOM 2846 O O . GLU A 1 360 ? 13.711 18.742 29.591 1.00 41.19 360 GLU A O 1
ATOM 2851 N N . ASP A 1 361 ? 15.389 19.876 30.556 1.00 44.19 361 ASP A N 1
ATOM 2852 C CA . ASP A 1 361 ? 16.374 19.629 29.490 1.00 44.19 361 ASP A CA 1
ATOM 2853 C C . ASP A 1 361 ? 16.667 18.135 29.254 1.00 44.19 361 ASP A C 1
ATOM 2855 O O . ASP A 1 361 ? 16.833 17.696 28.115 1.00 44.19 361 ASP A O 1
ATOM 2859 N N . THR A 1 362 ? 16.683 17.312 30.307 1.00 45.19 362 THR A N 1
ATOM 2860 C CA . THR A 1 362 ? 16.985 15.871 30.194 1.00 45.19 362 THR A CA 1
ATOM 2861 C C . THR A 1 362 ? 15.850 15.090 29.524 1.00 45.19 362 THR A C 1
ATOM 2863 O O . THR A 1 362 ? 16.099 14.192 28.719 1.00 45.19 362 THR A O 1
ATOM 2866 N N . VAL A 1 363 ? 14.593 15.470 29.778 1.00 46.88 363 VAL A N 1
ATOM 2867 C CA . VAL A 1 363 ? 13.412 14.866 29.138 1.00 46.88 363 VAL A CA 1
ATOM 2868 C C . VAL A 1 363 ? 13.314 15.294 27.668 1.00 46.88 363 VAL A C 1
ATOM 2870 O O . VAL A 1 363 ? 12.967 14.491 26.793 1.00 46.88 363 VAL A O 1
ATOM 2873 N N . GLU A 1 364 ? 13.656 16.545 27.353 1.00 52.19 364 GLU A N 1
ATOM 2874 C CA . GLU A 1 364 ? 13.673 17.033 25.974 1.00 52.19 364 GLU A CA 1
ATOM 2875 C C . GLU A 1 364 ? 14.814 16.404 25.142 1.00 52.19 364 GLU A C 1
ATOM 2877 O O . GLU A 1 364 ? 14.635 16.076 23.962 1.00 52.19 364 GLU A O 1
ATOM 2882 N N . GLU A 1 365 ? 15.977 16.137 25.738 1.00 51.69 365 GLU A N 1
ATOM 2883 C CA . GLU A 1 365 ? 17.091 15.479 25.047 1.00 51.69 365 GLU A CA 1
ATOM 2884 C C . GLU A 1 365 ? 16.783 14.026 24.650 1.00 51.69 365 GLU A C 1
ATOM 2886 O O . GLU A 1 365 ? 16.982 13.662 23.477 1.00 51.69 365 GLU A O 1
ATOM 2891 N N . ASP A 1 366 ? 16.216 13.237 25.570 1.00 52.94 366 ASP A N 1
ATOM 2892 C CA . ASP A 1 366 ? 15.818 11.841 25.344 1.00 52.94 366 ASP A CA 1
ATOM 2893 C C . ASP A 1 366 ? 14.738 11.723 24.257 1.00 52.94 366 ASP A C 1
ATOM 2895 O O . ASP A 1 366 ? 14.811 10.877 23.352 1.00 52.94 366 ASP A O 1
ATOM 2899 N N . THR A 1 367 ? 13.745 12.619 24.272 1.00 60.72 367 THR A N 1
ATOM 2900 C CA . THR A 1 367 ? 12.684 12.635 23.249 1.00 60.72 367 THR A CA 1
ATOM 2901 C C . THR A 1 367 ? 13.228 12.958 21.856 1.00 60.72 367 THR A C 1
ATOM 2903 O O . THR A 1 367 ? 12.782 12.376 20.857 1.00 60.72 367 THR A O 1
ATOM 2906 N N . ASN A 1 368 ? 14.242 13.818 21.763 1.00 65.88 368 ASN A N 1
ATOM 2907 C CA . ASN A 1 368 ? 14.861 14.179 20.495 1.00 65.88 368 ASN A CA 1
ATOM 2908 C C . ASN A 1 368 ? 15.760 13.058 19.936 1.00 65.88 368 ASN A C 1
ATOM 2910 O O . ASN A 1 368 ? 15.725 12.802 18.727 1.00 65.88 368 ASN A O 1
ATOM 2914 N N . VAL A 1 369 ? 16.515 12.343 20.784 1.00 61.84 369 VAL A N 1
ATOM 2915 C CA . VAL A 1 369 ? 17.284 11.138 20.388 1.00 61.84 369 VAL A CA 1
ATOM 2916 C C . VAL A 1 369 ? 16.354 10.075 19.798 1.00 61.84 369 VAL A C 1
ATOM 2918 O O . VAL A 1 369 ? 16.575 9.565 18.690 1.00 61.84 369 VAL A O 1
ATOM 2921 N N . LEU A 1 370 ? 15.256 9.787 20.499 1.00 61.41 370 LEU A N 1
ATOM 2922 C CA . LEU A 1 370 ? 14.239 8.847 20.037 1.00 61.41 370 LEU A CA 1
ATOM 2923 C C . LEU A 1 370 ? 13.624 9.289 18.702 1.00 61.41 370 LEU A C 1
ATOM 2925 O O . LEU A 1 370 ? 13.374 8.448 17.832 1.00 61.41 370 LEU A O 1
ATOM 2929 N N . ARG A 1 371 ? 13.420 10.596 18.491 1.00 69.94 371 ARG A N 1
ATOM 2930 C CA . ARG A 1 371 ? 12.872 11.155 17.244 1.00 69.94 371 ARG A CA 1
ATOM 2931 C C . ARG A 1 371 ? 13.811 10.974 16.051 1.00 69.94 371 ARG A C 1
ATOM 2933 O O . ARG A 1 371 ? 13.358 10.546 14.985 1.00 69.94 371 ARG A O 1
ATOM 2940 N N . GLU A 1 372 ? 15.100 11.264 16.214 1.00 72.56 372 GLU A N 1
ATOM 2941 C CA . GLU A 1 372 ? 16.109 11.107 15.156 1.00 72.56 372 GLU A CA 1
ATOM 2942 C C . GLU A 1 372 ? 16.254 9.638 14.728 1.00 72.56 372 GLU A C 1
ATOM 2944 O O . GLU A 1 372 ? 16.155 9.311 13.537 1.00 72.56 372 GLU A O 1
ATOM 2949 N N . ASN A 1 373 ? 16.375 8.727 15.698 1.00 75.88 373 ASN A N 1
ATOM 2950 C CA . ASN A 1 373 ? 16.446 7.290 15.430 1.00 75.88 373 ASN A CA 1
ATOM 2951 C C . ASN A 1 373 ? 15.125 6.742 14.844 1.00 75.88 373 ASN A C 1
ATOM 2953 O O . ASN A 1 373 ? 15.143 5.914 13.926 1.00 75.88 373 ASN A O 1
ATOM 2957 N N . LYS A 1 374 ? 13.958 7.257 15.263 1.00 72.00 374 LYS A N 1
ATOM 2958 C CA . LYS A 1 374 ? 12.650 6.929 14.653 1.00 72.00 374 LYS A CA 1
ATOM 2959 C C . LYS A 1 374 ? 12.600 7.321 13.172 1.00 72.00 374 LYS A C 1
ATOM 2961 O O . LYS A 1 374 ? 12.114 6.532 12.355 1.00 72.00 374 LYS A O 1
ATOM 2966 N N . GLY A 1 375 ? 13.150 8.482 12.806 1.00 75.44 375 GLY A N 1
ATOM 2967 C CA . GLY A 1 375 ? 13.287 8.920 11.412 1.00 75.44 375 GLY A CA 1
ATOM 2968 C C . GLY A 1 375 ? 14.134 7.958 10.571 1.00 75.44 375 GLY A C 1
ATOM 2969 O O . GLY A 1 375 ? 13.715 7.538 9.487 1.00 75.44 375 GLY A O 1
ATOM 2970 N N . ARG A 1 376 ? 15.281 7.517 11.103 1.00 81.62 376 ARG A N 1
ATOM 2971 C CA . ARG A 1 376 ? 16.170 6.538 10.449 1.00 81.62 376 ARG A CA 1
ATOM 2972 C C . ARG A 1 376 ? 15.518 5.177 10.275 1.00 81.62 376 ARG A C 1
ATOM 2974 O O . ARG A 1 376 ? 15.536 4.623 9.176 1.00 81.62 376 ARG A O 1
ATOM 2981 N N . LYS A 1 377 ? 14.856 4.670 11.315 1.00 85.38 377 LYS A N 1
ATOM 2982 C CA . LYS A 1 377 ? 14.097 3.414 11.262 1.00 85.38 377 LYS A CA 1
ATOM 2983 C C . LYS A 1 377 ? 13.006 3.458 10.190 1.00 85.38 377 LYS A C 1
ATOM 2985 O O . LYS A 1 377 ? 12.845 2.497 9.434 1.00 85.38 377 LYS A O 1
ATOM 2990 N N . GLY A 1 378 ? 12.291 4.580 10.081 1.00 86.94 378 GLY A N 1
ATOM 2991 C CA . GLY A 1 378 ? 11.320 4.823 9.011 1.00 86.94 378 GLY A CA 1
ATOM 2992 C C . GLY A 1 378 ? 11.964 4.832 7.621 1.00 86.94 378 GLY A C 1
ATOM 2993 O O . GLY A 1 378 ? 11.449 4.202 6.694 1.00 86.94 378 GLY A O 1
ATOM 2994 N N . HIS A 1 379 ? 13.128 5.471 7.483 1.00 86.31 379 HIS A N 1
ATOM 2995 C CA . HIS A 1 379 ? 13.882 5.493 6.232 1.00 86.31 379 HIS A CA 1
ATOM 2996 C C . HIS A 1 379 ? 14.346 4.090 5.807 1.00 86.31 379 HIS A C 1
ATOM 2998 O O . HIS A 1 379 ? 14.081 3.681 4.673 1.00 86.31 379 HIS A O 1
ATOM 3004 N N . ARG A 1 380 ? 14.945 3.310 6.720 1.00 90.25 380 ARG A N 1
ATOM 3005 C CA . ARG A 1 380 ? 15.360 1.916 6.470 1.00 90.25 380 ARG A CA 1
ATOM 3006 C C . ARG A 1 380 ? 14.175 1.035 6.083 1.00 90.25 380 ARG A C 1
ATOM 3008 O O . ARG A 1 380 ? 14.240 0.295 5.102 1.00 90.25 380 ARG A O 1
ATOM 3015 N N . HIS A 1 381 ? 13.054 1.173 6.792 1.00 92.69 381 HIS A N 1
ATOM 3016 C CA . HIS A 1 381 ? 11.806 0.488 6.461 1.00 92.69 381 HIS A CA 1
ATOM 3017 C C . HIS A 1 381 ? 11.340 0.812 5.030 1.00 92.69 381 HIS A C 1
ATOM 3019 O O . HIS A 1 381 ? 11.010 -0.096 4.266 1.00 92.69 381 HIS A O 1
ATOM 3025 N N . ALA A 1 382 ? 11.372 2.088 4.635 1.00 91.56 382 ALA A N 1
ATOM 3026 C CA . ALA A 1 382 ? 11.009 2.515 3.287 1.00 91.56 382 ALA A CA 1
ATOM 3027 C C . ALA A 1 382 ? 11.985 1.998 2.217 1.00 91.56 382 ALA A C 1
ATOM 3029 O O . ALA A 1 382 ? 11.546 1.623 1.129 1.00 91.56 382 ALA A O 1
ATOM 3030 N N . MET A 1 383 ? 13.291 1.954 2.502 1.00 92.31 383 MET A N 1
ATOM 3031 C CA . MET A 1 383 ? 14.290 1.358 1.609 1.00 92.31 383 MET A CA 1
ATOM 3032 C C . MET A 1 383 ? 14.025 -0.136 1.392 1.00 92.31 383 MET A C 1
ATOM 3034 O O . MET A 1 383 ? 13.970 -0.577 0.245 1.00 92.31 383 MET A O 1
ATOM 3038 N N . ALA A 1 384 ? 13.784 -0.890 2.468 1.00 94.81 384 ALA A N 1
ATOM 3039 C CA . ALA A 1 384 ? 13.492 -2.319 2.397 1.00 94.81 384 ALA A CA 1
ATOM 3040 C C . ALA A 1 384 ? 12.184 -2.624 1.656 1.00 94.81 384 ALA A C 1
ATOM 3042 O O . ALA A 1 384 ? 12.148 -3.528 0.822 1.00 94.81 384 ALA A O 1
ATOM 3043 N N . MET A 1 385 ? 11.123 -1.834 1.873 1.00 95.75 385 MET A N 1
ATOM 3044 C CA . MET A 1 385 ? 9.886 -1.973 1.094 1.00 95.75 385 MET A CA 1
ATOM 3045 C C . MET A 1 385 ? 10.117 -1.727 -0.399 1.00 95.75 385 MET A C 1
ATOM 3047 O O . MET A 1 385 ? 9.625 -2.493 -1.225 1.00 95.75 385 MET A O 1
ATOM 3051 N N . ARG A 1 386 ? 10.881 -0.684 -0.760 1.00 94.69 386 ARG A N 1
ATOM 3052 C CA . ARG A 1 386 ? 11.219 -0.412 -2.166 1.00 94.69 386 ARG A CA 1
ATOM 3053 C C . ARG A 1 386 ? 12.000 -1.566 -2.781 1.00 94.69 386 ARG A C 1
ATOM 3055 O O . ARG A 1 386 ? 11.666 -1.977 -3.886 1.00 94.69 386 ARG A O 1
ATOM 3062 N N . TYR A 1 387 ? 13.011 -2.079 -2.082 1.00 95.25 387 TYR A N 1
ATOM 3063 C CA . TYR A 1 387 ? 13.819 -3.201 -2.560 1.00 95.25 387 TYR A CA 1
ATOM 3064 C C . TYR A 1 387 ? 12.963 -4.452 -2.802 1.00 95.25 387 TYR A C 1
ATOM 3066 O O . TYR A 1 387 ? 12.977 -4.993 -3.904 1.00 95.25 387 TYR A O 1
ATOM 3074 N N . MET A 1 388 ? 12.131 -4.840 -1.833 1.00 96.56 388 MET A N 1
ATOM 3075 C CA . MET A 1 388 ? 11.200 -5.965 -1.974 1.00 96.56 388 MET A CA 1
ATOM 3076 C C . MET A 1 388 ? 10.285 -5.816 -3.198 1.00 96.56 388 MET A C 1
ATOM 3078 O O . MET A 1 388 ? 10.152 -6.748 -3.987 1.00 96.56 388 MET A O 1
ATOM 3082 N N . VAL A 1 389 ? 9.667 -4.644 -3.386 1.00 96.69 389 VAL A N 1
ATOM 3083 C CA . VAL A 1 389 ? 8.775 -4.411 -4.534 1.00 96.69 389 VAL A CA 1
ATOM 3084 C C . VAL A 1 389 ? 9.545 -4.448 -5.853 1.00 96.69 389 VAL A C 1
ATOM 3086 O O . VAL A 1 389 ? 9.016 -4.948 -6.840 1.00 96.69 389 VAL A O 1
ATOM 3089 N N . LYS A 1 390 ? 10.796 -3.973 -5.894 1.00 94.38 390 LYS A N 1
ATOM 3090 C CA . LYS A 1 390 ? 11.637 -4.101 -7.093 1.00 94.38 390 LYS A CA 1
ATOM 3091 C C . LYS A 1 390 ? 11.863 -5.557 -7.480 1.00 94.38 390 LYS A C 1
ATOM 3093 O O . LYS A 1 390 ? 11.760 -5.856 -8.665 1.00 94.38 390 LYS A O 1
ATOM 3098 N N . MET A 1 391 ? 12.137 -6.427 -6.504 1.00 95.38 391 MET A N 1
ATOM 3099 C CA . MET A 1 391 ? 12.318 -7.864 -6.746 1.00 95.38 391 MET A CA 1
ATOM 3100 C C . MET A 1 391 ? 11.036 -8.487 -7.301 1.00 95.38 391 MET A C 1
ATOM 3102 O O . MET A 1 391 ? 11.073 -9.127 -8.343 1.00 95.38 391 MET A O 1
ATOM 3106 N N . PHE A 1 392 ? 9.885 -8.179 -6.698 1.00 96.19 392 PHE A N 1
ATOM 3107 C CA . PHE A 1 392 ? 8.587 -8.598 -7.233 1.00 96.19 392 PHE A CA 1
ATOM 3108 C C . PHE A 1 392 ? 8.354 -8.133 -8.678 1.00 96.19 392 PHE A C 1
ATOM 3110 O O . PHE A 1 392 ? 7.869 -8.901 -9.501 1.00 96.19 392 PHE A O 1
ATOM 3117 N N . LEU A 1 393 ? 8.708 -6.889 -9.014 1.00 93.50 393 LEU A N 1
ATOM 3118 C CA . LEU A 1 393 ? 8.526 -6.378 -10.375 1.00 93.50 393 LEU A CA 1
ATOM 3119 C C . LEU A 1 393 ? 9.470 -7.024 -11.401 1.00 93.50 393 LEU A C 1
ATOM 3121 O O . LEU A 1 393 ? 9.122 -7.039 -12.579 1.00 93.50 393 LEU A O 1
ATOM 3125 N N . ILE A 1 394 ? 10.627 -7.559 -10.986 1.00 92.12 394 ILE A N 1
ATOM 3126 C CA . ILE A 1 394 ? 11.468 -8.387 -11.866 1.00 92.12 394 ILE A CA 1
ATOM 3127 C C . ILE A 1 394 ? 10.727 -9.679 -12.196 1.00 92.12 394 ILE A C 1
ATOM 3129 O O . ILE A 1 394 ? 10.542 -9.979 -13.373 1.00 92.12 394 ILE A O 1
ATOM 3133 N N . ASP A 1 395 ? 10.263 -10.406 -11.179 1.00 94.75 395 ASP A N 1
ATOM 3134 C CA . ASP A 1 395 ? 9.566 -11.680 -11.381 1.00 94.75 395 ASP A CA 1
ATOM 3135 C C . ASP A 1 395 ? 8.296 -11.488 -12.210 1.00 94.75 395 ASP A C 1
ATOM 3137 O O . ASP A 1 395 ? 8.047 -12.237 -13.153 1.00 94.75 395 ASP A O 1
ATOM 3141 N N . LEU A 1 396 ? 7.541 -10.424 -11.916 1.00 94.25 396 LEU A N 1
ATOM 3142 C CA . LEU A 1 396 ? 6.381 -10.013 -12.695 1.00 94.25 396 LEU A CA 1
ATOM 3143 C C . LEU A 1 396 ? 6.750 -9.780 -14.159 1.00 94.25 396 LEU A C 1
ATOM 3145 O O . LEU A 1 396 ? 6.067 -10.293 -15.035 1.00 94.25 396 LEU A O 1
ATOM 3149 N N . TYR A 1 397 ? 7.803 -9.009 -14.435 1.00 91.44 397 TYR A N 1
ATOM 3150 C CA . TYR A 1 397 ? 8.245 -8.729 -15.801 1.00 91.44 397 TYR A CA 1
ATOM 3151 C C . TYR A 1 397 ? 8.598 -10.018 -16.552 1.00 91.44 397 TYR A C 1
ATOM 3153 O O . TYR A 1 397 ? 8.150 -10.214 -17.682 1.00 91.44 397 TYR A O 1
ATOM 3161 N N . VAL A 1 398 ? 9.364 -10.909 -15.915 1.00 91.56 398 VAL A N 1
ATOM 3162 C CA . VAL A 1 398 ? 9.780 -12.186 -16.506 1.00 91.56 398 VAL A CA 1
ATOM 3163 C C . VAL A 1 398 ? 8.567 -13.069 -16.787 1.00 91.56 398 VAL A C 1
ATOM 3165 O O . VAL A 1 398 ? 8.435 -13.579 -17.898 1.00 91.56 398 VAL A O 1
ATOM 3168 N N . ALA A 1 399 ? 7.675 -13.235 -15.808 1.00 93.75 399 ALA A N 1
ATOM 3169 C CA . ALA A 1 399 ? 6.467 -14.038 -15.960 1.00 93.75 399 ALA A CA 1
ATOM 3170 C C . ALA A 1 399 ? 5.566 -13.473 -17.061 1.00 93.75 399 ALA A C 1
ATOM 3172 O O . ALA A 1 399 ? 5.160 -14.200 -17.961 1.00 93.75 399 ALA A O 1
ATOM 3173 N N . TRP A 1 400 ? 5.313 -12.165 -17.043 1.00 91.75 400 TRP A N 1
ATOM 3174 C CA . TRP A 1 400 ? 4.414 -11.525 -17.996 1.00 91.75 400 TRP A CA 1
ATOM 3175 C C . TRP A 1 400 ? 4.924 -11.612 -19.423 1.00 91.75 400 TRP A C 1
ATOM 3177 O O . TRP A 1 400 ? 4.165 -11.976 -20.311 1.00 91.75 400 TRP A O 1
ATOM 3187 N N . ARG A 1 401 ? 6.216 -11.373 -19.656 1.00 89.19 401 ARG A N 1
ATOM 3188 C CA . ARG A 1 401 ? 6.771 -11.50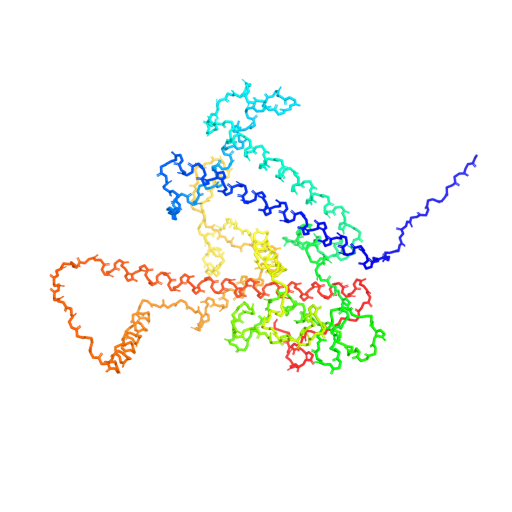8 -21.006 1.00 89.19 401 ARG A CA 1
ATOM 3189 C C . ARG A 1 401 ? 6.755 -12.948 -21.502 1.00 89.19 401 ARG A C 1
ATOM 3191 O O . ARG A 1 401 ? 6.385 -13.157 -22.647 1.00 89.19 401 ARG A O 1
ATOM 3198 N N . LYS A 1 402 ? 7.056 -13.934 -20.649 1.00 92.00 402 LYS A N 1
ATOM 3199 C CA . LYS A 1 402 ? 6.940 -15.357 -21.019 1.00 92.00 402 LYS A CA 1
ATOM 3200 C C . LYS A 1 402 ? 5.514 -15.737 -21.420 1.00 92.00 402 LYS A C 1
ATOM 3202 O O . LYS A 1 402 ? 5.341 -16.445 -22.402 1.00 92.00 402 LYS A O 1
ATOM 3207 N N . ILE A 1 403 ? 4.521 -15.257 -20.674 1.00 91.62 403 ILE A N 1
ATOM 3208 C CA . ILE A 1 403 ? 3.100 -15.531 -20.929 1.00 91.62 403 ILE A CA 1
ATOM 3209 C C . ILE A 1 403 ? 2.648 -14.940 -22.270 1.00 91.62 403 ILE A C 1
ATOM 3211 O O . ILE A 1 403 ? 1.910 -15.590 -22.998 1.00 91.62 403 ILE A O 1
ATOM 3215 N N . GLU A 1 404 ? 3.121 -13.741 -22.610 1.00 86.56 404 GLU A N 1
ATOM 3216 C CA . GLU A 1 404 ? 2.796 -13.054 -23.871 1.00 86.56 404 GLU A CA 1
ATOM 3217 C C . GLU A 1 404 ? 3.715 -13.500 -25.036 1.00 86.56 404 GLU A C 1
ATOM 3219 O O . GLU A 1 404 ? 3.679 -12.920 -26.115 1.00 86.56 404 GLU A O 1
ATOM 3224 N N . GLY A 1 405 ? 4.598 -14.491 -24.831 1.00 87.56 405 GLY A N 1
ATOM 3225 C CA . GLY A 1 405 ? 5.539 -14.960 -25.860 1.00 87.56 405 GLY A CA 1
ATOM 3226 C C . GLY A 1 405 ? 6.631 -13.947 -26.243 1.00 87.56 405 GLY A C 1
ATOM 3227 O O . GLY A 1 405 ? 7.239 -14.049 -27.307 1.00 87.56 405 GLY A O 1
ATOM 3228 N N . LEU A 1 406 ? 6.896 -12.959 -25.388 1.00 84.94 406 LEU A N 1
ATOM 3229 C CA . LEU A 1 406 ? 7.853 -11.881 -25.620 1.00 84.94 406 LEU A CA 1
ATOM 3230 C C . LEU A 1 406 ? 9.253 -12.230 -25.089 1.00 84.94 406 LEU A C 1
ATOM 3232 O O . LEU A 1 406 ? 9.413 -12.802 -24.011 1.00 84.94 406 LEU A O 1
ATOM 3236 N N . GLU A 1 407 ? 10.295 -11.775 -25.792 1.00 84.69 407 GLU A N 1
ATOM 3237 C CA . GLU A 1 407 ? 11.695 -11.952 -25.376 1.00 84.69 407 GLU A CA 1
ATOM 3238 C C . GLU A 1 407 ? 11.951 -11.338 -23.991 1.00 84.69 407 GLU A C 1
ATOM 3240 O O . GLU A 1 407 ? 11.716 -10.144 -23.792 1.00 84.69 407 GLU A O 1
ATOM 3245 N N . VAL A 1 408 ? 12.452 -12.121 -23.035 1.00 85.31 408 VAL A N 1
ATOM 3246 C CA . VAL A 1 408 ? 12.795 -11.639 -21.689 1.00 85.31 408 VAL A CA 1
ATOM 3247 C C . VAL A 1 408 ? 14.195 -11.038 -21.704 1.00 85.31 408 VAL A C 1
ATOM 3249 O O . VAL A 1 408 ? 15.172 -11.755 -21.901 1.00 85.31 408 VAL A O 1
ATOM 3252 N N . ARG A 1 409 ? 14.310 -9.735 -21.430 1.00 78.19 409 ARG A N 1
ATOM 3253 C CA . ARG A 1 409 ? 15.622 -9.096 -21.281 1.00 78.19 409 ARG A CA 1
ATOM 3254 C C . ARG A 1 409 ? 16.185 -9.262 -19.872 1.00 78.19 409 ARG A C 1
ATOM 3256 O O . ARG A 1 409 ? 15.415 -9.182 -18.907 1.00 78.19 409 ARG A O 1
ATOM 3263 N N . PRO A 1 410 ? 17.511 -9.420 -19.733 1.00 74.38 410 PRO A N 1
ATOM 3264 C CA . PRO A 1 410 ? 18.144 -9.435 -18.426 1.00 74.38 410 PRO A CA 1
ATOM 3265 C C . PRO A 1 410 ? 17.976 -8.080 -17.708 1.00 74.38 410 PRO A C 1
ATOM 3267 O O . PRO A 1 410 ? 17.738 -7.043 -18.344 1.00 74.38 410 PRO A O 1
ATOM 3270 N N . PRO A 1 411 ? 18.072 -8.051 -16.366 1.00 71.94 411 PRO A N 1
ATOM 3271 C CA . PRO A 1 411 ? 18.087 -6.813 -15.599 1.00 71.94 411 PRO A CA 1
ATOM 3272 C C . PRO A 1 411 ? 19.162 -5.840 -16.097 1.00 71.94 411 PRO A C 1
ATOM 3274 O O . PRO A 1 411 ? 20.241 -6.245 -16.518 1.00 71.94 411 PRO A O 1
ATOM 3277 N N . TYR A 1 412 ? 18.901 -4.536 -15.971 1.00 68.38 412 TYR A N 1
ATOM 3278 C CA . TYR A 1 412 ? 19.823 -3.477 -16.411 1.00 68.38 412 TYR A CA 1
ATOM 3279 C C . TYR A 1 412 ? 21.247 -3.623 -15.849 1.00 68.38 412 TYR A C 1
ATOM 3281 O O . TYR A 1 412 ? 22.213 -3.294 -16.531 1.00 68.38 412 TYR A O 1
ATOM 3289 N N . SER A 1 413 ? 21.385 -4.115 -14.614 1.00 66.00 413 SER A N 1
ATOM 3290 C CA . SER A 1 413 ? 22.689 -4.369 -13.993 1.00 66.00 413 SER A CA 1
ATOM 3291 C C . SER A 1 413 ? 23.524 -5.373 -14.788 1.00 66.00 413 SER A C 1
ATOM 3293 O O . SER A 1 413 ? 24.717 -5.159 -14.949 1.00 66.00 413 SER A O 1
ATOM 3295 N N . GLN A 1 414 ? 22.893 -6.402 -15.350 1.00 68.31 414 GLN A N 1
ATOM 3296 C CA . GLN A 1 414 ? 23.555 -7.375 -16.214 1.00 68.31 414 GLN A CA 1
ATOM 3297 C C . GLN A 1 414 ? 23.747 -6.804 -17.626 1.00 68.31 414 GLN A C 1
ATOM 3299 O O . GLN A 1 414 ? 24.858 -6.806 -18.140 1.00 68.31 414 GLN A O 1
ATOM 3304 N N . ASP A 1 415 ? 22.689 -6.239 -18.222 1.00 64.25 415 ASP A N 1
ATOM 3305 C CA . ASP A 1 415 ? 22.682 -5.801 -19.630 1.00 64.25 415 ASP A CA 1
ATOM 3306 C C . ASP A 1 415 ? 23.592 -4.592 -19.920 1.00 64.25 415 ASP A C 1
ATOM 3308 O O . ASP A 1 415 ? 24.134 -4.457 -21.014 1.00 64.25 415 ASP A O 1
ATOM 3312 N N . LYS A 1 416 ? 23.727 -3.664 -18.962 1.00 66.19 416 LYS A N 1
ATOM 3313 C CA . LYS A 1 416 ? 24.447 -2.390 -19.160 1.00 66.19 416 LYS A CA 1
ATOM 3314 C C . LYS A 1 416 ? 25.657 -2.205 -18.268 1.00 66.19 416 LYS A C 1
ATOM 3316 O O . LYS A 1 416 ? 26.560 -1.474 -18.658 1.00 66.19 416 LYS A O 1
ATOM 3321 N N . LEU A 1 417 ? 25.660 -2.809 -17.081 1.00 67.56 417 LEU A N 1
ATOM 3322 C CA . LEU A 1 417 ? 26.754 -2.657 -16.118 1.00 67.56 417 LEU A CA 1
ATOM 3323 C C . LEU A 1 417 ? 27.635 -3.909 -16.014 1.00 67.56 417 LEU A C 1
ATOM 3325 O O . LEU A 1 417 ? 28.668 -3.838 -15.361 1.00 67.56 417 LEU A O 1
ATOM 3329 N N . GLY A 1 418 ? 27.250 -5.031 -16.640 1.00 62.44 418 GLY A N 1
ATOM 3330 C CA . GLY A 1 418 ? 28.001 -6.289 -16.578 1.00 62.44 418 GLY A CA 1
ATOM 3331 C C . GLY A 1 418 ? 28.111 -6.882 -15.169 1.00 62.44 418 GLY A C 1
ATOM 3332 O O . GLY A 1 418 ? 29.044 -7.627 -14.896 1.00 62.44 418 GLY A O 1
ATOM 3333 N N . LEU A 1 419 ? 27.203 -6.517 -14.259 1.00 63.16 419 LEU A N 1
ATOM 3334 C CA . LEU A 1 419 ? 27.205 -6.982 -12.874 1.00 63.16 419 LEU A CA 1
ATOM 3335 C C . LEU A 1 419 ? 26.363 -8.253 -12.734 1.00 63.16 419 LEU A C 1
ATOM 3337 O O . LEU A 1 419 ? 25.208 -8.285 -13.172 1.00 63.16 419 LEU A O 1
ATOM 3341 N N . ASP A 1 420 ? 26.922 -9.256 -12.060 1.00 42.53 420 ASP A N 1
ATOM 3342 C CA . ASP A 1 420 ? 26.232 -10.502 -11.729 1.00 42.53 420 ASP A CA 1
ATOM 3343 C C . ASP A 1 420 ? 24.994 -10.267 -10.840 1.00 42.53 420 ASP A C 1
ATOM 3345 O O . ASP A 1 420 ? 24.928 -9.287 -10.087 1.00 42.53 420 ASP A O 1
ATOM 3349 N N . PRO A 1 421 ? 23.970 -11.142 -10.923 1.00 49.66 421 PRO A N 1
ATOM 3350 C CA . PRO A 1 421 ? 22.805 -11.052 -10.048 1.00 49.66 421 PRO A CA 1
ATOM 3351 C C . PRO A 1 421 ? 23.217 -11.232 -8.576 1.00 49.66 421 PRO A C 1
ATOM 3353 O O . PRO A 1 421 ? 23.812 -12.245 -8.221 1.00 49.66 421 PRO A O 1
ATOM 3356 N N . HIS A 1 422 ? 22.890 -10.242 -7.736 1.00 48.47 422 HIS A N 1
ATOM 3357 C CA . HIS A 1 422 ? 23.110 -10.264 -6.282 1.00 48.47 422 HIS A CA 1
ATOM 3358 C C . HIS A 1 422 ? 22.124 -11.149 -5.519 1.00 48.47 422 HIS A C 1
ATOM 3360 O O . HIS A 1 422 ? 20.917 -11.134 -5.871 1.00 48.47 422 HIS A O 1
#

Secondary structure (DSSP, 8-state):
---------------HHHHHHHHHHHHHHHHHHHHHHHHHHHHHHHHHHHTTPPTTSPPPHHHHHTHHHHHHHHHHHHHHHHTT-SSPPPGGG---BTTB-SHHHHHHHHHHHHHHHHHHHHHHHHHHHHTT-HHHHHTGGGSTT--HHHHHHHHHH--SS---PEE-TT--EES---TTSTT-------HHHHHHHTT-PBPTTSSBS-SSGGG-EEEEEE-TTS-EEEEEE-SS-HHHHHHIIIIIHHHHHHHHEEEEE--HHHHHHS-GGGEEEEEE--TTS---EEEEEEEEE--HHHHHHHHHHHHHHHSTTTSPPPHHHHHHHHHHHHHHHHHHHTTSPPPP---------TTSHHHHHHHHHHHHHHHHHHHHHHHHHHHHHHHHHHHHHHHHHHHTTPPPPPPHHHHHH-PPP-

Sequence (422 aa):
MVSSVNEIPGEAVVHEDMRGILRAIVRGTYDLQKLRIQIGNRIVGNFRIKLGQRPGKPASEELDADGKKIIETFKEDYKKMMDGLLGTISYKKFRASGVISSYAEFTLLEQYMALEKQEEVGFGRLGSILTGYPIFTQFLSGVLGCGPRMSGVIISEFNPEDYYWTADKNGVIKNRVSPEAEGAKKHTLSPSSFWKYAGLAVMPDGLGQSRLAEHLIDLKYYDAKNKVTERKSITFNPWLKTKLIGVLAPSFIKAGVRWQPCSTEQYDAAPTYKRSLKMKKDPEGGKAKLTKCLLVILSPYAEKYMDYRWRLDVHPKYRDFTEAEIMKMRAEKKGTVLAAEADLPPPEDEPSLESITADEDTVEEDTNVLRENKGRKGHRHAMAMRYMVKMFLIDLYVAWRKIEGLEVRPPYSQDKLGLDPH

Radius of gyration: 28.25 Å; chains: 1; bounding box: 70×81×74 Å